Protein AF-0000000067427574 (afdb_homodimer)

pLDDT: mean 77.71, std 23.2, range [22.33, 98.56]

Secondary structure (DSSP, 8-state):
-----------------------------------SSHHHHHHB-TTSPBP-HHHHHHHHHHHHHHHHHHHHHHHHHHHHHHHHHHHHHHHHHHHHHTTGGG--TTSHHHHHHHHHHHTTT--SS-HHHHHHHHHHHHHHHHS-SHHHHHHHHHHHHHHHHHHHHHHHTTTS-HHHHHHHHHHHHHHHHHHHHHHHHHHH-TT-HHHHHHHHHHHHHHHS-TTT---S-----/-----TT----------------------------SSHHHHHHB-TTSPBP-HHHHHHHHHHHHHHHHHHHHHHHHHHHHHHHHHHHHHHHHHHHHHTTGGG--TTSHHHHHHHHHHHTTT--SS-HHHHHHHHHHHHHHHHS-SHHHHHHHHHHHHHHHHHHHHHHHTTTS-HHHHHHHHHHHHHHHHHHHHHHHHHHH-TT-HHHHHHHHHHHHHHHS-TTT---S-----

Organism: Laccaria bicolor (strain S238N-H82 / ATCC MYA-4686) (NCBI:txid486041)

Radius of gyration: 37.26 Å; Cα contacts (8 Å, |Δi|>4): 374; chains: 2; bounding box: 83×107×97 Å

Solvent-accessible surface area (backbone atoms only — not comparable to full-atom values): 26690 Å² total; per-residue (Å²): 129,91,70,81,81,77,69,80,76,81,81,76,83,76,78,72,77,80,67,78,80,70,80,71,73,74,65,76,70,69,54,60,71,56,64,94,50,79,63,40,63,70,42,27,36,84,74,39,49,66,43,60,63,63,57,52,48,51,52,48,48,50,51,49,50,49,51,51,50,49,48,50,49,51,52,49,43,52,52,41,51,43,48,44,52,40,49,50,34,39,46,47,29,55,57,46,52,68,46,52,87,77,54,53,53,89,40,56,69,52,18,48,54,52,54,49,51,48,52,62,64,63,63,54,50,56,67,69,59,56,49,51,49,51,51,48,48,49,52,42,54,69,40,84,59,68,64,17,53,51,48,40,49,49,40,35,51,48,53,52,48,44,52,50,50,57,65,69,41,66,90,51,59,62,67,61,48,24,38,52,48,50,46,52,52,29,51,47,50,41,54,46,47,52,50,45,50,64,70,68,42,85,80,47,59,70,58,51,53,51,47,50,48,52,37,57,61,43,68,42,55,66,86,72,43,74,57,65,53,70,76,74,120,132,93,72,78,81,83,69,82,72,82,81,77,83,77,80,73,77,79,70,78,80,70,81,71,73,76,66,75,70,68,57,60,73,60,64,92,48,78,64,40,62,69,42,27,37,88,79,42,49,67,43,59,63,63,58,50,50,52,51,48,49,50,50,50,50,49,52,51,50,48,49,52,49,52,52,50,44,51,51,40,50,42,48,43,52,42,49,49,34,40,46,48,28,54,56,47,51,69,47,52,87,76,53,54,55,87,39,56,68,51,18,48,53,51,53,49,51,49,51,63,62,63,64,53,48,55,67,70,58,55,51,51,49,51,51,48,48,49,53,42,55,70,40,84,58,69,64,17,52,51,46,39,50,49,41,34,52,48,53,52,48,46,53,51,50,58,65,68,40,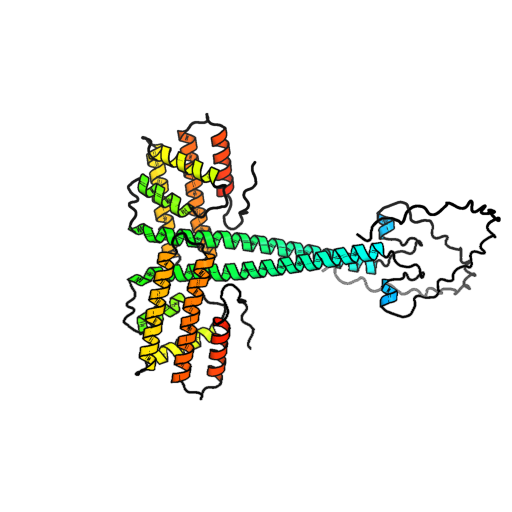66,88,52,59,61,67,61,50,24,38,52,47,50,45,52,51,30,51,48,51,41,53,46,46,52,48,46,50,64,69,69,43,86,79,48,60,70,57,50,53,51,48,50,49,51,36,58,60,44,68,41,54,66,86,73,42,74,57,66,53,70,74,75,120

Structure (mmCIF, N/CA/C/O backbone):
data_AF-0000000067427574-model_v1
#
loop_
_entity.id
_entity.type
_entity.pdbx_description
1 polymer 'Predicted protein'
#
loop_
_atom_site.group_PDB
_atom_site.id
_atom_site.type_symbol
_atom_site.label_atom_id
_atom_site.label_alt_id
_atom_site.label_comp_id
_atom_site.label_asym_id
_atom_site.label_entity_id
_atom_site.label_seq_id
_atom_site.pdbx_PDB_ins_code
_atom_site.Cartn_x
_atom_site.Cartn_y
_atom_site.Cartn_z
_atom_site.occupancy
_atom_site.B_iso_or_equiv
_atom_site.auth_seq_id
_atom_site.auth_comp_id
_atom_site.auth_asym_id
_atom_site.auth_atom_id
_atom_site.pdbx_PDB_model_num
ATOM 1 N N . MET A 1 1 ? 2.516 55.062 -30.641 1 22.77 1 MET A N 1
ATOM 2 C CA . MET A 1 1 ? 3.475 56.125 -30.922 1 22.77 1 MET A CA 1
ATOM 3 C C . MET A 1 1 ? 3.441 57.188 -29.828 1 22.77 1 MET A C 1
ATOM 5 O O . MET A 1 1 ? 4.102 58.219 -29.938 1 22.77 1 MET A O 1
ATOM 9 N N . LEU A 1 2 ? 2.373 57.188 -28.969 1 26.3 2 LEU A N 1
ATOM 10 C CA . LEU A 1 2 ? 1.932 58.375 -28.25 1 26.3 2 LEU A CA 1
ATOM 11 C C . LEU A 1 2 ? 2.887 58.719 -27.109 1 26.3 2 LEU A C 1
ATOM 13 O O . LEU A 1 2 ? 2.73 58.219 -25.984 1 26.3 2 LEU A O 1
ATOM 17 N N . ALA A 1 3 ? 4.223 58.781 -27.438 1 22.67 3 ALA A N 1
ATOM 18 C CA . ALA A 1 3 ? 5.355 58.625 -26.531 1 22.67 3 ALA A CA 1
ATOM 19 C C . ALA A 1 3 ? 5.391 59.719 -25.484 1 22.67 3 ALA A C 1
ATOM 21 O O . ALA A 1 3 ? 4.652 60.688 -25.578 1 22.67 3 ALA A O 1
ATOM 22 N N . TRP A 1 4 ? 6.562 60.5 -25.344 1 23.91 4 TRP A N 1
ATOM 23 C CA . TRP A 1 4 ? 7.664 60.719 -24.406 1 23.91 4 TRP A CA 1
ATOM 24 C C . TRP A 1 4 ? 7.605 62.125 -23.828 1 23.91 4 TRP A C 1
ATOM 26 O O . TRP A 1 4 ? 8.523 62.562 -23.125 1 23.91 4 TRP A O 1
ATOM 36 N N . ARG A 1 5 ? 6.602 63.062 -24.203 1 28.94 5 ARG A N 1
ATOM 37 C CA . ARG A 1 5 ? 7.055 64.438 -24.219 1 28.94 5 ARG A CA 1
ATOM 38 C C . ARG A 1 5 ? 7.102 65 -22.812 1 28.94 5 ARG A C 1
ATOM 40 O O . ARG A 1 5 ? 6.48 66.062 -22.547 1 28.94 5 ARG A O 1
ATOM 47 N N . ALA A 1 6 ? 7.109 64.25 -21.734 1 26.94 6 ALA A N 1
ATOM 48 C CA . ALA A 1 6 ? 6.602 64.75 -20.453 1 26.94 6 ALA A CA 1
ATOM 49 C C . ALA A 1 6 ? 7.562 65.75 -19.859 1 26.94 6 ALA A C 1
ATOM 51 O O . ALA A 1 6 ? 7.422 66.188 -18.688 1 26.94 6 ALA A O 1
ATOM 52 N N . ALA A 1 7 ? 8.68 66.062 -20.641 1 25.66 7 ALA A N 1
ATOM 53 C CA . ALA A 1 7 ? 9.852 66.375 -19.812 1 25.66 7 ALA A CA 1
ATOM 54 C C . ALA A 1 7 ? 9.719 67.688 -19.094 1 25.66 7 ALA A C 1
ATOM 56 O O . ALA A 1 7 ? 10.055 67.812 -17.906 1 25.66 7 ALA A O 1
ATOM 57 N N . THR A 1 8 ? 9.57 68.812 -19.781 1 27.58 8 THR A N 1
ATOM 58 C CA . THR A 1 8 ? 10.531 69.875 -19.578 1 27.58 8 THR A CA 1
ATOM 59 C C . THR A 1 8 ? 10.023 70.875 -18.516 1 27.58 8 THR A C 1
ATOM 61 O O . THR A 1 8 ? 10.133 72.062 -18.688 1 27.58 8 THR A O 1
ATOM 64 N N . ARG A 1 9 ? 9.164 70.562 -17.562 1 31.28 9 ARG A N 1
ATOM 65 C CA . ARG A 1 9 ? 8.5 71.688 -16.969 1 31.28 9 ARG A CA 1
ATOM 66 C C . ARG A 1 9 ? 9.492 72.5 -16.156 1 31.28 9 ARG A C 1
ATOM 68 O O . ARG A 1 9 ? 10.344 72 -15.461 1 31.28 9 ARG A O 1
ATOM 75 N N . PRO A 1 10 ? 9.602 73.875 -16.391 1 31.7 10 PRO A N 1
ATOM 76 C CA . PRO A 1 10 ? 10.547 74.875 -15.859 1 31.7 10 PRO A CA 1
ATOM 77 C C . PRO A 1 10 ? 10.43 75.062 -14.352 1 31.7 10 PRO A C 1
ATOM 79 O O . PRO A 1 10 ? 9.344 74.875 -13.789 1 31.7 10 PRO A O 1
ATOM 82 N N . THR A 1 11 ? 11.422 74.75 -13.508 1 29.98 11 THR A N 1
ATOM 83 C CA . THR A 1 11 ? 11.641 74.75 -12.062 1 29.98 11 THR A CA 1
ATOM 84 C C . THR A 1 11 ? 11.5 76.125 -11.477 1 29.98 11 THR A C 1
ATOM 86 O O . THR A 1 11 ? 12.344 77 -11.719 1 29.98 11 THR A O 1
ATOM 89 N N . SER A 1 12 ? 10.289 76.812 -11.633 1 28.34 12 SER A N 1
ATOM 90 C CA . SER A 1 12 ? 10.148 78.188 -11.094 1 28.34 12 SER A CA 1
ATOM 91 C C . SER A 1 12 ? 10.57 78.188 -9.633 1 28.34 12 SER A C 1
ATOM 93 O O . SER A 1 12 ? 10.484 77.188 -8.914 1 28.34 12 SER A O 1
ATOM 95 N N . SER A 1 13 ? 11.383 79.188 -9.227 1 29.81 13 SER A N 1
ATOM 96 C CA . SER A 1 13 ? 12.164 79.625 -8.062 1 29.81 13 SER A CA 1
ATOM 97 C C . SER A 1 13 ? 11.258 79.938 -6.871 1 29.81 13 SER A C 1
ATOM 99 O O . SER A 1 13 ? 10.5 80.875 -6.883 1 29.81 13 SER A O 1
ATOM 101 N N . LEU A 1 14 ? 10.414 79 -6.387 1 28.97 14 LEU A N 1
ATOM 102 C CA . LEU A 1 14 ? 9.484 79.312 -5.301 1 28.97 14 LEU A CA 1
ATOM 103 C C . LEU A 1 14 ? 10.227 79.812 -4.086 1 28.97 14 LEU A C 1
ATOM 105 O O . LEU A 1 14 ? 11.078 79.125 -3.516 1 28.97 14 LEU A O 1
ATOM 109 N N . SER A 1 15 ? 10.516 81.125 -4.027 1 33.34 15 SER A N 1
ATOM 110 C CA . SER A 1 15 ? 11.07 81.875 -2.908 1 33.34 15 SER A CA 1
ATOM 111 C C . SER A 1 15 ? 10.289 81.625 -1.624 1 33.34 15 SER A C 1
ATOM 113 O O . SER A 1 15 ? 9.156 82.062 -1.472 1 33.34 15 SER A O 1
ATOM 115 N N . ARG A 1 16 ? 10.242 80.438 -1.128 1 34.12 16 ARG A N 1
ATOM 116 C CA . ARG A 1 16 ? 9.422 80.062 0.025 1 34.12 16 ARG A CA 1
ATOM 117 C C . ARG A 1 16 ? 9.875 80.812 1.273 1 34.12 16 ARG A C 1
ATOM 119 O O . ARG A 1 16 ? 11.023 80.688 1.701 1 34.12 16 ARG A O 1
ATOM 126 N N . ASN A 1 17 ? 9.422 82.062 1.383 1 33.78 17 ASN A N 1
ATOM 127 C CA . ASN A 1 17 ? 9.555 82.812 2.625 1 33.78 17 ASN A CA 1
ATOM 128 C C . ASN A 1 17 ? 9.25 81.938 3.842 1 33.78 17 ASN A C 1
ATOM 130 O O . ASN A 1 17 ? 8.18 81.312 3.922 1 33.78 17 ASN A O 1
ATOM 134 N N . PHE A 1 18 ? 10.25 81.312 4.465 1 32.62 18 PHE A N 1
ATOM 135 C CA . PHE A 1 18 ? 10.234 80.5 5.652 1 32.62 18 PHE A CA 1
ATOM 136 C C . PHE A 1 18 ? 9.586 81.188 6.824 1 32.62 18 PHE A C 1
ATOM 138 O O . PHE A 1 18 ? 10.172 82.125 7.402 1 32.62 18 PHE A O 1
ATOM 145 N N . GLN A 1 19 ? 8.312 81.688 6.652 1 36.12 19 GLN A N 1
ATOM 146 C CA . GLN A 1 19 ? 7.664 82.25 7.828 1 36.12 19 GLN A CA 1
ATOM 147 C C . GLN A 1 19 ? 7.754 81.312 9.023 1 36.12 19 GLN A C 1
ATOM 149 O O . GLN A 1 19 ? 7.75 80.125 8.852 1 36.12 19 GLN A O 1
ATOM 154 N N . ALA A 1 20 ? 8.141 81.875 10.219 1 37.72 20 ALA A N 1
ATOM 155 C CA . ALA A 1 20 ? 8.406 81.25 11.523 1 37.72 20 ALA A CA 1
ATOM 156 C C . ALA A 1 20 ? 7.246 80.375 11.977 1 37.72 20 ALA A C 1
ATOM 158 O O . ALA A 1 20 ? 6.082 80.75 11.844 1 37.72 20 ALA A O 1
ATOM 159 N N . PRO A 1 21 ? 7.418 79.062 11.969 1 36.47 21 PRO A N 1
ATOM 160 C CA . PRO A 1 21 ? 6.289 78.188 12.281 1 36.47 21 PRO A CA 1
ATOM 161 C C . PRO A 1 21 ? 5.609 78.562 13.602 1 36.47 21 PRO A C 1
ATOM 163 O O . PRO A 1 21 ? 6.285 78.875 14.586 1 36.47 21 PRO A O 1
ATOM 166 N N . ARG A 1 22 ? 4.488 79.25 13.539 1 40.12 22 ARG A N 1
ATOM 167 C CA . ARG A 1 22 ? 3.641 79.5 14.695 1 40.12 22 ARG A CA 1
ATOM 168 C C . ARG A 1 22 ? 3.582 78.312 15.617 1 40.12 22 ARG A C 1
ATOM 170 O O . ARG A 1 22 ? 3.664 77.125 15.156 1 40.12 22 ARG A O 1
ATOM 177 N N . ARG A 1 23 ? 3.795 78.562 16.906 1 38.94 23 ARG A N 1
ATOM 178 C CA . ARG A 1 23 ? 3.699 77.625 18.016 1 38.94 23 ARG A CA 1
ATOM 179 C C . ARG A 1 23 ? 2.434 76.812 17.891 1 38.94 23 ARG A C 1
ATOM 181 O O . ARG A 1 23 ? 1.323 77.312 17.875 1 38.94 23 ARG A O 1
ATOM 188 N N . ARG A 1 24 ? 2.506 75.75 17.172 1 35.75 24 ARG A N 1
ATOM 189 C CA . ARG A 1 24 ? 1.396 74.812 17.125 1 35.75 24 ARG A CA 1
ATOM 190 C C . ARG A 1 24 ? 0.876 74.5 18.531 1 35.75 24 ARG A C 1
ATOM 192 O O . ARG A 1 24 ? 1.634 74.062 19.406 1 35.75 24 ARG A O 1
ATOM 199 N N . ILE A 1 25 ? -0.018 75.375 19.031 1 34.22 25 ILE A N 1
ATOM 200 C CA . ILE A 1 25 ? -0.826 74.938 20.156 1 34.22 25 ILE A CA 1
ATOM 201 C C . ILE A 1 25 ? -1.143 73.438 20.016 1 34.22 25 ILE A C 1
ATOM 203 O O . ILE A 1 25 ? -1.758 73 19.047 1 34.22 25 ILE A O 1
ATOM 207 N N . ILE A 1 26 ? -0.258 72.625 20.484 1 33.94 26 ILE A N 1
ATOM 208 C CA . ILE A 1 26 ? -0.525 71.188 20.625 1 33.94 26 ILE A CA 1
ATOM 209 C C . ILE A 1 26 ? -1.938 71 21.156 1 33.94 26 ILE A C 1
ATOM 211 O O . ILE A 1 26 ? -2.232 71.375 22.297 1 33.94 26 ILE A O 1
ATOM 215 N N . HIS A 1 27 ? -3.025 71.438 20.375 1 32.56 27 HIS A N 1
ATOM 216 C CA . HIS A 1 27 ? -4.32 70.875 20.766 1 32.56 27 HIS A CA 1
ATOM 217 C C . HIS A 1 27 ? -4.188 69.438 21.266 1 32.56 27 HIS A C 1
ATOM 219 O O . HIS A 1 27 ? -3.547 68.625 20.625 1 32.56 27 HIS A O 1
ATOM 225 N N . ASN A 1 28 ? -4.094 69.25 22.547 1 34.88 28 ASN A N 1
ATOM 226 C CA . ASN A 1 28 ? -4.379 67.938 23.109 1 34.88 28 ASN A CA 1
ATOM 227 C C . ASN A 1 28 ? -5.406 67.188 22.281 1 34.88 28 ASN A C 1
ATOM 229 O O . ASN A 1 28 ? -6.574 67.562 22.219 1 34.88 28 ASN A O 1
ATOM 233 N N . ALA A 1 29 ? -5.168 66.938 21.031 1 36.5 29 ALA A N 1
ATOM 234 C CA . ALA A 1 29 ? -6.031 66 20.297 1 36.5 29 ALA A CA 1
ATOM 235 C C . ALA A 1 29 ? -6.629 64.938 21.203 1 36.5 29 ALA A C 1
ATOM 237 O O . ALA A 1 29 ? -5.902 64.125 21.734 1 36.5 29 ALA A O 1
ATOM 238 N N . SER A 1 30 ? -7.461 65.438 22.125 1 37 30 SER A N 1
ATOM 239 C CA . SER A 1 30 ? -8.375 64.438 22.734 1 37 30 SER A CA 1
ATOM 240 C C . SER A 1 30 ? -8.766 63.375 21.734 1 37 30 SER A C 1
ATOM 242 O O . SER A 1 30 ? -9.43 63.625 20.734 1 37 30 SER A O 1
ATOM 244 N N . PHE A 1 31 ? -7.785 62.625 21.344 1 37.5 31 PHE A N 1
ATOM 245 C CA . PHE A 1 31 ? -8.172 61.469 20.578 1 37.5 31 PHE A CA 1
ATOM 246 C C . PHE A 1 31 ? -9.523 60.938 21.031 1 37.5 31 PHE A C 1
ATOM 248 O O . PHE A 1 31 ? -9.766 60.75 22.219 1 37.5 31 PHE A O 1
ATOM 255 N N . SER A 1 32 ? -10.578 61.5 20.406 1 41.12 32 SER A N 1
ATOM 256 C CA . SER A 1 32 ? -11.945 61.031 20.578 1 41.12 32 SER A CA 1
ATOM 257 C C . SER A 1 32 ? -11.961 59.531 20.891 1 41.12 32 SER A C 1
ATOM 259 O O . SER A 1 32 ? -11.055 58.781 20.5 1 41.12 32 SER A O 1
ATOM 261 N N . ALA A 1 33 ? -12.734 59.125 21.922 1 45.28 33 ALA A N 1
ATOM 262 C CA . ALA A 1 33 ? -13.094 57.781 22.359 1 45.28 33 ALA A CA 1
ATOM 263 C C . ALA A 1 33 ? -13.18 56.844 21.172 1 45.28 33 ALA A C 1
ATOM 265 O O . ALA A 1 33 ? -13.398 57.281 20.031 1 45.28 33 ALA A O 1
ATOM 266 N N . ARG A 1 34 ? -12.648 55.656 21.234 1 49.31 34 ARG A N 1
ATOM 267 C CA . ARG A 1 34 ? -12.766 54.531 20.297 1 49.31 34 ARG A CA 1
ATOM 268 C C . ARG A 1 34 ? -14.148 54.531 19.656 1 49.31 34 ARG A C 1
ATOM 270 O O . ARG A 1 34 ? -15.164 54.562 20.344 1 49.31 34 ARG A O 1
ATOM 277 N N . PRO A 1 35 ? -14.328 55 18.406 1 46.47 35 PRO A N 1
ATOM 278 C CA . PRO A 1 35 ? -15.695 54.812 17.906 1 46.47 35 PRO A CA 1
ATOM 279 C C . PRO A 1 35 ? -16.25 53.438 18.266 1 46.47 35 PRO A C 1
ATOM 281 O O . PRO A 1 35 ? -15.484 52.5 18.5 1 46.47 35 PRO A O 1
ATOM 284 N N . ALA A 1 36 ? -17.5 53.344 18.703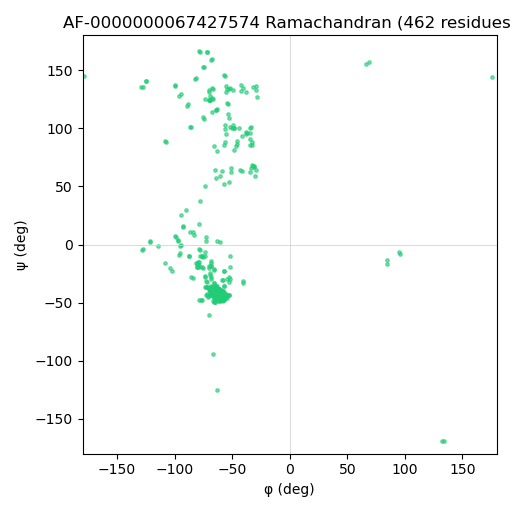 1 48.78 36 ALA A N 1
ATOM 285 C CA . ALA A 1 36 ? -18.312 52.156 18.953 1 48.78 36 ALA A CA 1
ATOM 286 C C . ALA A 1 36 ? -18.406 51.281 17.719 1 48.78 36 ALA A C 1
ATOM 288 O O . ALA A 1 36 ? -18.656 51.781 16.625 1 48.78 36 ALA A O 1
ATOM 289 N N . GLY A 1 37 ? -17.594 50.156 17.578 1 48.38 37 GLY A N 1
ATOM 290 C CA . GLY A 1 37 ? -17.656 49.094 16.578 1 48.38 37 GLY A CA 1
ATOM 291 C C . GLY A 1 37 ? -16.516 48.094 16.703 1 48.38 37 GLY A C 1
ATOM 292 O O . GLY A 1 37 ? -15.484 48.375 17.312 1 48.38 37 GLY A O 1
ATOM 293 N N . LEU A 1 38 ? -16.859 46.844 16.422 1 51.78 38 LEU A N 1
ATOM 294 C CA . LEU A 1 38 ? -15.914 45.75 16.484 1 51.78 38 LEU A CA 1
ATOM 295 C C . LEU A 1 38 ? -14.68 46.031 15.633 1 51.78 38 LEU A C 1
ATOM 297 O O . LEU A 1 38 ? -13.57 45.656 15.992 1 51.78 38 LEU A O 1
ATOM 301 N N . ALA A 1 39 ? -14.922 46.812 14.57 1 51.97 39 ALA A N 1
ATOM 302 C CA . ALA A 1 39 ? -13.812 47.125 13.68 1 51.97 39 ALA A CA 1
ATOM 303 C C . ALA A 1 39 ? -12.859 48.125 14.32 1 51.97 39 ALA A C 1
ATOM 305 O O . ALA A 1 39 ? -11.641 48.062 14.117 1 51.97 39 ALA A O 1
ATOM 306 N N . SER A 1 40 ? -13.273 49.031 15.031 1 52.06 40 SER A N 1
ATOM 307 C CA . SER A 1 40 ? -12.445 50.062 15.633 1 52.06 40 SER A CA 1
ATOM 308 C C . SER A 1 40 ? -11.531 49.5 16.719 1 52.06 40 SER A C 1
ATOM 310 O O . SER A 1 40 ? -10.43 50 16.938 1 52.06 40 SER A O 1
ATOM 312 N N . LYS A 1 41 ? -12.094 48.406 17.266 1 55.84 41 LYS A N 1
ATOM 313 C CA . LYS A 1 41 ? -11.266 47.719 18.266 1 55.84 41 LYS A CA 1
ATOM 314 C C . LYS A 1 41 ? -10.062 47.062 17.609 1 55.84 41 LYS A C 1
ATOM 316 O O . LYS A 1 41 ? -9.016 46.906 18.234 1 55.84 41 LYS A O 1
ATOM 321 N N . PHE A 1 42 ? -10.25 46.75 16.344 1 58.62 42 PHE A N 1
ATOM 322 C CA . PHE A 1 42 ? -9.172 46.125 15.594 1 58.62 42 PHE A CA 1
ATOM 323 C C . PHE A 1 42 ? -8.211 47.188 15.039 1 58.62 42 PHE A C 1
ATOM 325 O O . PHE A 1 42 ? -7.008 46.938 14.93 1 58.62 42 PHE A O 1
ATOM 332 N N . PHE A 1 43 ? -8.688 48.344 14.773 1 59.62 43 PHE A N 1
ATOM 333 C CA . PHE A 1 43 ? -7.863 49.312 14.078 1 59.62 43 PHE A CA 1
ATOM 334 C C . PHE A 1 43 ? -7.328 50.344 15.055 1 59.62 43 PHE A C 1
ATOM 336 O O . PHE A 1 43 ? -6.312 51 14.789 1 59.62 43 PHE A O 1
ATOM 343 N N . PHE A 1 44 ? -7.945 50.531 16.156 1 56.56 44 PHE A N 1
ATOM 344 C CA . PHE A 1 44 ? -7.531 51.625 17.016 1 56.56 44 PHE A CA 1
ATOM 345 C C . PHE A 1 44 ? -7.27 51.125 18.438 1 56.56 44 PHE A C 1
ATOM 347 O O . PHE A 1 44 ? -7.906 50.156 18.891 1 56.56 44 PHE A O 1
ATOM 354 N N . ARG A 1 45 ? -6.184 51.594 18.969 1 59.59 45 ARG A N 1
ATOM 355 C CA . ARG A 1 45 ? -5.934 51.375 20.391 1 59.59 45 ARG A CA 1
ATOM 356 C C . ARG A 1 45 ? -6.922 52.156 21.25 1 59.59 45 ARG A C 1
ATOM 358 O O . ARG A 1 45 ? -7.656 53 20.75 1 59.59 45 ARG A O 1
ATOM 365 N N . LYS A 1 46 ? -7.051 51.688 22.484 1 59.03 46 LYS A N 1
ATOM 366 C CA . LYS A 1 46 ? -7.938 52.406 23.391 1 59.03 46 LYS A CA 1
ATOM 367 C C . LYS A 1 46 ? -7.594 53.906 23.438 1 59.03 46 LYS A C 1
ATOM 369 O O . LYS A 1 46 ? -8.469 54.75 23.688 1 59.03 46 LYS A O 1
ATOM 374 N N . ASP A 1 47 ? -6.316 54.188 23.219 1 54.41 47 ASP A N 1
ATOM 375 C CA . ASP A 1 47 ? -5.922 55.594 23.297 1 54.41 47 ASP A CA 1
ATOM 376 C C . ASP A 1 47 ? -6.184 56.312 21.984 1 54.41 47 ASP A C 1
ATOM 378 O O . ASP A 1 47 ? -5.945 57.531 21.875 1 54.41 47 ASP A O 1
ATOM 382 N N . GLY A 1 48 ? -6.883 55.688 21.078 1 54.97 48 GLY A N 1
ATOM 383 C CA . GLY A 1 48 ? -7.238 56.344 19.828 1 54.97 48 GLY A CA 1
ATOM 384 C C . GLY A 1 48 ? -6.152 56.25 18.766 1 54.97 48 GLY A C 1
ATOM 385 O O . GLY A 1 48 ? -6.324 56.75 17.641 1 54.97 48 GLY A O 1
ATOM 386 N N . THR A 1 49 ? -4.93 55.906 19.203 1 58.69 49 THR A N 1
ATOM 387 C CA . THR A 1 49 ? -3.867 55.812 18.203 1 58.69 49 THR A CA 1
ATOM 388 C C . THR A 1 49 ? -4.062 54.625 17.281 1 58.69 49 THR A C 1
ATOM 390 O O . THR A 1 49 ? -4.465 53.531 17.734 1 58.69 49 THR A O 1
ATOM 393 N N . PRO A 1 50 ? -4.086 54.969 16.031 1 58.12 50 PRO A N 1
ATOM 394 C CA . PRO A 1 50 ? -4.285 53.906 15.07 1 58.12 50 PRO A CA 1
ATOM 395 C C . PRO A 1 50 ? -3.283 52.75 15.242 1 58.12 50 PRO A C 1
ATOM 397 O O . PRO A 1 50 ? -2.131 53 15.617 1 58.12 50 PRO A O 1
ATOM 400 N N . ARG A 1 51 ? -3.84 51.594 15.469 1 59.38 51 ARG A N 1
ATOM 401 C CA . ARG A 1 51 ? -2.936 50.438 15.531 1 59.38 51 ARG A CA 1
ATOM 402 C C . ARG A 1 51 ? -2.088 50.344 14.266 1 59.38 51 ARG A C 1
ATOM 404 O O . ARG A 1 51 ? -2.498 50.812 13.203 1 59.38 51 ARG A O 1
ATOM 411 N N . SER A 1 52 ? -0.781 50.125 14.5 1 62.25 52 SER A N 1
ATOM 412 C CA . SER A 1 52 ? 0.141 50.031 13.367 1 62.25 52 SER A CA 1
ATOM 413 C C . SER A 1 52 ? -0.396 49.094 12.297 1 62.25 52 SER A C 1
ATOM 415 O O . SER A 1 52 ? -0.745 47.938 12.586 1 62.25 52 SER A O 1
ATOM 417 N N . LYS A 1 53 ? -0.979 49.688 11.258 1 63.53 53 LYS A N 1
ATOM 418 C CA . LYS A 1 53 ? -1.441 48.969 10.086 1 63.53 53 LYS A CA 1
ATOM 419 C C . LYS A 1 53 ? -0.441 47.875 9.68 1 63.53 53 LYS A C 1
ATOM 421 O O . LYS A 1 53 ? -0.833 46.812 9.242 1 63.53 53 LYS A O 1
ATOM 426 N N . VAL A 1 54 ? 0.775 48.188 9.922 1 68.19 54 VAL A N 1
ATOM 427 C CA . VAL A 1 54 ? 1.823 47.25 9.531 1 68.19 54 VAL A CA 1
ATOM 428 C C . VAL A 1 54 ? 1.788 46.031 10.453 1 68.19 54 VAL A C 1
ATOM 430 O O . VAL A 1 54 ? 1.919 44.875 9.992 1 68.19 54 VAL A O 1
ATOM 433 N N . LYS A 1 55 ? 1.629 46.281 11.68 1 66.69 55 LYS A N 1
ATOM 434 C CA . LYS A 1 55 ? 1.557 45.156 12.602 1 66.69 55 LYS A CA 1
ATOM 435 C C . LYS A 1 55 ? 0.33 44.281 12.312 1 66.69 55 LYS A C 1
ATOM 437 O O . LYS A 1 55 ? 0.402 43.062 12.367 1 66.69 55 LYS A O 1
ATOM 442 N N . GLY A 1 56 ? -0.793 44.906 12.031 1 67.88 56 GLY A N 1
ATOM 443 C CA . GLY A 1 56 ? -1.979 44.156 11.648 1 67.88 56 GLY A CA 1
ATOM 444 C C . GLY A 1 56 ? -1.783 43.312 10.391 1 67.88 56 GLY A C 1
ATOM 445 O O . GLY A 1 56 ? -2.217 42.188 10.32 1 67.88 56 GLY A O 1
ATOM 446 N N . LEU A 1 57 ? -1.084 43.938 9.453 1 70.81 57 LEU A N 1
ATOM 447 C CA . LEU A 1 57 ? -0.802 43.219 8.203 1 70.81 57 LEU A CA 1
ATOM 448 C C . LEU A 1 57 ? 0.104 42.031 8.453 1 70.81 57 LEU A C 1
ATOM 450 O O . LEU A 1 57 ? -0.104 40.969 7.867 1 70.81 57 LEU A O 1
ATOM 454 N N . VAL A 1 58 ? 1.06 42.188 9.273 1 70.56 58 VAL A N 1
ATOM 455 C CA . VAL A 1 58 ? 1.993 41.094 9.57 1 70.56 58 VAL A CA 1
ATOM 456 C C . VAL A 1 58 ? 1.267 39.969 10.305 1 70.56 58 VAL A C 1
ATOM 458 O O . VAL A 1 58 ? 1.428 38.781 9.961 1 70.56 58 VAL A O 1
ATOM 461 N N . ILE A 1 59 ? 0.435 40.312 11.234 1 72 59 ILE A N 1
ATOM 462 C CA . ILE A 1 59 ? -0.307 39.312 11.992 1 72 59 ILE A CA 1
ATOM 463 C C . ILE A 1 59 ? -1.327 38.656 11.078 1 72 59 ILE A C 1
ATOM 465 O O . ILE A 1 59 ? -1.509 37.438 11.141 1 72 59 ILE A O 1
ATOM 469 N N . GLY A 1 60 ? -1.928 39.438 10.344 1 70.38 60 GLY A N 1
ATOM 470 C CA . GLY A 1 60 ? -2.881 38.875 9.398 1 70.38 60 GLY A CA 1
ATOM 471 C C . GLY A 1 60 ? -2.238 37.938 8.383 1 70.38 60 GLY A C 1
ATOM 472 O O . GLY A 1 60 ? -2.762 36.844 8.094 1 70.38 60 GLY A O 1
ATOM 473 N N . ALA A 1 61 ? -1.138 38.375 7.879 1 75.69 61 ALA A N 1
ATOM 474 C CA . ALA A 1 61 ? -0.408 37.531 6.914 1 75.69 61 ALA A CA 1
ATOM 475 C C . ALA A 1 61 ? 0.079 36.25 7.559 1 75.69 61 ALA A C 1
ATOM 477 O O . ALA A 1 61 ? 0.019 35.188 6.941 1 75.69 61 ALA A O 1
ATOM 478 N N . ALA A 1 62 ? 0.544 36.344 8.703 1 75 62 ALA A N 1
ATOM 479 C CA . ALA A 1 62 ? 1.008 35.156 9.414 1 75 62 ALA A CA 1
ATOM 480 C C . ALA A 1 62 ? -0.146 34.188 9.688 1 75 62 ALA A C 1
ATOM 482 O O . ALA A 1 62 ? -0.004 32.969 9.523 1 75 62 ALA A O 1
ATOM 483 N N . ALA A 1 63 ? -1.242 34.812 10.133 1 75 63 ALA A N 1
ATOM 484 C CA . ALA A 1 63 ? -2.424 33.969 10.375 1 75 63 ALA A CA 1
ATOM 485 C C . ALA A 1 63 ? -2.902 33.312 9.086 1 75 63 ALA A C 1
ATOM 487 O O . ALA A 1 63 ? -3.223 32.125 9.078 1 75 63 ALA A O 1
ATOM 488 N N . PHE A 1 64 ? -2.885 34.094 8.086 1 80.81 64 PHE A N 1
ATOM 489 C CA . PHE A 1 64 ? -3.312 33.562 6.797 1 80.81 64 PHE A CA 1
ATOM 490 C C . PHE A 1 64 ? -2.363 32.469 6.312 1 80.81 64 PHE A C 1
ATOM 492 O O . PHE A 1 64 ? -2.805 31.438 5.84 1 80.81 64 PHE A O 1
ATOM 499 N N . SER A 1 65 ? -1.148 32.656 6.406 1 81.88 65 SER A N 1
ATOM 500 C CA . SER A 1 65 ? -0.152 31.672 6.016 1 81.88 65 SER A CA 1
ATOM 501 C C . SER A 1 65 ? -0.291 30.391 6.836 1 81.88 65 SER A C 1
ATOM 503 O O . SER A 1 65 ? -0.207 29.281 6.297 1 81.88 65 SER A O 1
ATOM 505 N N . THR A 1 66 ? -0.51 30.562 8.078 1 82.25 66 THR A N 1
ATOM 506 C CA . THR A 1 66 ? -0.669 29.406 8.961 1 82.25 66 THR A CA 1
ATOM 507 C C . THR A 1 66 ? -1.904 28.609 8.57 1 82.25 66 THR A C 1
ATOM 509 O O . THR A 1 66 ? -1.851 27.375 8.5 1 82.25 66 THR A O 1
ATOM 512 N N . LEU A 1 67 ? -2.943 29.328 8.352 1 82.12 67 LEU A N 1
ATOM 513 C CA . LEU A 1 67 ? -4.184 28.656 7.98 1 82.12 67 LEU A CA 1
ATOM 514 C C . LEU A 1 67 ? -4.031 27.938 6.641 1 82.12 67 LEU A C 1
ATOM 516 O O . LEU A 1 67 ? -4.512 26.828 6.477 1 82.12 67 LEU A O 1
ATOM 520 N N . THR A 1 68 ? -3.4 28.594 5.754 1 86.31 68 THR A N 1
ATOM 521 C CA . THR A 1 68 ? -3.176 27.984 4.445 1 86.31 68 THR A CA 1
ATOM 522 C C . THR A 1 68 ? -2.293 26.75 4.562 1 86.31 68 THR A C 1
ATOM 524 O O . THR A 1 68 ? -2.549 25.734 3.916 1 86.31 68 THR A O 1
ATOM 527 N N . LEU A 1 69 ? -1.315 26.891 5.383 1 87 69 LEU A N 1
ATOM 528 C CA . LEU A 1 69 ? -0.426 25.75 5.602 1 87 69 LEU A CA 1
ATOM 529 C C . LEU A 1 69 ? -1.175 24.594 6.246 1 87 69 LEU A C 1
ATOM 531 O O . LEU A 1 69 ? -0.998 23.438 5.855 1 87 69 LEU A O 1
ATOM 535 N N . MET A 1 70 ? -1.973 24.875 7.148 1 86.94 70 MET A N 1
ATOM 536 C CA . MET A 1 70 ? -2.766 23.844 7.805 1 86.94 70 MET A CA 1
ATOM 537 C C . MET A 1 70 ? -3.717 23.172 6.82 1 86.94 70 MET A C 1
ATOM 539 O O . MET A 1 70 ? -3.885 21.953 6.84 1 86.94 70 MET A O 1
ATOM 543 N N . TYR A 1 71 ? -4.234 24.031 6.062 1 85.5 71 TYR A N 1
ATOM 544 C CA . TYR A 1 71 ? -5.133 23.484 5.051 1 85.5 71 TYR A CA 1
ATOM 545 C C . TYR A 1 71 ? -4.387 22.578 4.086 1 85.5 71 TYR A C 1
ATOM 547 O O . TYR A 1 71 ? -4.867 21.484 3.752 1 85.5 71 TYR A O 1
ATOM 555 N N . ALA A 1 72 ? -3.316 22.953 3.67 1 87.75 72 ALA A N 1
ATOM 556 C CA . ALA A 1 72 ? -2.486 22.141 2.779 1 87.75 72 ALA A CA 1
ATOM 557 C C . ALA A 1 72 ? -2.088 20.828 3.445 1 87.75 72 ALA A C 1
ATOM 559 O O . ALA A 1 72 ? -2.088 19.781 2.801 1 87.75 72 ALA A O 1
ATOM 560 N N . MET A 1 73 ? -1.814 20.922 4.66 1 89.06 73 MET A N 1
ATOM 561 C CA . MET A 1 73 ? -1.434 19.719 5.395 1 89.06 73 MET A CA 1
ATOM 562 C C . MET A 1 73 ? -2.617 18.766 5.531 1 89.06 73 MET A C 1
ATOM 564 O O . MET A 1 73 ? -2.459 17.547 5.414 1 89.06 73 MET A O 1
ATOM 568 N N . LEU A 1 74 ? -3.705 19.312 5.762 1 86.69 74 LEU A N 1
ATOM 569 C CA . LEU A 1 74 ? -4.902 18.484 5.852 1 86.69 74 LEU A CA 1
ATOM 570 C C . LEU A 1 74 ? -5.191 17.797 4.523 1 86.69 74 LEU A C 1
ATOM 572 O O . LEU A 1 74 ? -5.547 16.609 4.496 1 86.69 74 LEU A O 1
ATOM 576 N N . ASP A 1 75 ? -5.047 18.547 3.533 1 87.38 75 ASP A N 1
ATOM 577 C CA . ASP A 1 75 ? -5.25 18 2.199 1 87.38 75 ASP A CA 1
ATOM 578 C C . ASP A 1 75 ? -4.262 16.859 1.917 1 87.38 75 ASP A C 1
ATOM 580 O O . ASP A 1 75 ? -4.641 15.82 1.379 1 87.38 75 ASP A O 1
ATOM 584 N N . LEU A 1 76 ? -3.088 17.078 2.291 1 89 76 LEU A N 1
ATOM 585 C CA . LEU A 1 76 ? -2.055 16.078 2.111 1 89 76 LEU A CA 1
ATOM 586 C C . LEU A 1 76 ? -2.363 14.828 2.939 1 89 76 LEU A C 1
ATOM 588 O O . LEU A 1 76 ? -2.193 13.703 2.465 1 89 76 LEU A O 1
ATOM 592 N N . ILE A 1 77 ? -2.801 15.016 4.074 1 88.75 77 ILE A N 1
ATOM 593 C CA . ILE A 1 77 ? -3.164 13.906 4.945 1 88.75 77 ILE A CA 1
ATOM 594 C C . ILE A 1 77 ? -4.293 13.094 4.312 1 88.75 77 ILE A C 1
ATOM 596 O O . ILE A 1 77 ? -4.254 11.859 4.301 1 88.75 77 ILE A O 1
ATOM 600 N N . HIS A 1 78 ? -5.23 13.75 3.783 1 86.5 78 HIS A N 1
ATOM 601 C CA . HIS A 1 78 ? -6.336 13.07 3.121 1 86.5 78 HIS A CA 1
ATOM 602 C C . HIS A 1 78 ? -5.855 12.281 1.909 1 86.5 78 HIS A C 1
ATOM 604 O O . HIS A 1 78 ? -6.277 11.141 1.698 1 86.5 78 HIS A O 1
ATOM 610 N N . GLU A 1 79 ? -5.012 12.852 1.175 1 88.5 79 GLU A N 1
ATOM 611 C CA . GLU A 1 79 ? -4.449 12.164 0.013 1 88.5 79 GLU A CA 1
ATOM 612 C C . GLU A 1 79 ? -3.693 10.906 0.425 1 88.5 79 GLU A C 1
ATOM 614 O O . GLU A 1 79 ? -3.838 9.859 -0.202 1 88.5 79 GLU A O 1
ATOM 619 N N . TYR A 1 80 ? -2.977 11.07 1.469 1 89.88 80 TYR A N 1
ATOM 620 C CA . TYR A 1 80 ? -2.213 9.922 1.947 1 89.88 80 TYR A CA 1
ATOM 621 C C . TYR A 1 80 ? -3.139 8.836 2.473 1 89.88 80 TYR A C 1
ATOM 623 O O . TYR A 1 80 ? -2.885 7.645 2.271 1 89.88 80 TYR A O 1
ATOM 631 N N . ASP A 1 81 ? -4.133 9.227 3.102 1 89.38 81 ASP A N 1
ATOM 632 C CA . ASP A 1 81 ? -5.113 8.273 3.615 1 89.38 81 ASP A CA 1
ATOM 633 C C . ASP A 1 81 ? -5.785 7.508 2.477 1 89.38 81 ASP A C 1
ATOM 635 O O . ASP A 1 81 ? -5.902 6.281 2.533 1 89.38 81 ASP A O 1
ATOM 639 N N . GLN A 1 82 ? -6.109 8.203 1.508 1 90.06 82 GLN A N 1
ATOM 640 C CA . GLN A 1 82 ? -6.719 7.578 0.338 1 90.06 82 GLN A CA 1
ATOM 641 C C . GLN A 1 82 ? -5.746 6.625 -0.348 1 90.06 82 GLN A C 1
ATOM 643 O O . GLN A 1 82 ? -6.121 5.516 -0.729 1 90.06 82 GLN A O 1
ATOM 648 N N . THR A 1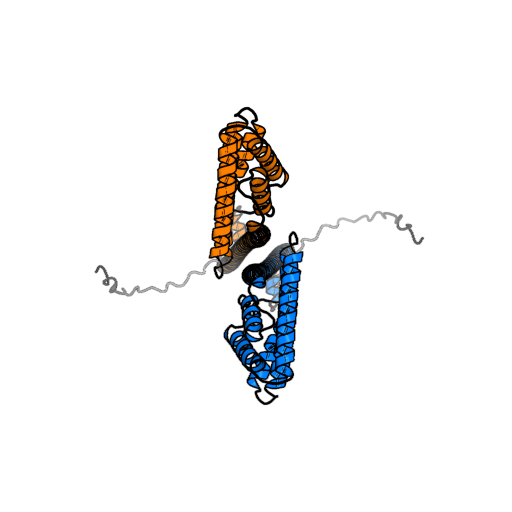 83 ? -4.602 7.086 -0.472 1 93.25 83 THR A N 1
ATOM 649 C CA . THR A 1 83 ? -3.582 6.242 -1.087 1 93.25 83 THR A CA 1
ATOM 650 C C . THR A 1 83 ? -3.369 4.969 -0.273 1 93.25 83 THR A C 1
ATOM 652 O O . THR A 1 83 ? -3.305 3.873 -0.832 1 93.25 83 THR A O 1
ATOM 655 N N . ASN A 1 84 ? -3.311 5.137 0.982 1 92.25 84 ASN A N 1
ATOM 656 C CA . ASN A 1 84 ? -3.152 3.99 1.869 1 92.25 84 ASN A CA 1
ATOM 657 C C . ASN A 1 84 ? -4.309 3.004 1.72 1 92.25 84 ASN A C 1
ATOM 659 O O . ASN A 1 84 ? -4.094 1.79 1.699 1 92.25 84 ASN A O 1
ATOM 663 N N . TYR A 1 85 ? -5.469 3.533 1.684 1 92.12 85 TYR A N 1
ATOM 664 C CA . TYR A 1 85 ? -6.645 2.695 1.484 1 92.12 85 TYR A CA 1
ATOM 665 C C . TYR A 1 85 ? -6.535 1.9 0.189 1 92.12 85 TYR A C 1
ATOM 667 O O . TYR A 1 85 ? -6.707 0.679 0.185 1 92.12 85 TYR A O 1
ATOM 675 N N . LEU A 1 86 ? -6.156 2.57 -0.881 1 96 86 LEU A N 1
ATOM 676 C CA . LEU A 1 86 ? -6.078 1.941 -2.195 1 96 86 LEU A CA 1
ATOM 677 C C . LEU A 1 86 ? -4.988 0.877 -2.225 1 96 86 LEU A C 1
ATOM 679 O O . LEU A 1 86 ? -5.203 -0.225 -2.736 1 96 86 LEU A O 1
ATOM 683 N N . LEU A 1 87 ? -3.869 1.202 -1.711 1 96.62 87 LEU A N 1
ATOM 684 C CA . LEU A 1 87 ? -2.756 0.26 -1.721 1 96.62 87 LEU A CA 1
ATOM 685 C C . LEU A 1 87 ? -3.066 -0.96 -0.861 1 96.62 87 LEU A C 1
ATOM 687 O O . LEU A 1 87 ? -2.744 -2.09 -1.238 1 96.62 87 LEU A O 1
ATOM 691 N N . THR A 1 88 ? -3.713 -0.768 0.263 1 95.75 88 THR A N 1
ATOM 692 C CA . THR A 1 88 ? -4.113 -1.873 1.126 1 95.75 88 THR A CA 1
ATOM 693 C C . THR A 1 88 ? -5.098 -2.793 0.407 1 95.75 88 THR A C 1
ATOM 695 O O . THR A 1 88 ? -4.965 -4.016 0.463 1 95.75 88 THR A O 1
ATOM 698 N N . CYS A 1 89 ? -6 -2.201 -0.204 1 96 89 CYS A N 1
ATOM 699 C CA . CYS A 1 89 ? -6.957 -2.99 -0.972 1 96 89 CYS A CA 1
ATOM 700 C C . CYS A 1 89 ? -6.25 -3.809 -2.047 1 96 89 CYS A C 1
ATOM 702 O O . CYS A 1 89 ? -6.535 -4.996 -2.215 1 96 89 CYS A O 1
ATOM 704 N N . LEU A 1 90 ? -5.328 -3.133 -2.781 1 97.69 90 LEU A N 1
ATOM 705 C CA . LEU A 1 90 ? -4.617 -3.822 -3.852 1 97.69 90 LEU A CA 1
ATOM 706 C C . LEU A 1 90 ? -3.846 -5.02 -3.309 1 97.69 90 LEU A C 1
ATOM 708 O O . LEU A 1 90 ? -3.814 -6.082 -3.936 1 97.69 90 LEU A O 1
ATOM 712 N N . ILE A 1 91 ? -3.23 -4.863 -2.188 1 97.75 91 ILE A N 1
ATOM 713 C CA . ILE A 1 91 ? -2.488 -5.953 -1.562 1 97.75 91 ILE A CA 1
ATOM 714 C C . ILE A 1 91 ? -3.418 -7.141 -1.317 1 97.75 91 ILE A C 1
ATOM 716 O O . ILE A 1 91 ? -3.096 -8.273 -1.675 1 97.75 91 ILE A O 1
ATOM 720 N N . HIS A 1 92 ? -4.555 -6.914 -0.786 1 96.81 92 HIS A N 1
ATOM 721 C CA . HIS A 1 92 ? -5.508 -7.98 -0.5 1 96.81 92 HIS A CA 1
ATOM 722 C C . HIS A 1 92 ? -6.035 -8.609 -1.787 1 96.81 92 HIS A C 1
ATOM 724 O O . HIS A 1 92 ? -6.211 -9.828 -1.864 1 96.81 92 HIS A O 1
ATOM 730 N N . ILE A 1 93 ? -6.277 -7.801 -2.713 1 97.62 93 ILE A N 1
ATOM 731 C CA . ILE A 1 93 ? -6.777 -8.289 -3.994 1 97.62 93 ILE A CA 1
ATOM 732 C C . ILE A 1 93 ? -5.723 -9.18 -4.648 1 97.62 93 ILE A C 1
ATOM 734 O O . ILE A 1 93 ? -6.047 -10.25 -5.176 1 97.62 93 ILE A O 1
ATOM 738 N N . GLN A 1 94 ? -4.461 -8.75 -4.629 1 96.69 94 GLN A N 1
ATOM 739 C CA . GLN A 1 94 ? -3.377 -9.555 -5.176 1 96.69 94 GLN A CA 1
ATOM 740 C C . GLN A 1 94 ? -3.26 -10.891 -4.441 1 96.69 94 GLN A C 1
ATOM 742 O O . GLN A 1 94 ? -3.012 -11.93 -5.062 1 96.69 94 GLN A O 1
ATOM 747 N N . ARG A 1 95 ? -3.445 -10.852 -3.145 1 96.38 95 ARG A N 1
ATOM 748 C CA . ARG A 1 95 ? -3.408 -12.078 -2.359 1 96.38 95 ARG A CA 1
ATOM 749 C C . ARG A 1 95 ? -4.535 -13.023 -2.766 1 96.38 95 ARG A C 1
ATOM 751 O O . ARG A 1 95 ? -4.312 -14.219 -2.949 1 96.38 95 ARG A O 1
ATOM 758 N N . ALA A 1 96 ? -5.699 -12.477 -2.873 1 95.62 96 ALA A N 1
ATOM 759 C CA . ALA A 1 96 ? -6.852 -13.266 -3.301 1 95.62 96 ALA A CA 1
ATOM 760 C C . ALA A 1 96 ? -6.641 -13.828 -4.703 1 95.62 96 ALA A C 1
ATOM 762 O O . ALA A 1 96 ? -7 -14.977 -4.98 1 95.62 96 ALA A O 1
ATOM 763 N N . ASP A 1 97 ? -6.031 -13.047 -5.586 1 95.88 97 ASP A N 1
ATOM 764 C CA . ASP A 1 97 ? -5.832 -13.445 -6.98 1 95.88 97 ASP A CA 1
ATOM 765 C C . ASP A 1 97 ? -4.84 -14.602 -7.086 1 95.88 97 ASP A C 1
ATOM 767 O O . ASP A 1 97 ? -4.801 -15.305 -8.094 1 95.88 97 ASP A O 1
ATOM 771 N N . GLY A 1 98 ? -4.102 -14.781 -6.07 1 91.69 98 GLY A N 1
ATOM 772 C CA . GLY A 1 98 ? -3.217 -15.938 -6.035 1 91.69 98 GLY A CA 1
ATOM 773 C C . GLY A 1 98 ? -3.945 -17.25 -6.203 1 91.69 98 GLY A C 1
ATOM 774 O O . GLY A 1 98 ? -3.363 -18.234 -6.672 1 91.69 98 GLY A O 1
ATOM 775 N N . ASP A 1 99 ? -5.203 -17.266 -5.898 1 91.75 99 ASP A N 1
ATOM 776 C CA . ASP A 1 99 ? -6.008 -18.484 -5.977 1 91.75 99 ASP A CA 1
ATOM 777 C C . ASP A 1 99 ? -6.777 -18.547 -7.293 1 91.75 99 ASP A C 1
ATOM 779 O O . ASP A 1 99 ? -7.562 -19.469 -7.512 1 91.75 99 ASP A O 1
ATOM 783 N N . PHE A 1 100 ? -6.609 -17.641 -8.164 1 95.19 100 PHE A N 1
ATOM 784 C CA . PHE A 1 100 ? -7.379 -17.562 -9.398 1 95.19 100 PHE A CA 1
ATOM 785 C C . PHE A 1 100 ? -7.348 -18.875 -10.156 1 95.19 100 PHE A C 1
ATOM 787 O O . PHE A 1 100 ? -8.383 -19.344 -10.648 1 95.19 100 PHE A O 1
ATOM 794 N N . GLY A 1 101 ? -6.176 -19.516 -10.258 1 93.31 101 GLY A N 1
ATOM 795 C CA . GLY A 1 101 ? -6.023 -20.75 -11 1 93.31 101 GLY A CA 1
ATOM 796 C C . GLY A 1 101 ? -6.793 -21.922 -10.398 1 93.31 101 GLY A C 1
ATOM 797 O O . GLY A 1 101 ? -7.129 -22.875 -11.102 1 93.31 101 GLY A O 1
ATOM 798 N N . ALA A 1 102 ? -7.117 -21.844 -9.172 1 94.12 102 ALA A N 1
ATOM 799 C CA . ALA A 1 102 ? -7.773 -22.938 -8.461 1 94.12 102 ALA A CA 1
ATOM 800 C C . ALA A 1 102 ? -9.289 -22.75 -8.438 1 94.12 102 ALA A C 1
ATOM 802 O O . ALA A 1 102 ? -10.023 -23.656 -8.055 1 94.12 102 ALA A O 1
ATOM 803 N N . VAL A 1 103 ? -9.75 -21.625 -8.852 1 96.44 103 VAL A N 1
ATOM 804 C CA . VAL A 1 103 ? -11.18 -21.328 -8.766 1 96.44 103 VAL A CA 1
ATOM 805 C C . VAL A 1 103 ? -11.859 -21.688 -10.086 1 96.44 103 VAL A C 1
ATOM 807 O O . VAL A 1 103 ? -11.383 -21.328 -11.164 1 96.44 103 VAL A O 1
ATOM 810 N N . ASP A 1 104 ? -12.953 -22.453 -10.016 1 97.56 104 ASP A N 1
ATOM 811 C CA . ASP A 1 104 ? -13.773 -22.734 -11.188 1 97.56 104 ASP A CA 1
ATOM 812 C C . ASP A 1 104 ? -14.812 -21.641 -11.398 1 97.56 104 ASP A C 1
ATOM 814 O O . ASP A 1 104 ? -15.898 -21.672 -10.812 1 97.56 104 ASP A O 1
ATOM 818 N N . LEU A 1 105 ? -14.531 -20.797 -12.289 1 96.94 105 LEU A N 1
ATOM 819 C CA . LEU A 1 105 ? -15.391 -19.641 -12.516 1 96.94 105 LEU A CA 1
ATOM 820 C C . LEU A 1 105 ? -16.656 -20.031 -13.266 1 96.94 105 LEU A C 1
ATOM 822 O O . LEU A 1 105 ? -17.609 -19.25 -13.344 1 96.94 105 LEU A O 1
ATOM 826 N N . LEU A 1 106 ? -16.797 -21.219 -13.789 1 96.69 106 LEU A N 1
ATOM 827 C CA . LEU A 1 106 ? -18 -21.672 -14.469 1 96.69 106 LEU A CA 1
ATOM 828 C C . LEU A 1 106 ? -19.078 -22.062 -13.461 1 96.69 106 LEU A C 1
ATOM 830 O O . LEU A 1 106 ? -20.25 -22.156 -13.82 1 96.69 106 LEU A O 1
ATOM 834 N N . GLU A 1 107 ? -18.656 -22.312 -12.234 1 96.5 107 GLU A N 1
ATOM 835 C CA . GLU A 1 107 ? -19.594 -22.562 -11.148 1 96.5 107 GLU A CA 1
ATOM 836 C C . GLU A 1 107 ? -20.016 -21.266 -10.461 1 96.5 107 GLU A C 1
ATOM 838 O O . GLU A 1 107 ? -19.172 -20.562 -9.883 1 96.5 107 GLU A O 1
ATOM 843 N N . PRO A 1 108 ? -21.266 -20.969 -10.453 1 95.75 108 PRO A N 1
ATOM 844 C CA . PRO A 1 108 ? -21.719 -19.672 -9.961 1 95.75 108 PRO A CA 1
ATOM 845 C C . PRO A 1 108 ? -21.344 -19.422 -8.5 1 95.75 108 PRO A C 1
ATOM 847 O O . PRO A 1 108 ? -20.938 -18.312 -8.141 1 95.75 108 PRO A O 1
ATOM 850 N N . SER A 1 109 ? -21.469 -20.406 -7.691 1 95.25 109 SER A N 1
ATOM 851 C CA . SER A 1 109 ? -21.156 -20.219 -6.277 1 95.25 109 SER A CA 1
ATOM 852 C C . SER A 1 109 ? -19.672 -19.953 -6.07 1 95.25 109 SER A C 1
ATOM 854 O O . SER A 1 109 ? -19.297 -19.141 -5.223 1 95.25 109 SER A O 1
ATOM 856 N N . ALA A 1 110 ? -18.859 -20.641 -6.832 1 96.94 110 ALA A N 1
ATOM 857 C CA . ALA A 1 110 ? -17.422 -20.453 -6.746 1 96.94 110 ALA A CA 1
ATOM 858 C C . ALA A 1 110 ? -17.031 -19.047 -7.23 1 96.94 110 ALA A C 1
ATOM 860 O O . ALA A 1 110 ? -16.203 -18.391 -6.609 1 96.94 110 ALA A O 1
ATOM 861 N N . ALA A 1 111 ? -17.656 -18.641 -8.289 1 97.69 111 ALA A N 1
ATOM 862 C CA . ALA A 1 111 ? -17.391 -17.312 -8.828 1 97.69 111 ALA A CA 1
ATOM 863 C C . ALA A 1 111 ? -17.766 -16.234 -7.824 1 97.69 111 ALA A C 1
ATOM 865 O O . ALA A 1 111 ? -17.047 -15.258 -7.641 1 97.69 111 ALA A O 1
ATOM 866 N N . LEU A 1 112 ? -18.875 -16.438 -7.215 1 97.75 112 LEU A N 1
ATOM 867 C CA . LEU A 1 112 ? -19.344 -15.477 -6.227 1 97.75 112 LEU A CA 1
ATOM 868 C C . LEU A 1 112 ? -18.406 -15.422 -5.027 1 97.75 112 LEU A C 1
ATOM 870 O O . LEU A 1 112 ? -18.062 -14.344 -4.543 1 97.75 112 LEU A O 1
ATOM 874 N N . SER A 1 113 ? -18 -16.547 -4.531 1 97.12 113 SER A N 1
ATOM 875 C CA . SER A 1 113 ? -17.094 -16.594 -3.396 1 97.12 113 SER A CA 1
ATOM 876 C C . SER A 1 113 ? -15.773 -15.906 -3.713 1 97.12 113 SER A C 1
ATOM 878 O O . SER A 1 113 ? -15.234 -15.172 -2.879 1 97.12 113 SER A O 1
ATOM 880 N N . TYR A 1 114 ? -15.297 -16.141 -4.91 1 97.88 114 TYR A N 1
ATOM 881 C CA . TYR A 1 114 ? -14.055 -15.516 -5.352 1 97.88 114 TYR A CA 1
ATOM 882 C C . TYR A 1 114 ? -14.203 -14 -5.418 1 97.88 114 TYR A C 1
ATOM 884 O O . TYR A 1 114 ? -13.344 -13.266 -4.941 1 97.88 114 TYR A O 1
ATOM 892 N N . PHE A 1 115 ? -15.328 -13.539 -5.992 1 98.25 115 PHE A N 1
ATOM 893 C CA . PHE A 1 115 ? -15.609 -12.117 -6.094 1 98.25 115 PHE A CA 1
ATOM 894 C C . PHE A 1 115 ? -15.703 -11.477 -4.711 1 98.25 115 PHE A C 1
ATOM 896 O O . PHE A 1 115 ? -15.18 -10.383 -4.488 1 98.25 115 PHE A O 1
ATOM 903 N N . ARG A 1 116 ? -16.328 -12.109 -3.836 1 96.62 116 ARG A N 1
ATOM 904 C CA . ARG A 1 116 ? -16.438 -11.625 -2.465 1 96.62 116 ARG A CA 1
ATOM 905 C C . ARG A 1 116 ? -15.062 -11.492 -1.819 1 96.62 116 ARG A C 1
ATOM 907 O O . ARG A 1 116 ? -14.797 -10.531 -1.091 1 96.62 116 ARG A O 1
ATOM 914 N N . GLU A 1 117 ? -14.242 -12.438 -2.037 1 96 117 GLU A N 1
ATOM 915 C CA . GLU A 1 117 ? -12.883 -12.391 -1.505 1 96 117 GLU A CA 1
ATOM 916 C C . GLU A 1 117 ? -12.109 -11.203 -2.07 1 96 117 GLU A C 1
ATOM 918 O O . GLU A 1 117 ? -11.391 -10.523 -1.339 1 96 117 GLU A O 1
ATOM 923 N N . LEU A 1 118 ? -12.25 -10.961 -3.336 1 97 118 LEU A N 1
ATOM 924 C CA . LEU A 1 118 ? -11.602 -9.812 -3.965 1 97 118 LEU A CA 1
ATOM 925 C C . LEU A 1 118 ? -12.039 -8.508 -3.303 1 97 118 LEU A C 1
ATOM 927 O O . LEU A 1 118 ? -11.25 -7.57 -3.189 1 97 118 LEU A O 1
ATOM 931 N N . CYS A 1 119 ? -13.266 -8.469 -2.791 1 95.88 119 CYS A N 1
ATOM 932 C CA . CYS A 1 119 ? -13.844 -7.238 -2.258 1 95.88 119 CYS A CA 1
ATOM 933 C C . CYS A 1 119 ? -13.734 -7.199 -0.738 1 95.88 119 CYS A C 1
ATOM 935 O O . CYS A 1 119 ? -14.242 -6.281 -0.098 1 95.88 119 CYS A O 1
ATOM 937 N N . SER A 1 120 ? -13.07 -8.102 -0.156 1 92.31 120 SER A N 1
ATOM 938 C CA . SER A 1 120 ? -13.117 -8.305 1.288 1 92.31 120 SER A CA 1
ATOM 939 C C . SER A 1 120 ? -12.43 -7.16 2.025 1 92.31 120 SER A C 1
ATOM 941 O O . SER A 1 120 ? -12.703 -6.918 3.203 1 92.31 120 SER A O 1
ATOM 943 N N . SER A 1 121 ? -11.602 -6.434 1.365 1 89.38 121 SER A N 1
ATOM 944 C CA . SER A 1 121 ? -10.836 -5.391 2.033 1 89.38 121 SER A CA 1
ATOM 945 C C . SER A 1 121 ? -11.523 -4.035 1.914 1 89.38 121 SER A C 1
ATOM 947 O O . SER A 1 121 ? -11.031 -3.037 2.445 1 89.38 121 SER A O 1
ATOM 949 N N . PHE A 1 122 ? -12.617 -3.998 1.264 1 89.69 122 PHE A N 1
ATOM 950 C CA . PHE A 1 122 ? -13.297 -2.719 1.094 1 89.69 122 PHE A CA 1
ATOM 951 C C . PHE A 1 122 ? -13.867 -2.227 2.42 1 89.69 122 PHE A C 1
ATOM 953 O O . PHE A 1 122 ? -14.633 -2.938 3.074 1 89.69 122 PHE A O 1
ATOM 960 N N . THR A 1 123 ? -13.484 -1.076 2.775 1 85.19 123 THR A N 1
ATOM 961 C CA . THR A 1 123 ? -13.969 -0.516 4.035 1 85.19 123 THR A CA 1
ATOM 962 C C . THR A 1 123 ? -14.703 0.799 3.793 1 85.19 123 THR A C 1
ATOM 964 O O . THR A 1 123 ? -15.133 1.46 4.742 1 85.19 123 THR A O 1
ATOM 967 N N . ASP A 1 124 ? -14.812 1.171 2.613 1 83.19 124 ASP A N 1
ATOM 968 C CA . ASP A 1 124 ? -15.453 2.445 2.289 1 83.19 124 ASP A CA 1
ATOM 969 C C . ASP A 1 124 ? -16.969 2.338 2.375 1 83.19 124 ASP A C 1
ATOM 971 O O . ASP A 1 124 ? -17.688 3.316 2.137 1 83.19 124 ASP A O 1
ATOM 975 N N . VAL A 1 125 ? -17.438 1.102 2.625 1 82.75 125 VAL A N 1
ATOM 976 C CA . VAL A 1 125 ? -18.844 0.829 2.902 1 82.75 125 VAL A CA 1
ATOM 977 C C . VAL A 1 125 ? -18.969 0.09 4.23 1 82.75 125 VAL A C 1
ATOM 979 O O . VAL A 1 125 ? -18.156 -0.78 4.551 1 82.75 125 VAL A O 1
ATOM 982 N N . PRO A 1 126 ? -19.984 0.477 4.938 1 83.88 126 PRO A N 1
ATOM 983 C CA . PRO A 1 126 ? -20.156 -0.231 6.211 1 83.88 126 PRO A CA 1
ATOM 984 C C . PRO A 1 126 ? -20.266 -1.743 6.031 1 83.88 126 PRO A C 1
ATOM 986 O O . PRO A 1 126 ? -20.891 -2.211 5.07 1 83.88 126 PRO A O 1
ATOM 989 N N . PRO A 1 127 ? -19.734 -2.424 6.977 1 85.06 127 PRO A N 1
ATOM 990 C CA . PRO A 1 127 ? -19.703 -3.883 6.852 1 85.06 127 PRO A CA 1
ATOM 991 C C . PRO A 1 127 ? -21.094 -4.508 6.77 1 85.06 127 PRO A C 1
ATOM 993 O O . PRO A 1 127 ? -21.297 -5.477 6.035 1 85.06 127 PRO A O 1
ATOM 996 N N . ASP A 1 128 ? -22.016 -3.982 7.516 1 85.25 128 ASP A N 1
ATOM 997 C CA . ASP A 1 128 ? -23.359 -4.527 7.496 1 85.25 128 ASP A CA 1
ATOM 998 C C . ASP A 1 128 ? -24 -4.363 6.121 1 85.25 128 ASP A C 1
ATOM 1000 O O . ASP A 1 128 ? -24.719 -5.254 5.652 1 85.25 128 ASP A O 1
ATOM 1004 N N . VAL A 1 129 ? -23.703 -3.289 5.488 1 85.19 129 VAL A N 1
ATOM 1005 C CA . VAL A 1 129 ? -24.281 -2.988 4.184 1 85.19 129 VAL A CA 1
ATOM 1006 C C . VAL A 1 129 ? -23.688 -3.922 3.129 1 85.19 129 VAL A C 1
ATOM 1008 O O . VAL A 1 129 ? -24.422 -4.504 2.324 1 85.19 129 VAL A O 1
ATOM 1011 N N . ILE A 1 130 ? -22.422 -4.105 3.166 1 87.12 130 ILE A N 1
ATOM 1012 C CA . ILE A 1 130 ? -21.75 -4.945 2.18 1 87.12 130 ILE A CA 1
ATOM 1013 C C . ILE A 1 130 ? -22.141 -6.406 2.393 1 87.12 130 ILE A C 1
ATOM 1015 O O . ILE A 1 130 ? -22.328 -7.152 1.428 1 87.12 130 ILE A O 1
ATOM 1019 N N . ASP A 1 131 ? -22.312 -6.82 3.604 1 89.75 131 ASP A N 1
ATOM 1020 C CA . ASP A 1 131 ? -22.75 -8.188 3.895 1 89.75 131 ASP A CA 1
ATOM 1021 C C . ASP A 1 131 ? -24.156 -8.438 3.365 1 89.75 131 ASP A C 1
ATOM 1023 O O . ASP A 1 131 ? -24.422 -9.477 2.756 1 89.75 131 ASP A O 1
ATOM 1027 N N . ASN A 1 132 ? -25 -7.5 3.652 1 89.62 132 ASN A N 1
ATOM 1028 C CA . ASN A 1 132 ? -26.359 -7.617 3.148 1 89.62 132 ASN A CA 1
ATOM 1029 C C . ASN A 1 132 ? -26.391 -7.672 1.623 1 89.62 132 ASN A C 1
ATOM 1031 O O . ASN A 1 132 ? -27.172 -8.438 1.039 1 89.62 132 ASN A O 1
ATOM 1035 N N . PHE A 1 133 ? -25.609 -6.891 1.047 1 92.62 133 PHE A N 1
ATOM 1036 C CA . PHE A 1 133 ? -25.5 -6.875 -0.407 1 92.62 133 PHE A CA 1
ATOM 1037 C C . PHE A 1 133 ? -25.125 -8.25 -0.938 1 92.62 133 PHE A C 1
ATOM 1039 O O . PHE A 1 133 ? -25.781 -8.789 -1.825 1 92.62 133 PHE A O 1
ATOM 1046 N N . PHE A 1 134 ? -24.109 -8.875 -0.34 1 94.38 134 PHE A N 1
ATOM 1047 C CA . PHE A 1 134 ? -23.641 -10.156 -0.845 1 94.38 134 PHE A CA 1
ATOM 1048 C C . PHE A 1 134 ? -24.625 -11.273 -0.513 1 94.38 134 PHE A C 1
ATOM 1050 O O . PHE A 1 134 ? -24.703 -12.273 -1.229 1 94.38 134 PHE A O 1
ATOM 1057 N N . GLN A 1 135 ? -25.344 -11.086 0.526 1 93.38 135 GLN A N 1
ATOM 1058 C CA . GLN A 1 135 ? -26.406 -12.039 0.798 1 93.38 135 GLN A CA 1
ATOM 1059 C C . GLN A 1 135 ? -27.469 -11.992 -0.3 1 93.38 135 GLN A C 1
ATOM 1061 O O . GLN A 1 135 ? -27.953 -13.039 -0.752 1 93.38 135 GLN A O 1
ATOM 1066 N N . ASP A 1 136 ? -27.781 -10.852 -0.683 1 92.94 136 ASP A N 1
ATOM 1067 C CA . ASP A 1 136 ? -28.781 -10.703 -1.742 1 92.94 136 ASP A CA 1
ATOM 1068 C C . ASP A 1 136 ? -28.234 -11.203 -3.078 1 92.94 136 ASP A C 1
ATOM 1070 O O . ASP A 1 136 ? -28.969 -11.82 -3.857 1 92.94 136 ASP A O 1
ATOM 1074 N N . VAL A 1 137 ? -27.062 -10.945 -3.33 1 94.81 137 VAL A N 1
ATOM 1075 C CA . VAL A 1 137 ? -26.438 -11.461 -4.543 1 94.81 137 VAL A CA 1
ATOM 1076 C C . VAL A 1 137 ? -26.438 -12.992 -4.516 1 94.81 137 VAL A C 1
ATOM 1078 O O . VAL A 1 137 ? -26.672 -13.641 -5.535 1 94.81 137 VAL A O 1
ATOM 1081 N N . THR A 1 138 ? -26.156 -13.508 -3.357 1 95.75 138 THR A N 1
ATOM 1082 C CA . THR A 1 138 ? -26.172 -14.953 -3.191 1 95.75 138 THR A CA 1
ATOM 1083 C C . THR A 1 138 ? -27.562 -15.516 -3.52 1 95.75 138 THR A C 1
ATOM 1085 O O . THR A 1 138 ? -27.672 -16.516 -4.219 1 95.75 138 THR A O 1
ATOM 1088 N N . ARG A 1 139 ? -28.547 -14.859 -3.004 1 93.38 139 ARG A N 1
ATOM 1089 C CA . ARG A 1 139 ? -29.922 -15.273 -3.291 1 93.38 139 ARG A CA 1
ATOM 1090 C C . ARG A 1 139 ? -30.203 -15.203 -4.785 1 93.38 139 ARG A C 1
ATOM 1092 O O . ARG A 1 139 ? -30.844 -16.094 -5.344 1 93.38 139 ARG A O 1
ATOM 1099 N N . LEU A 1 140 ? -29.734 -14.141 -5.367 1 94.06 140 LEU A N 1
ATOM 1100 C CA . LEU A 1 140 ? -29.922 -13.953 -6.797 1 94.06 140 LEU A CA 1
ATOM 1101 C C . LEU A 1 140 ? -29.266 -15.07 -7.594 1 94.06 140 LEU A C 1
ATOM 1103 O O . LEU A 1 140 ? -29.875 -15.664 -8.477 1 94.06 140 LEU A O 1
ATOM 1107 N N . VAL A 1 141 ? -28.031 -15.398 -7.293 1 94.5 141 VAL A N 1
ATOM 1108 C CA . VAL A 1 141 ? -27.25 -16.391 -8.008 1 94.5 141 VAL A CA 1
ATOM 1109 C C . VAL A 1 141 ? -27.875 -17.781 -7.824 1 94.5 141 VAL A C 1
ATOM 1111 O O . VAL A 1 141 ? -27.828 -18.609 -8.734 1 94.5 141 VAL A O 1
ATOM 1114 N N . ARG A 1 142 ? -28.438 -17.984 -6.707 1 91.56 142 ARG A N 1
ATOM 1115 C CA . ARG A 1 142 ? -29.031 -19.266 -6.402 1 91.56 142 ARG A CA 1
ATOM 1116 C C . ARG A 1 142 ? -30.422 -19.391 -7.031 1 91.56 142 ARG A C 1
ATOM 1118 O O . ARG A 1 142 ? -30.969 -20.484 -7.137 1 91.56 142 ARG A O 1
ATOM 1125 N N . SER A 1 143 ? -30.891 -18.266 -7.324 1 87.31 143 SER A N 1
ATOM 1126 C CA . SER A 1 143 ? -32.219 -18.297 -7.934 1 87.31 143 SER A CA 1
ATOM 1127 C C . SER A 1 143 ? -32.156 -18.828 -9.359 1 87.31 143 SER A C 1
ATOM 1129 O O . SER A 1 143 ? -31.078 -19.203 -9.844 1 87.31 143 SER A O 1
ATOM 1131 N N . GLN A 1 144 ? -33.25 -19.156 -9.875 1 80.62 144 GLN A N 1
ATOM 1132 C CA . GLN A 1 144 ? -33.375 -19.625 -11.25 1 80.62 144 GLN A CA 1
ATOM 1133 C C . GLN A 1 144 ? -33.844 -18.5 -12.172 1 80.62 144 GLN A C 1
ATOM 1135 O O . GLN A 1 144 ? -34.438 -17.516 -11.711 1 80.62 144 GLN A O 1
ATOM 1140 N N . GLY A 1 145 ? -33.188 -18.391 -13.438 1 86.25 145 GLY A N 1
ATOM 1141 C CA . GLY A 1 145 ? -33.688 -17.453 -14.414 1 86.25 145 GLY A CA 1
ATOM 1142 C C . GLY A 1 145 ? -32.625 -16.594 -15.039 1 86.25 145 GLY A C 1
ATOM 1143 O O . GLY A 1 145 ? -31.422 -16.828 -14.828 1 86.25 145 GLY A O 1
ATOM 1144 N N . GLU A 1 146 ? -33.062 -15.617 -15.727 1 90.69 146 GLU A N 1
ATOM 1145 C CA . GLU A 1 146 ? -32.219 -14.766 -16.547 1 90.69 146 GLU A CA 1
ATOM 1146 C C . GLU A 1 146 ? -31.328 -13.875 -15.68 1 90.69 146 GLU A C 1
ATOM 1148 O O . GLU A 1 146 ? -30.125 -13.742 -15.938 1 90.69 146 GLU A O 1
ATOM 1153 N N . PRO A 1 147 ? -31.859 -13.352 -14.57 1 91.44 147 PRO A N 1
ATOM 1154 C CA . PRO A 1 147 ? -31 -12.508 -13.734 1 91.44 147 PRO A CA 1
ATOM 1155 C C . PRO A 1 147 ? -29.844 -13.289 -13.102 1 91.44 147 PRO A C 1
ATOM 1157 O O . PRO A 1 147 ? -28.766 -12.742 -12.906 1 91.44 147 PRO A O 1
ATOM 1160 N N . ALA A 1 148 ? -30.109 -14.484 -12.758 1 94.31 148 ALA A N 1
ATOM 1161 C CA . ALA A 1 148 ? -29.078 -15.328 -12.172 1 94.31 148 ALA A CA 1
ATOM 1162 C C . ALA A 1 148 ? -27.938 -15.57 -13.172 1 94.31 148 ALA A C 1
ATOM 1164 O O . ALA A 1 148 ? -26.766 -15.516 -12.812 1 94.31 148 ALA A O 1
ATOM 1165 N N . VAL A 1 149 ? -28.344 -15.82 -14.414 1 95.69 149 VAL A N 1
ATOM 1166 C CA . VAL A 1 149 ? -27.359 -16.062 -15.469 1 95.69 149 VAL A CA 1
ATOM 1167 C C . VAL A 1 149 ? -26.547 -14.789 -15.711 1 95.69 149 VAL A C 1
ATOM 1169 O O . VAL A 1 149 ? -25.328 -14.844 -15.859 1 95.69 149 VAL A O 1
ATOM 1172 N N . LYS A 1 150 ? -27.234 -13.703 -15.742 1 96.62 150 LYS A N 1
ATOM 1173 C CA . LYS A 1 150 ? -26.547 -12.422 -15.945 1 96.62 150 LYS A CA 1
ATOM 1174 C C . LYS A 1 150 ? -25.578 -12.125 -14.797 1 96.62 150 LYS A C 1
ATOM 1176 O O . LYS A 1 150 ? -24.469 -11.656 -15.031 1 96.62 150 LYS A O 1
ATOM 1181 N N . ALA A 1 151 ? -26.031 -12.359 -13.594 1 97.38 151 ALA A N 1
ATOM 1182 C CA . ALA A 1 151 ? -25.172 -12.141 -12.43 1 97.38 151 ALA A CA 1
ATOM 1183 C C . ALA A 1 151 ? -23.922 -13 -12.508 1 97.38 151 ALA A C 1
ATOM 1185 O O . ALA A 1 151 ? -22.812 -12.516 -12.242 1 97.38 151 ALA A O 1
ATOM 1186 N N . HIS A 1 152 ? -24.125 -14.227 -12.859 1 97.56 152 HIS A N 1
ATOM 1187 C CA . HIS A 1 152 ? -22.984 -15.125 -13 1 97.56 152 HIS A CA 1
ATOM 1188 C C . HIS A 1 152 ? -22.016 -14.617 -14.07 1 97.56 152 HIS A C 1
ATOM 1190 O O . HIS A 1 152 ? -20.797 -14.672 -13.891 1 97.56 152 HIS A O 1
ATOM 1196 N N . THR A 1 153 ? -22.531 -14.164 -15.164 1 97.88 153 THR A N 1
ATOM 1197 C CA . THR A 1 153 ? -21.703 -13.625 -16.234 1 97.88 153 THR A CA 1
ATOM 1198 C C . THR A 1 153 ? -20.875 -12.445 -15.75 1 97.88 153 THR A C 1
ATOM 1200 O O . THR A 1 153 ? -19.672 -12.359 -16.031 1 97.88 153 THR A O 1
ATOM 1203 N N . VAL A 1 154 ? -21.469 -11.57 -14.992 1 98.12 154 VAL A N 1
ATOM 1204 C CA . VAL A 1 154 ? -20.766 -10.414 -14.438 1 98.12 154 VAL A CA 1
ATOM 1205 C C . VAL A 1 154 ? -19.625 -10.883 -13.531 1 98.12 154 VAL A C 1
ATOM 1207 O O . VAL A 1 154 ? -18.5 -10.391 -13.633 1 98.12 154 VAL A O 1
ATOM 1210 N N . LEU A 1 155 ? -19.938 -11.812 -12.688 1 98.31 155 LEU A N 1
ATOM 1211 C CA . LEU A 1 155 ? -18.953 -12.328 -11.742 1 98.31 155 LEU A CA 1
ATOM 1212 C C . LEU A 1 155 ? -17.766 -12.961 -12.469 1 98.31 155 LEU A C 1
ATOM 1214 O O . LEU A 1 155 ? -16.609 -12.727 -12.109 1 98.31 155 LEU A O 1
ATOM 1218 N N . ARG A 1 156 ? -18.078 -13.703 -13.453 1 98.06 156 ARG A N 1
ATOM 1219 C CA . ARG A 1 156 ? -17.047 -14.367 -14.227 1 98.06 156 ARG A CA 1
ATOM 1220 C C . ARG A 1 156 ? -16.188 -13.359 -14.969 1 98.06 156 ARG A C 1
ATOM 1222 O O . ARG A 1 156 ? -14.953 -13.391 -14.883 1 98.06 156 ARG A O 1
ATOM 1229 N N . GLU A 1 157 ? -16.781 -12.461 -15.648 1 98.06 157 GLU A N 1
ATOM 1230 C CA . GLU A 1 157 ? -16.078 -11.492 -16.484 1 98.06 157 GLU A CA 1
ATOM 1231 C C . GLU A 1 157 ? -15.203 -10.57 -15.641 1 98.06 157 GLU A C 1
ATOM 1233 O O . GLU A 1 157 ? -14.062 -10.289 -16.016 1 98.06 157 GLU A O 1
ATOM 1238 N N . VAL A 1 158 ? -15.75 -10.125 -14.555 1 98.5 158 VAL A N 1
ATOM 1239 C CA . VAL A 1 158 ? -14.977 -9.203 -13.727 1 98.5 158 VAL A CA 1
ATOM 1240 C C . VAL A 1 158 ? -13.781 -9.938 -13.109 1 98.5 158 VAL A C 1
ATOM 1242 O O . VAL A 1 158 ? -12.695 -9.359 -12.977 1 98.5 158 VAL A O 1
ATOM 1245 N N . SER A 1 159 ? -13.984 -11.148 -12.664 1 98.25 159 SER A N 1
ATOM 1246 C CA . SER A 1 159 ? -12.891 -11.938 -12.102 1 98.25 159 SER A CA 1
ATOM 1247 C C . SER A 1 159 ? -11.766 -12.125 -13.109 1 98.25 159 SER A C 1
ATOM 1249 O O . SER A 1 159 ? -10.594 -11.961 -12.773 1 98.25 159 SER A O 1
ATOM 1251 N N . GLU A 1 160 ? -12.125 -12.422 -14.312 1 98.19 160 GLU A N 1
ATOM 1252 C CA . GLU A 1 160 ? -11.133 -12.586 -15.375 1 98.19 160 GLU A CA 1
ATOM 1253 C C . GLU A 1 160 ? -10.43 -11.266 -15.672 1 98.19 160 GLU A C 1
ATOM 1255 O O . GLU A 1 160 ? -9.203 -11.242 -15.844 1 98.19 160 GLU A O 1
ATOM 1260 N N . LYS A 1 161 ? -11.164 -10.266 -15.703 1 98.44 161 LYS A N 1
ATOM 1261 C CA . LYS A 1 161 ? -10.609 -8.945 -16.016 1 98.44 161 LYS A CA 1
ATOM 1262 C C . LYS A 1 161 ? -9.625 -8.5 -14.945 1 98.44 161 LYS A C 1
ATOM 1264 O O . LYS A 1 161 ? -8.562 -7.961 -15.25 1 98.44 161 LYS A O 1
ATOM 1269 N N . VAL A 1 162 ? -10.023 -8.633 -13.719 1 98.5 162 VAL A N 1
ATOM 1270 C CA . VAL A 1 162 ? -9.148 -8.258 -12.617 1 98.5 162 VAL A CA 1
ATOM 1271 C C . VAL A 1 162 ? -7.848 -9.062 -12.695 1 98.5 162 VAL A C 1
ATOM 1273 O O . VAL A 1 162 ? -6.758 -8.5 -12.555 1 98.5 162 VAL A O 1
ATOM 1276 N N . HIS A 1 163 ? -7.945 -10.336 -12.891 1 97.94 163 HIS A N 1
ATOM 1277 C CA . HIS A 1 163 ? -6.766 -11.18 -13.055 1 97.94 163 HIS A CA 1
ATOM 1278 C C . HIS A 1 163 ? -5.875 -10.664 -14.18 1 97.94 163 HIS A C 1
ATOM 1280 O O . HIS A 1 163 ? -4.656 -10.57 -14.023 1 97.94 163 HIS A O 1
ATOM 1286 N N . GLU A 1 164 ? -6.488 -10.336 -15.266 1 97.62 164 GLU A N 1
ATOM 1287 C CA . GLU A 1 164 ? -5.75 -9.828 -16.422 1 97.62 164 GLU A CA 1
ATOM 1288 C C . GLU A 1 164 ? -5.008 -8.547 -16.078 1 97.62 164 GLU A C 1
ATOM 1290 O O . GLU A 1 164 ? -3.836 -8.383 -16.438 1 97.62 164 GLU A O 1
ATOM 1295 N N . ILE A 1 165 ? -5.633 -7.664 -15.43 1 97.75 165 ILE A N 1
ATOM 1296 C CA . ILE A 1 165 ? -5.008 -6.406 -15.039 1 97.75 165 ILE A CA 1
ATOM 1297 C C . ILE A 1 165 ? -3.795 -6.684 -14.156 1 97.75 165 ILE A C 1
ATOM 1299 O O . ILE A 1 165 ? -2.729 -6.094 -14.344 1 97.75 165 ILE A O 1
ATOM 1303 N N . LEU A 1 166 ? -3.98 -7.539 -13.188 1 97.12 166 LEU A N 1
ATOM 1304 C CA . LEU A 1 166 ? -2.916 -7.828 -12.234 1 97.12 166 LEU A CA 1
ATOM 1305 C C . LEU A 1 166 ? -1.726 -8.477 -12.93 1 97.12 166 LEU A C 1
ATOM 1307 O O . LEU A 1 166 ? -0.574 -8.164 -12.625 1 97.12 166 LEU A O 1
ATOM 1311 N N . VAL A 1 167 ? -1.997 -9.328 -13.836 1 94.44 167 VAL A N 1
ATOM 1312 C CA . VAL A 1 167 ? -0.933 -9.992 -14.578 1 94.44 167 VAL A CA 1
ATOM 1313 C C . VAL A 1 167 ? -0.177 -8.977 -15.43 1 94.44 167 VAL A C 1
ATOM 1315 O O . VAL A 1 167 ? 1.055 -8.992 -15.484 1 94.44 167 VAL A O 1
ATOM 1318 N N . LYS A 1 168 ? -0.852 -8.055 -16 1 94.44 168 LYS A N 1
ATOM 1319 C CA . LYS A 1 168 ? -0.263 -7.066 -16.906 1 94.44 168 LYS A CA 1
ATOM 1320 C C . LYS A 1 168 ? 0.437 -5.957 -16.125 1 94.44 168 LYS A C 1
ATOM 1322 O O . LYS A 1 168 ? 1.242 -5.211 -16.672 1 94.44 168 LYS A O 1
ATOM 1327 N N . SER A 1 169 ? 0.128 -5.93 -14.883 1 92.19 169 SER A N 1
ATOM 1328 C CA . SER A 1 169 ? 0.601 -4.789 -14.109 1 92.19 169 SER A CA 1
ATOM 1329 C C . SER A 1 169 ? 1.942 -5.086 -13.445 1 92.19 169 SER A C 1
ATOM 1331 O O . SER A 1 169 ? 2.385 -4.344 -12.57 1 92.19 169 SER A O 1
ATOM 1333 N N . LYS A 1 170 ? 2.508 -6.09 -13.914 1 86.31 170 LYS A N 1
ATOM 1334 C CA . LYS A 1 170 ? 3.832 -6.359 -13.367 1 86.31 170 LYS A CA 1
ATOM 1335 C C . LYS A 1 170 ? 4.805 -5.23 -13.688 1 86.31 170 LYS A C 1
ATOM 1337 O O . LYS A 1 170 ? 4.969 -4.859 -14.852 1 86.31 170 LYS A O 1
ATOM 1342 N N . GLY A 1 171 ? 5.367 -4.484 -12.852 1 84.62 171 GLY A N 1
ATOM 1343 C CA . GLY A 1 171 ? 6.301 -3.387 -13.039 1 84.62 171 GLY A CA 1
ATOM 1344 C C . GLY A 1 171 ? 5.629 -2.029 -13.078 1 84.62 171 GLY A C 1
ATOM 1345 O O . GLY A 1 171 ? 6.301 -0.998 -13.148 1 84.62 171 GLY A O 1
ATOM 1346 N N . ALA A 1 172 ? 4.297 -2.066 -13.078 1 90.56 172 ALA A N 1
ATOM 1347 C CA . ALA A 1 172 ? 3.545 -0.814 -13.125 1 90.56 172 ALA A CA 1
ATOM 1348 C C . ALA A 1 172 ? 3.494 -0.149 -11.758 1 90.56 172 ALA A C 1
ATOM 1350 O O . ALA A 1 172 ? 3.822 -0.773 -10.742 1 90.56 172 ALA A O 1
ATOM 1351 N N . GLU A 1 173 ? 3.094 1.067 -11.828 1 94.12 173 GLU A N 1
ATOM 1352 C CA . GLU A 1 173 ? 2.92 1.803 -10.578 1 94.12 173 GLU A CA 1
ATOM 1353 C C . GLU A 1 173 ? 1.761 1.238 -9.766 1 94.12 173 GLU A C 1
ATOM 1355 O O . GLU A 1 173 ? 0.682 0.983 -10.305 1 94.12 173 GLU A O 1
ATOM 1360 N N . ALA A 1 174 ? 2.039 1.101 -8.555 1 95.31 174 ALA A N 1
ATOM 1361 C CA . ALA A 1 174 ? 1.083 0.449 -7.664 1 95.31 174 ALA A CA 1
ATOM 1362 C C . ALA A 1 174 ? -0.226 1.23 -7.598 1 95.31 174 ALA A C 1
ATOM 1364 O O . ALA A 1 174 ? -1.31 0.643 -7.629 1 95.31 174 ALA A O 1
ATOM 1365 N N . TRP A 1 175 ? -0.125 2.533 -7.477 1 94 175 TRP A N 1
ATOM 1366 C CA . TRP A 1 175 ? -1.319 3.359 -7.332 1 94 175 TRP A CA 1
ATOM 1367 C C . TRP A 1 175 ? -2.225 3.229 -8.555 1 94 175 TRP A C 1
ATOM 1369 O O . TRP A 1 175 ? -3.438 3.055 -8.414 1 94 175 TRP A O 1
ATOM 1379 N N . ASP A 1 176 ? -1.681 3.307 -9.703 1 95.44 176 ASP A N 1
ATOM 1380 C CA . ASP A 1 176 ? -2.455 3.193 -10.938 1 95.44 176 ASP A CA 1
ATOM 1381 C C . ASP A 1 176 ? -3.15 1.837 -11.023 1 95.44 176 ASP A C 1
ATOM 1383 O O . ASP A 1 176 ? -4.32 1.757 -11.406 1 95.44 176 ASP A O 1
ATOM 1387 N N . THR A 1 177 ? -2.416 0.862 -10.711 1 97.75 177 THR A N 1
ATOM 1388 C CA . THR A 1 177 ? -2.984 -0.481 -10.711 1 97.75 177 THR A CA 1
ATOM 1389 C C . THR A 1 177 ? -4.156 -0.573 -9.742 1 97.75 177 THR A C 1
ATOM 1391 O O . THR A 1 177 ? -5.203 -1.131 -10.07 1 97.75 177 THR A O 1
ATOM 1394 N N . ALA A 1 178 ? -3.947 -0.028 -8.57 1 97.38 178 ALA A N 1
ATOM 1395 C CA . ALA A 1 178 ? -4.996 -0.055 -7.555 1 97.38 178 ALA A CA 1
ATOM 1396 C C . ALA A 1 178 ? -6.27 0.61 -8.062 1 97.38 178 ALA A C 1
ATOM 1398 O O . ALA A 1 178 ? -7.363 0.057 -7.926 1 97.38 178 ALA A O 1
ATOM 1399 N N . VAL A 1 179 ? -6.109 1.734 -8.609 1 96.56 179 VAL A N 1
ATOM 1400 C CA . VAL A 1 179 ? -7.254 2.494 -9.094 1 96.56 179 VAL A CA 1
ATOM 1401 C C . VAL A 1 179 ? -7.984 1.691 -10.172 1 96.56 179 VAL A C 1
ATOM 1403 O O . VAL A 1 179 ? -9.211 1.577 -10.141 1 96.56 179 VAL A O 1
ATOM 1406 N N . ASP A 1 180 ? -7.27 1.113 -11.047 1 97.44 180 ASP A N 1
ATOM 1407 C CA . ASP A 1 180 ? -7.859 0.37 -12.156 1 97.44 180 ASP A CA 1
ATOM 1408 C C . ASP A 1 180 ? -8.617 -0.857 -11.648 1 97.44 180 ASP A C 1
ATOM 1410 O O . ASP A 1 180 ? -9.75 -1.111 -12.07 1 97.44 180 ASP A O 1
ATOM 1414 N N . VAL A 1 181 ? -7.988 -1.6 -10.828 1 98.31 181 VAL A N 1
ATOM 1415 C CA . VAL A 1 181 ? -8.586 -2.834 -10.328 1 98.31 181 VAL A CA 1
ATOM 1416 C C . VAL A 1 181 ? -9.836 -2.51 -9.508 1 98.31 181 VAL A C 1
ATOM 1418 O O . VAL A 1 181 ? -10.875 -3.145 -9.672 1 98.31 181 VAL A O 1
ATOM 1421 N N . ILE A 1 182 ? -9.766 -1.535 -8.641 1 97.62 182 ILE A N 1
ATOM 1422 C CA . ILE A 1 182 ? -10.883 -1.188 -7.773 1 97.62 182 ILE A CA 1
ATOM 1423 C C . ILE A 1 182 ? -12.023 -0.604 -8.602 1 97.62 182 ILE A C 1
ATOM 1425 O O . ILE A 1 182 ? -13.195 -0.903 -8.359 1 97.62 182 ILE A O 1
ATOM 1429 N N . ARG A 1 183 ? -11.695 0.203 -9.547 1 97.38 183 ARG A N 1
ATOM 1430 C CA . ARG A 1 183 ? -12.703 0.721 -10.461 1 97.38 183 ARG A CA 1
ATOM 1431 C C . ARG A 1 183 ? -13.453 -0.416 -11.148 1 97.38 183 ARG A C 1
ATOM 1433 O O . ARG A 1 183 ? -14.672 -0.359 -11.305 1 97.38 183 ARG A O 1
ATOM 1440 N N . THR A 1 184 ? -12.727 -1.37 -11.609 1 98.44 184 THR A N 1
ATOM 1441 C CA . THR A 1 184 ? -13.305 -2.539 -12.258 1 98.44 184 THR A CA 1
ATOM 1442 C C . THR A 1 184 ? -14.258 -3.271 -11.312 1 98.44 184 THR A C 1
ATOM 1444 O O . THR A 1 184 ? -15.367 -3.631 -11.695 1 98.44 184 THR A O 1
ATOM 1447 N N . LEU A 1 185 ? -13.836 -3.496 -10.109 1 98.25 185 LEU A N 1
ATOM 1448 C CA . LEU A 1 185 ? -14.656 -4.168 -9.102 1 98.25 185 LEU A CA 1
ATOM 1449 C C . LEU A 1 185 ? -15.891 -3.332 -8.766 1 98.25 185 LEU A C 1
ATOM 1451 O O . LEU A 1 185 ? -16.984 -3.869 -8.609 1 98.25 185 LEU A O 1
ATOM 1455 N N . ASP A 1 186 ? -15.656 -2.047 -8.617 1 97.12 186 ASP A N 1
ATOM 1456 C CA . ASP A 1 186 ? -16.766 -1.135 -8.352 1 97.12 186 ASP A CA 1
ATOM 1457 C C . ASP A 1 186 ? -17.828 -1.238 -9.445 1 97.12 186 ASP A C 1
ATOM 1459 O O . ASP A 1 186 ? -19.031 -1.258 -9.156 1 97.12 186 ASP A O 1
ATOM 1463 N N . GLY A 1 187 ? -17.375 -1.25 -10.648 1 97.62 187 GLY A N 1
ATOM 1464 C CA . GLY A 1 187 ? -18.297 -1.413 -11.75 1 97.62 187 GLY A CA 1
ATOM 1465 C C . GLY A 1 187 ? -19.141 -2.674 -11.641 1 97.62 187 GLY A C 1
ATOM 1466 O O . GLY A 1 187 ? -20.344 -2.646 -11.891 1 97.62 187 GLY A O 1
ATOM 1467 N N . ALA A 1 188 ? -18.531 -3.748 -11.305 1 98.25 188 ALA A N 1
ATOM 1468 C CA . ALA A 1 188 ? -19.25 -5.012 -11.141 1 98.25 188 ALA A CA 1
ATOM 1469 C C . ALA A 1 188 ? -20.266 -4.926 -10 1 98.25 188 ALA A C 1
ATOM 1471 O O . ALA A 1 188 ? -21.359 -5.473 -10.102 1 98.25 188 ALA A O 1
ATOM 1472 N N . ILE A 1 189 ? -19.875 -4.285 -8.914 1 97.19 189 ILE A N 1
ATOM 1473 C CA . ILE A 1 189 ? -20.781 -4.113 -7.773 1 97.19 189 ILE A CA 1
ATOM 1474 C C . ILE A 1 189 ? -22.016 -3.336 -8.203 1 97.19 189 ILE A C 1
ATOM 1476 O O . ILE A 1 189 ? -23.141 -3.689 -7.832 1 97.19 189 ILE A O 1
ATOM 1480 N N . ILE A 1 190 ? -21.797 -2.332 -8.93 1 96.62 190 ILE A N 1
ATOM 1481 C CA . ILE A 1 190 ? -22.906 -1.527 -9.422 1 96.62 190 ILE A CA 1
ATOM 1482 C C . ILE A 1 190 ? -23.828 -2.383 -10.297 1 96.62 190 ILE A C 1
ATOM 1484 O O . ILE A 1 190 ? -25.047 -2.361 -10.141 1 96.62 190 ILE A O 1
ATOM 1488 N N . ASP A 1 191 ? -23.25 -3.119 -11.242 1 97 191 ASP A N 1
ATOM 1489 C CA . ASP A 1 191 ? -24.016 -3.99 -12.117 1 97 191 ASP A CA 1
ATOM 1490 C C . ASP A 1 191 ? -24.828 -5.004 -11.312 1 97 191 ASP A C 1
ATOM 1492 O O . ASP A 1 191 ? -26 -5.223 -11.594 1 97 191 ASP A O 1
ATOM 1496 N N . LEU A 1 192 ? -24.203 -5.582 -10.359 1 96.62 192 LEU A N 1
ATOM 1497 C CA . LEU A 1 192 ? -24.875 -6.578 -9.531 1 96.62 192 LEU A CA 1
ATOM 1498 C C . LEU A 1 192 ? -26 -5.945 -8.711 1 96.62 192 LEU A C 1
ATOM 1500 O O . LEU A 1 192 ? -27.047 -6.555 -8.516 1 96.62 192 LEU A O 1
ATOM 1504 N N . ALA A 1 193 ? -25.719 -4.793 -8.172 1 94.12 193 ALA A N 1
ATOM 1505 C CA . ALA A 1 193 ? -26.75 -4.078 -7.43 1 94.12 193 ALA A CA 1
ATOM 1506 C C . ALA A 1 193 ? -27.984 -3.834 -8.297 1 94.12 193 ALA A C 1
ATOM 1508 O O . ALA A 1 193 ? -29.109 -3.996 -7.84 1 94.12 193 ALA A O 1
ATOM 1509 N N . ASP A 1 194 ? -27.75 -3.477 -9.531 1 93.5 194 ASP A N 1
ATOM 1510 C CA . ASP A 1 194 ? -28.844 -3.26 -10.469 1 93.5 194 ASP A CA 1
ATOM 1511 C C . ASP A 1 194 ? -29.641 -4.543 -10.695 1 93.5 194 ASP A C 1
ATOM 1513 O O . ASP A 1 194 ? -30.875 -4.52 -10.734 1 93.5 194 ASP A O 1
ATOM 1517 N N . LEU A 1 195 ? -28.953 -5.59 -10.828 1 93.25 195 LEU A N 1
ATOM 1518 C CA . LEU A 1 195 ? -29.594 -6.871 -11.062 1 93.25 195 LEU A CA 1
ATOM 1519 C C . LEU A 1 195 ? -30.422 -7.293 -9.852 1 93.25 195 LEU A C 1
ATOM 1521 O O . LEU A 1 195 ? -31.516 -7.836 -10.008 1 93.25 195 LEU A O 1
ATOM 1525 N N . VAL A 1 196 ? -29.875 -7.062 -8.672 1 91.44 196 VAL A N 1
ATOM 1526 C CA . VAL A 1 196 ? -30.594 -7.398 -7.445 1 91.44 196 VAL A CA 1
ATOM 1527 C C . VAL A 1 196 ? -31.859 -6.543 -7.34 1 91.44 196 VAL A C 1
ATOM 1529 O O . VAL A 1 196 ? -32.938 -7.039 -6.969 1 91.44 196 VAL A O 1
ATOM 1532 N N . GLU A 1 197 ? -31.719 -5.32 -7.613 1 87.62 197 GLU A N 1
ATOM 1533 C CA . GLU A 1 197 ? -32.875 -4.418 -7.59 1 87.62 197 GLU A CA 1
ATOM 1534 C C . GLU A 1 197 ? -33.969 -4.879 -8.555 1 87.62 197 GLU A C 1
ATOM 1536 O O . GLU A 1 197 ? -35.156 -4.809 -8.234 1 87.62 197 GLU A O 1
ATOM 1541 N N . GLU A 1 198 ? -33.531 -5.316 -9.648 1 84.44 198 GLU A N 1
ATOM 1542 C CA . GLU A 1 198 ? -34.469 -5.809 -10.648 1 84.44 198 GLU A CA 1
ATOM 1543 C C . GLU A 1 198 ? -35.188 -7.078 -10.172 1 84.44 198 GLU A C 1
ATOM 1545 O O . GLU A 1 198 ? -36.375 -7.277 -10.445 1 84.44 198 GLU A O 1
ATOM 1550 N N . ALA A 1 199 ? -34.469 -7.895 -9.469 1 83.31 199 ALA A N 1
ATOM 1551 C CA . ALA A 1 199 ? -35 -9.188 -9.031 1 83.31 199 ALA A CA 1
ATOM 1552 C C . ALA A 1 199 ? -35.906 -9.016 -7.828 1 83.31 199 ALA A C 1
ATOM 1554 O O . ALA A 1 199 ? -36.875 -9.766 -7.676 1 83.31 199 ALA A O 1
ATOM 1555 N N . VAL A 1 200 ? -35.5 -8.258 -6.758 1 75.88 200 VAL A N 1
ATOM 1556 C CA . VAL A 1 200 ? -36.25 -8.125 -5.512 1 75.88 200 VAL A CA 1
ATOM 1557 C C . VAL A 1 200 ? -37.469 -7.234 -5.738 1 75.88 200 VAL A C 1
ATOM 1559 O O . VAL A 1 200 ? -38.5 -7.375 -5.047 1 75.88 200 VAL A O 1
ATOM 1562 N N . GLY A 1 201 ? -37.625 -6.691 -6.75 1 66.56 201 GLY A N 1
ATOM 1563 C CA . GLY A 1 201 ? -38.781 -5.812 -6.984 1 66.56 201 GLY A CA 1
ATOM 1564 C C . GLY A 1 201 ? -38.75 -4.562 -6.121 1 66.56 201 GLY A C 1
ATOM 1565 O O . GLY A 1 201 ? -37.906 -4.445 -5.219 1 66.56 201 GLY A O 1
ATOM 1566 N N . GLU A 1 202 ? -39.375 -3.467 -6.48 1 61.25 202 GLU A N 1
ATOM 1567 C CA . GLU A 1 202 ? -39.438 -2.133 -5.891 1 61.25 202 GLU A CA 1
ATOM 1568 C C . GLU A 1 202 ? -40.031 -2.178 -4.477 1 61.25 202 GLU A C 1
ATOM 1570 O O . GLU A 1 202 ? -40 -1.177 -3.758 1 61.25 202 GLU A O 1
ATOM 1575 N N . ASP A 1 203 ? -40.344 -3.326 -3.971 1 62.56 203 ASP A N 1
ATOM 1576 C CA . ASP A 1 203 ? -41.219 -3.305 -2.795 1 62.56 203 ASP A CA 1
ATOM 1577 C C . ASP A 1 203 ? -40.406 -3.178 -1.513 1 62.56 203 ASP A C 1
ATOM 1579 O O . ASP A 1 203 ? -40.938 -2.977 -0.431 1 62.56 203 ASP A O 1
ATOM 1583 N N . ASP A 1 204 ? -39.094 -3.305 -1.608 1 69.38 204 ASP A N 1
ATOM 1584 C CA . ASP A 1 204 ? -38.375 -3.146 -0.364 1 69.38 204 ASP A CA 1
ATOM 1585 C C . ASP A 1 204 ? -37.594 -1.827 -0.347 1 69.38 204 ASP A C 1
ATOM 1587 O O . ASP A 1 204 ? -36.438 -1.771 -0.776 1 69.38 204 ASP A O 1
ATOM 1591 N N . ASP A 1 205 ? -38.25 -0.789 0.109 1 71.75 205 ASP A N 1
ATOM 1592 C CA . ASP A 1 205 ? -37.75 0.579 0.119 1 71.75 205 ASP A CA 1
ATOM 1593 C C . ASP A 1 205 ? -36.406 0.658 0.824 1 71.75 205 ASP A C 1
ATOM 1595 O O . ASP A 1 205 ? -35.5 1.37 0.374 1 71.75 205 ASP A O 1
ATOM 1599 N N . GLY A 1 206 ? -36.312 -0.02 1.922 1 76.75 206 GLY A N 1
ATOM 1600 C CA . GLY A 1 206 ? -35.062 0.019 2.672 1 76.75 206 GLY A CA 1
ATOM 1601 C C . GLY A 1 206 ? -33.875 -0.507 1.887 1 76.75 206 GLY A C 1
ATOM 1602 O O . GLY A 1 206 ? -32.781 0.088 1.91 1 76.75 206 GLY A O 1
ATOM 1603 N N . LYS A 1 207 ? -34.094 -1.507 1.202 1 80.94 207 LYS A N 1
ATOM 1604 C CA . LYS A 1 207 ? -33.031 -2.098 0.402 1 80.94 207 LYS A CA 1
ATOM 1605 C C . LYS A 1 207 ? -32.688 -1.215 -0.795 1 80.94 207 LYS A C 1
ATOM 1607 O O . LYS A 1 207 ? -31.531 -1.08 -1.159 1 80.94 207 LYS A O 1
ATOM 1612 N N . PHE A 1 208 ? -33.719 -0.652 -1.282 1 82.81 208 PHE A N 1
ATOM 1613 C CA . PHE A 1 208 ? -33.5 0.224 -2.428 1 82.81 208 PHE A CA 1
ATOM 1614 C C . PHE A 1 208 ? -32.562 1.369 -2.062 1 82.81 208 PHE A C 1
ATOM 1616 O O . PHE A 1 208 ? -31.609 1.659 -2.795 1 82.81 208 PHE A O 1
ATOM 1623 N N . VAL A 1 209 ? -32.781 1.936 -0.943 1 82.81 209 VAL A N 1
ATOM 1624 C CA . VAL A 1 209 ? -31.984 3.057 -0.49 1 82.81 209 VAL A CA 1
ATOM 1625 C C . VAL A 1 209 ? -30.547 2.586 -0.235 1 82.81 209 VAL A C 1
ATOM 1627 O O . VAL A 1 209 ? -29.594 3.285 -0.569 1 82.81 209 VAL A O 1
ATOM 1630 N N . MET A 1 210 ? -30.469 1.479 0.3 1 84 210 MET A N 1
ATOM 1631 C CA . MET A 1 210 ? -29.156 0.918 0.601 1 84 210 MET A CA 1
ATOM 1632 C C . MET A 1 210 ? -28.344 0.709 -0.676 1 84 210 MET A C 1
ATOM 1634 O O . MET A 1 210 ? -27.188 1.103 -0.75 1 84 210 MET A O 1
ATOM 1638 N N . TYR A 1 211 ? -28.953 0.179 -1.665 1 86.75 211 TYR A N 1
ATOM 1639 C CA . TYR A 1 211 ? -28.25 -0.116 -2.908 1 86.75 211 TYR A CA 1
ATOM 1640 C C . TYR A 1 211 ? -27.922 1.164 -3.674 1 86.75 211 TYR A C 1
ATOM 1642 O O . TYR A 1 211 ? -26.891 1.265 -4.324 1 86.75 211 TYR A O 1
ATOM 1650 N N . GLN A 1 212 ? -28.812 2.086 -3.502 1 87.31 212 GLN A N 1
ATOM 1651 C CA . GLN A 1 212 ? -28.531 3.383 -4.109 1 87.31 212 GLN A CA 1
ATOM 1652 C C . GLN A 1 212 ? -27.297 4.023 -3.49 1 87.31 212 GLN A C 1
ATOM 1654 O O . GLN A 1 212 ? -26.469 4.613 -4.199 1 87.31 212 GLN A O 1
ATOM 1659 N N . ARG A 1 213 ? -27.172 3.816 -2.273 1 83.81 213 ARG A N 1
ATOM 1660 C CA . ARG A 1 213 ? -26.016 4.355 -1.572 1 83.81 213 ARG A CA 1
ATOM 1661 C C . ARG A 1 213 ? -24.734 3.658 -2.014 1 83.81 213 ARG A C 1
ATOM 1663 O O . ARG A 1 213 ? -23.703 4.305 -2.217 1 83.81 213 ARG A O 1
ATOM 1670 N N . ILE A 1 214 ? -24.812 2.395 -2.127 1 88.19 214 ILE A N 1
ATOM 1671 C CA . ILE A 1 214 ? -23.656 1.629 -2.592 1 88.19 214 ILE A CA 1
ATOM 1672 C C . ILE A 1 214 ? -23.25 2.088 -3.992 1 88.19 214 ILE A C 1
ATOM 1674 O O . ILE A 1 214 ? -22.078 2.32 -4.266 1 88.19 214 ILE A O 1
ATOM 1678 N N . LYS A 1 215 ? -24.266 2.301 -4.816 1 92.88 215 LYS A N 1
ATOM 1679 C CA . LYS A 1 215 ? -24 2.688 -6.199 1 92.88 215 LYS A CA 1
ATOM 1680 C C . LYS A 1 215 ? -23.406 4.094 -6.273 1 92.88 215 LYS A C 1
ATOM 1682 O O . LYS A 1 215 ? -22.484 4.344 -7.051 1 92.88 215 LYS A O 1
ATOM 1687 N N . GLU A 1 216 ? -23.859 4.922 -5.449 1 87.69 216 GLU A N 1
ATOM 1688 C CA . GLU A 1 216 ? -23.344 6.285 -5.414 1 87.69 216 GLU A CA 1
ATOM 1689 C C . GLU A 1 216 ? -21.891 6.316 -4.953 1 87.69 216 GLU A C 1
ATOM 1691 O O . GLU A 1 216 ? -21.078 7.035 -5.523 1 87.69 216 GLU A O 1
ATOM 1696 N N . GLN A 1 217 ? -21.656 5.57 -3.967 1 87.62 217 GLN A N 1
ATOM 1697 C CA . GLN A 1 217 ? -20.297 5.512 -3.436 1 87.62 217 GLN A CA 1
ATOM 1698 C C . GLN A 1 217 ? -19.344 4.891 -4.449 1 87.62 217 GLN A C 1
ATOM 1700 O O . GLN A 1 217 ? -18.234 5.402 -4.668 1 87.62 217 GLN A O 1
ATOM 1705 N N . LYS A 1 218 ? -19.781 3.857 -5.09 1 92.94 218 LYS A N 1
ATOM 1706 C CA . LYS A 1 218 ? -18.922 3.088 -5.984 1 92.94 218 LYS A CA 1
ATOM 1707 C C . LYS A 1 218 ? -18.812 3.764 -7.344 1 92.94 218 LYS A C 1
ATOM 1709 O O . LYS A 1 218 ? -17.906 3.447 -8.125 1 92.94 218 LYS A O 1
ATOM 1714 N N . ALA A 1 219 ? -19.656 4.664 -7.652 1 92.44 219 ALA A N 1
ATOM 1715 C CA . ALA A 1 219 ? -19.609 5.395 -8.914 1 92.44 219 ALA A CA 1
ATOM 1716 C C . ALA A 1 219 ? -18.5 6.445 -8.898 1 92.44 219 ALA A C 1
ATOM 1718 O O . ALA A 1 219 ? -18.031 6.887 -9.953 1 92.44 219 ALA A O 1
ATOM 1719 N N . LYS A 1 220 ? -18.125 6.773 -7.73 1 89.88 220 LYS A N 1
ATOM 1720 C CA . LYS A 1 220 ? -17.047 7.762 -7.602 1 89.88 220 LYS A CA 1
ATOM 1721 C C . LYS A 1 220 ? -15.695 7.156 -7.945 1 89.88 220 LYS A C 1
ATOM 1723 O O . LYS A 1 220 ? -15.461 5.969 -7.703 1 89.88 220 LYS A O 1
ATOM 1728 N N . ASP A 1 221 ? -14.867 8.062 -8.391 1 91.94 221 ASP A N 1
ATOM 1729 C CA . ASP A 1 221 ? -13.523 7.617 -8.742 1 91.94 221 ASP A CA 1
ATOM 1730 C C . ASP A 1 221 ? -12.75 7.168 -7.5 1 91.94 221 ASP A C 1
ATOM 1732 O O . ASP A 1 221 ? -12.633 7.926 -6.531 1 91.94 221 ASP A O 1
ATOM 1736 N N . PRO A 1 222 ? -12.266 5.965 -7.586 1 91.44 222 PRO A N 1
ATOM 1737 C CA . PRO A 1 222 ? -11.555 5.457 -6.41 1 91.44 222 PRO A CA 1
ATOM 1738 C C . PRO A 1 222 ? -10.383 6.352 -5.996 1 91.44 222 PRO A C 1
ATOM 1740 O O . PRO A 1 222 ? -10.07 6.457 -4.809 1 91.44 222 PRO A O 1
ATOM 1743 N N . GLY A 1 223 ? -9.672 6.953 -6.898 1 88.19 223 GLY A N 1
ATOM 1744 C CA . GLY A 1 223 ? -8.508 7.766 -6.59 1 88.19 223 GLY A CA 1
ATOM 1745 C C . GLY A 1 223 ? -8.852 9.055 -5.863 1 88.19 223 GLY A C 1
ATOM 1746 O O . GLY A 1 223 ? -7.984 9.688 -5.266 1 88.19 223 GLY A O 1
ATOM 1747 N N . SER A 1 224 ? -10.117 9.375 -5.887 1 83.12 224 SER A N 1
ATOM 1748 C CA . SER A 1 224 ? -10.453 10.688 -5.34 1 83.12 224 SER A CA 1
ATOM 1749 C C . SER A 1 224 ? -11.562 10.586 -4.305 1 83.12 224 SER A C 1
ATOM 1751 O O . SER A 1 224 ? -11.875 11.555 -3.617 1 83.12 224 SER A O 1
ATOM 1753 N N . ARG A 1 225 ? -12.086 9.383 -4.145 1 81.75 225 ARG A N 1
ATOM 1754 C CA . ARG A 1 225 ? -13.227 9.273 -3.248 1 81.75 225 ARG A CA 1
ATOM 1755 C C . ARG A 1 225 ? -12.781 9.195 -1.792 1 81.75 225 ARG A C 1
ATOM 1757 O O . ARG A 1 225 ? -11.688 8.719 -1.501 1 81.75 225 ARG A O 1
ATOM 1764 N N . SER A 1 226 ? -13.594 9.844 -0.938 1 71 226 SER A N 1
ATOM 1765 C CA . SER A 1 226 ? -13.328 9.742 0.493 1 71 226 SER A CA 1
ATOM 1766 C C . SER A 1 226 ? -13.633 8.344 1.015 1 71 226 SER A C 1
ATOM 1768 O O . SER A 1 226 ? -14.594 7.707 0.58 1 71 226 SER A O 1
ATOM 1770 N N . ASN A 1 227 ? -12.672 7.852 1.733 1 64.62 227 ASN A N 1
ATOM 1771 C CA . ASN A 1 227 ? -12.875 6.531 2.318 1 64.62 227 ASN A CA 1
ATOM 1772 C C . ASN A 1 227 ? -13.797 6.594 3.535 1 64.62 227 ASN A C 1
ATOM 1774 O O . ASN A 1 227 ? -14.102 5.562 4.137 1 64.62 227 ASN A O 1
ATOM 1778 N N . ASP A 1 228 ? -14.141 7.773 4.062 1 58.25 228 ASP A N 1
ATOM 1779 C CA . ASP A 1 228 ? -14.992 7.914 5.242 1 58.25 228 ASP A CA 1
ATOM 1780 C C . ASP A 1 228 ? -16.453 7.621 4.906 1 58.25 228 ASP A C 1
ATOM 1782 O O . ASP A 1 228 ? -16.938 8.008 3.842 1 58.25 228 ASP A O 1
ATOM 1786 N N . TYR A 1 229 ? -16.953 6.414 5.418 1 48.53 229 TYR A N 1
ATOM 1787 C CA . TYR A 1 229 ? -18.391 6.199 5.254 1 48.53 229 TYR A CA 1
ATOM 1788 C C . TYR A 1 229 ? -19.172 7.414 5.723 1 48.53 229 TYR A C 1
ATOM 1790 O O . TYR A 1 229 ? -18.828 8.039 6.727 1 48.53 229 TYR A O 1
ATOM 1798 N N . ASP A 1 230 ? -19.656 8.227 4.859 1 44.56 230 ASP A N 1
ATOM 1799 C CA . ASP A 1 230 ? -20.703 9.148 5.312 1 44.56 230 ASP A CA 1
ATOM 1800 C C . ASP A 1 230 ? -21.641 8.469 6.309 1 44.56 230 ASP A C 1
ATOM 1802 O O . ASP A 1 230 ? -22.031 7.316 6.113 1 44.56 230 ASP A O 1
ATOM 1806 N N . ILE A 1 231 ? -21.406 8.656 7.602 1 36.78 231 ILE A N 1
ATOM 1807 C CA . ILE A 1 231 ? -22.469 8.219 8.508 1 36.78 231 ILE A CA 1
ATOM 1808 C C . ILE A 1 231 ? -23.828 8.375 7.816 1 36.78 231 ILE A C 1
ATOM 1810 O O . ILE A 1 231 ? -24.266 9.492 7.551 1 36.78 231 ILE A O 1
ATOM 1814 N N . ILE A 1 232 ? -24.094 7.691 6.898 1 33.47 232 ILE A N 1
ATOM 1815 C CA . ILE A 1 232 ? -25.484 7.684 6.426 1 33.47 232 ILE A CA 1
ATOM 1816 C C . ILE A 1 232 ? -26.422 7.414 7.594 1 33.47 232 ILE A C 1
ATOM 1818 O O . ILE A 1 232 ? -27.641 7.559 7.461 1 33.47 232 ILE A O 1
ATOM 1822 N N . GLY A 1 233 ? -26.047 6.816 8.883 1 28.36 233 GLY A N 1
ATOM 1823 C CA . GLY A 1 233 ? -27.25 6.816 9.688 1 28.36 233 GLY A CA 1
ATOM 1824 C C . GLY A 1 233 ? -27.734 8.211 10.039 1 28.36 233 GLY A C 1
ATOM 1825 O O . GLY A 1 233 ? -26.938 9.156 10.07 1 28.36 233 GLY A O 1
ATOM 1826 N N . MET B 1 1 ? -3.273 9.992 57.438 1 22.33 1 MET B N 1
ATOM 1827 C CA . MET B 1 1 ? -4.137 10.383 58.531 1 22.33 1 MET B CA 1
ATOM 1828 C C . MET B 1 1 ? -4.129 11.898 58.719 1 22.33 1 MET B C 1
ATOM 1830 O O . MET B 1 1 ? -4.754 12.422 59.656 1 22.33 1 MET B O 1
ATOM 1834 N N . LEU B 1 2 ? -3.129 12.625 58.125 1 24.98 2 LEU B N 1
ATOM 1835 C CA . LEU B 1 2 ? -2.637 13.891 58.656 1 24.98 2 LEU B CA 1
ATOM 1836 C C . LEU B 1 2 ? -3.602 15.023 58.312 1 24.98 2 LEU B C 1
ATOM 1838 O O . LEU B 1 2 ? -3.363 15.789 57.375 1 24.98 2 LEU B O 1
ATOM 1842 N N . ALA B 1 3 ? -4.949 14.75 58.344 1 24.02 3 ALA B N 1
ATOM 1843 C CA . ALA B 1 3 ? -5.965 15.492 57.594 1 24.02 3 ALA B CA 1
ATOM 1844 C C . ALA B 1 3 ? -6.082 16.922 58.125 1 24.02 3 ALA B C 1
ATOM 1846 O O . ALA B 1 3 ? -5.984 17.891 57.344 1 24.02 3 ALA B O 1
ATOM 1847 N N . TRP B 1 4 ? -7.039 17.266 59.094 1 23.78 4 TRP B N 1
ATOM 1848 C CA . TRP B 1 4 ? -8.258 18.062 59.031 1 23.78 4 TRP B CA 1
ATOM 1849 C C . TRP B 1 4 ? -8.086 19.391 59.75 1 23.78 4 TRP B C 1
ATOM 1851 O O . TRP B 1 4 ? -9 20.219 59.781 1 23.78 4 TRP B O 1
ATOM 1861 N N . ARG B 1 5 ? -7.055 19.703 60.656 1 27.89 5 ARG B N 1
ATOM 1862 C CA . ARG B 1 5 ? -7.438 20.469 61.812 1 27.89 5 ARG B CA 1
ATOM 1863 C C . ARG B 1 5 ? -7.484 21.969 61.5 1 27.89 5 ARG B C 1
ATOM 1865 O O . ARG B 1 5 ? -7.344 22.797 62.406 1 27.89 5 ARG B O 1
ATOM 1872 N N . ALA B 1 6 ? -7.355 22.406 60.219 1 26.28 6 ALA B N 1
ATOM 1873 C CA . ALA B 1 6 ? -6.773 23.734 60.031 1 26.28 6 ALA B CA 1
ATOM 1874 C C . ALA B 1 6 ? -7.762 24.828 60.438 1 26.28 6 ALA B C 1
ATOM 1876 O O . ALA B 1 6 ? -7.582 25.984 60.062 1 26.28 6 ALA B O 1
ATOM 1877 N N . ALA B 1 7 ? -8.961 24.406 61.031 1 25.75 7 ALA B N 1
ATOM 1878 C CA . ALA B 1 7 ? -10.102 25.281 60.719 1 25.75 7 ALA B CA 1
ATOM 1879 C C . ALA B 1 7 ? -10.031 26.578 61.531 1 25.75 7 ALA B C 1
ATOM 1881 O O . ALA B 1 7 ? -10.391 27.641 61.031 1 25.75 7 ALA B O 1
ATOM 1882 N N . THR B 1 8 ? -9.805 26.547 62.812 1 27.58 8 THR B N 1
ATOM 1883 C CA . THR B 1 8 ? -10.727 27.328 63.656 1 27.58 8 THR B CA 1
ATOM 1884 C C . THR B 1 8 ? -10.219 28.75 63.844 1 27.58 8 THR B C 1
ATOM 1886 O O . THR B 1 8 ? -9.648 29.078 64.875 1 27.58 8 THR B O 1
ATOM 1889 N N . ARG B 1 9 ? -9.477 29.406 62.938 1 31.88 9 ARG B N 1
ATOM 1890 C CA . ARG B 1 9 ? -8.797 30.578 63.469 1 31.88 9 ARG B CA 1
ATOM 1891 C C . ARG B 1 9 ? -9.797 31.688 63.812 1 31.88 9 ARG B C 1
ATOM 1893 O O . ARG B 1 9 ? -10.711 31.953 63.031 1 31.88 9 ARG B O 1
ATOM 1900 N N . PRO B 1 10 ? -9.875 32.25 65.062 1 31.73 10 PRO B N 1
ATOM 1901 C CA . PRO B 1 10 ? -10.82 33.188 65.625 1 31.73 10 PRO B CA 1
ATOM 1902 C C . PRO B 1 10 ? -10.734 34.562 65 1 31.73 10 PRO B C 1
ATOM 1904 O O . PRO B 1 10 ? -9.672 34.969 64.5 1 31.73 10 PRO B O 1
ATOM 1907 N N . THR B 1 11 ? -11.734 35.125 64.25 1 28.86 11 THR B N 1
ATOM 1908 C CA . THR B 1 11 ? -12.008 36.312 63.5 1 28.86 11 THR B CA 1
ATOM 1909 C C . THR B 1 11 ? -11.898 37.562 64.375 1 28.86 11 THR B C 1
ATOM 1911 O O . THR B 1 11 ? -12.734 37.781 65.25 1 28.86 11 THR B O 1
ATOM 1914 N N . SER B 1 12 ? -10.672 37.875 64.938 1 28.56 12 SER B N 1
ATOM 1915 C CA . SER B 1 12 ? -10.562 39.062 65.812 1 28.56 12 SER B CA 1
ATOM 1916 C C . SER B 1 12 ? -11.07 40.312 65.062 1 28.56 12 SER B C 1
ATOM 1918 O O . SER B 1 12 ? -11.008 40.375 63.844 1 28.56 12 SER B O 1
ATOM 1920 N N . SER B 1 13 ? -11.961 41.125 65.688 1 29.58 13 SER B N 1
ATOM 1921 C CA . SER B 1 13 ? -12.805 42.312 65.375 1 29.58 13 SER B CA 1
ATOM 1922 C C . SER B 1 13 ? -11.969 43.531 65.062 1 29.58 13 SER B C 1
ATOM 1924 O O . SER B 1 13 ? -11.242 44.062 65.875 1 29.58 13 SER B O 1
ATOM 1926 N N . LEU B 1 14 ? -11.156 43.531 63.969 1 28.64 14 LEU B N 1
ATOM 1927 C CA . LEU B 1 14 ? -10.305 44.656 63.625 1 28.64 14 LEU B CA 1
ATOM 1928 C C . LEU B 1 14 ? -11.133 45.938 63.469 1 28.64 14 LEU B C 1
ATOM 1930 O O . LEU B 1 14 ? -12.023 46 62.594 1 28.64 14 LEU B O 1
ATOM 1934 N N . SER B 1 15 ? -11.391 46.719 64.5 1 32.28 15 SER B N 1
ATOM 1935 C CA . SER B 1 15 ? -12.008 48.031 64.562 1 32.28 15 SER B CA 1
ATOM 1936 C C . SER B 1 15 ? -11.352 49 63.594 1 32.28 15 SER B C 1
ATOM 1938 O O . SER B 1 15 ? -10.219 49.438 63.781 1 32.28 15 SER B O 1
ATOM 1940 N N . ARG B 1 16 ? -11.445 48.812 62.312 1 34.53 16 ARG B N 1
ATOM 1941 C CA . ARG B 1 16 ? -10.766 49.625 61.344 1 34.53 16 ARG B CA 1
ATOM 1942 C C . ARG B 1 16 ? -11.297 51.062 61.344 1 34.53 16 ARG B C 1
ATOM 1944 O O . ARG B 1 16 ? -12.492 51.281 61.125 1 34.53 16 ARG B O 1
ATOM 1951 N N . ASN B 1 17 ? -10.766 51.844 62.219 1 34.22 17 ASN B N 1
ATOM 1952 C CA . ASN B 1 17 ? -10.977 53.312 62.219 1 34.22 17 ASN B CA 1
ATOM 1953 C C . ASN B 1 17 ? -10.859 53.875 60.812 1 34.22 17 ASN B C 1
ATOM 1955 O O . ASN B 1 17 ? -9.883 53.625 60.094 1 34.22 17 ASN B O 1
ATOM 1959 N N . PHE B 1 18 ? -11.961 54.156 60.094 1 33.09 18 PHE B N 1
ATOM 1960 C CA . PHE B 1 18 ? -12.18 54.719 58.781 1 33.09 18 PHE B CA 1
ATOM 1961 C C . PHE B 1 18 ? -11.531 56.094 58.656 1 33.09 18 PHE B C 1
ATOM 1963 O O . PHE B 1 18 ? -12.039 57.062 59.188 1 33.09 18 PHE B O 1
ATOM 1970 N N . GLN B 1 19 ? -10.211 56.219 59 1 36.28 19 GLN B N 1
ATOM 1971 C CA . GLN B 1 19 ? -9.625 57.531 58.781 1 36.28 19 GLN B CA 1
ATOM 1972 C C . GLN B 1 19 ? -9.867 58 57.344 1 36.28 19 GLN B C 1
ATOM 1974 O O . GLN B 1 19 ? -9.914 57.188 56.406 1 36.28 19 GLN B O 1
ATOM 1979 N N . ALA B 1 20 ? -10.312 59.281 57.156 1 37.59 20 ALA B N 1
ATOM 1980 C CA . ALA B 1 20 ? -10.727 60.031 55.969 1 37.59 20 ALA B CA 1
ATOM 1981 C C . ALA B 1 20 ? -9.641 60 54.875 1 37.59 20 ALA B C 1
ATOM 1983 O O . ALA B 1 20 ? -8.453 60.125 55.188 1 37.59 20 ALA B O 1
ATOM 1984 N N . PRO B 1 21 ? -9.914 59.344 53.781 1 36.59 21 PRO B N 1
ATOM 1985 C CA . PRO B 1 21 ? -8.867 59.156 52.781 1 36.59 21 PRO B CA 1
ATOM 1986 C C . PRO B 1 21 ? -8.25 60.469 52.312 1 36.59 21 PRO B C 1
ATOM 1988 O O . PRO B 1 21 ? -8.977 61.438 52.062 1 36.59 21 PRO B O 1
ATOM 1991 N N . ARG B 1 22 ? -7.098 60.781 52.781 1 40.94 22 ARG B N 1
ATOM 1992 C CA . ARG B 1 22 ? -6.297 61.906 52.281 1 40.94 22 ARG B CA 1
ATOM 1993 C C . ARG B 1 22 ? -6.348 61.969 50.75 1 40.94 22 ARG B C 1
ATOM 1995 O O . ARG B 1 22 ? -6.453 60.938 50.062 1 40.94 22 ARG B O 1
ATOM 2002 N N . ARG B 1 23 ? -6.613 63.188 50.25 1 40.09 23 ARG B N 1
ATOM 2003 C CA . ARG B 1 23 ? -6.633 63.562 48.844 1 40.09 23 ARG B CA 1
ATOM 2004 C C . ARG B 1 23 ? -5.41 63 48.125 1 40.09 23 ARG B C 1
ATOM 2006 O O . ARG B 1 23 ? -4.273 63.312 48.5 1 40.09 23 ARG B O 1
ATOM 2013 N N . ARG B 1 24 ? -5.523 61.844 47.625 1 35.97 24 ARG B N 1
ATOM 2014 C CA . ARG B 1 24 ? -4.477 61.25 46.781 1 35.97 24 ARG B CA 1
ATOM 2015 C C . ARG B 1 24 ? -4.023 62.219 45.719 1 35.97 24 ARG B C 1
ATOM 2017 O O . ARG B 1 24 ? -4.828 62.656 44.875 1 35.97 24 ARG B O 1
ATOM 2024 N N . ILE B 1 25 ? -3.119 63.156 46.062 1 34.47 25 ILE B N 1
ATOM 2025 C CA . ILE B 1 25 ? -2.385 63.812 45 1 34.47 25 ILE B CA 1
ATOM 2026 C C . ILE B 1 25 ? -2.115 62.844 43.875 1 34.47 25 ILE B C 1
ATOM 2028 O O . ILE B 1 25 ? -1.495 61.781 44.062 1 34.47 25 ILE B O 1
ATOM 2032 N N . ILE B 1 26 ? -3.002 62.781 42.938 1 33.84 26 ILE B N 1
ATOM 2033 C CA . ILE B 1 26 ? -2.789 62.062 41.688 1 33.84 26 ILE B CA 1
ATOM 2034 C C . ILE B 1 26 ? -1.386 62.344 41.156 1 33.84 26 ILE B C 1
ATOM 2036 O O . ILE B 1 26 ? -1.08 63.469 40.75 1 33.84 26 ILE B O 1
ATOM 2040 N N . HIS B 1 27 ? -0.279 61.938 41.875 1 32.5 27 HIS B N 1
ATOM 2041 C CA . HIS B 1 27 ? 1 61.906 41.188 1 32.5 27 HIS B CA 1
ATOM 2042 C C . HIS B 1 27 ? 0.828 61.438 39.75 1 32.5 27 HIS B C 1
ATOM 2044 O O . HIS B 1 27 ? 0.184 60.406 39.5 1 32.5 27 HIS B O 1
ATOM 2050 N N . ASN B 1 28 ? 0.717 62.375 38.812 1 34.78 28 ASN B N 1
ATOM 2051 C CA . ASN B 1 28 ? 0.952 62 37.438 1 34.78 28 ASN B CA 1
ATOM 2052 C C . ASN B 1 28 ? 1.958 60.875 37.312 1 34.78 28 ASN B C 1
ATOM 2054 O O . ASN B 1 28 ? 3.131 61.031 37.656 1 34.78 28 ASN B O 1
ATOM 2058 N N . ALA B 1 29 ? 1.68 59.719 37.75 1 36.09 29 ALA B N 1
ATOM 2059 C CA . ALA B 1 29 ? 2.502 58.531 37.469 1 36.09 29 ALA B CA 1
ATOM 2060 C C . ALA B 1 29 ? 3.105 58.625 36.062 1 36.09 29 ALA B C 1
ATOM 2062 O O . ALA B 1 29 ? 2.385 58.594 35.062 1 36.09 29 ALA B O 1
ATOM 2063 N N . SER B 1 30 ? 3.934 59.688 35.906 1 37.25 30 SER B N 1
ATOM 2064 C CA . SER B 1 30 ? 4.844 59.562 34.75 1 37.25 30 SER B CA 1
ATOM 2065 C C . SER B 1 30 ? 5.203 58.125 34.5 1 37.25 30 SER B C 1
ATOM 2067 O O . SER B 1 30 ? 5.848 57.469 35.312 1 37.25 30 SER B O 1
ATOM 2069 N N . PHE B 1 31 ? 4.207 57.406 34.094 1 37.19 31 PHE B N 1
ATOM 2070 C CA . PHE B 1 31 ? 4.547 56.062 33.625 1 37.19 31 PHE B CA 1
ATOM 2071 C C . PHE B 1 31 ? 5.926 56.062 32.969 1 37.19 31 PHE B C 1
ATOM 2073 O O . PHE B 1 31 ? 6.199 56.875 32.062 1 37.19 31 PHE B O 1
ATOM 2080 N N . SER B 1 32 ? 6.953 55.906 33.812 1 40.66 32 SER B N 1
ATOM 2081 C CA . SER B 1 32 ? 8.32 55.688 33.344 1 40.66 32 SER B CA 1
ATOM 2082 C C . SER B 1 32 ? 8.359 55 32 1 40.66 32 SER B C 1
ATOM 2084 O O . SER B 1 32 ? 7.441 54.25 31.656 1 40.66 32 SER B O 1
ATOM 2086 N N . ALA B 1 33 ? 9.094 55.625 31.031 1 44.88 33 ALA B N 1
ATOM 2087 C CA . ALA B 1 33 ? 9.461 55.094 29.719 1 44.88 33 ALA B CA 1
ATOM 2088 C C . ALA B 1 33 ? 9.586 53.594 29.734 1 44.88 33 ALA B C 1
ATOM 2090 O O . ALA B 1 33 ? 9.828 53 30.797 1 44.88 33 ALA B O 1
ATOM 2091 N N . ARG B 1 34 ? 9.078 52.844 28.75 1 50.19 34 ARG B N 1
ATOM 2092 C CA . ARG B 1 34 ? 9.227 51.406 28.5 1 50.19 34 ARG B CA 1
ATOM 2093 C C . ARG B 1 34 ? 10.609 50.938 28.906 1 50.19 34 ARG B C 1
ATOM 2095 O O . ARG B 1 34 ? 11.625 51.531 28.516 1 50.19 34 ARG B O 1
ATOM 2102 N N . PRO B 1 35 ? 10.797 50.312 30.094 1 46.66 35 PRO B N 1
ATOM 2103 C CA . PRO B 1 35 ? 12.164 49.812 30.25 1 46.66 35 PRO B CA 1
ATOM 2104 C C . PRO B 1 35 ? 12.727 49.188 28.953 1 46.66 35 PRO B C 1
ATOM 2106 O O . PRO B 1 35 ? 11.961 48.75 28.094 1 46.66 35 PRO B O 1
ATOM 2109 N N . ALA B 1 36 ? 13.961 49.531 28.609 1 48.84 36 ALA B N 1
ATOM 2110 C CA . ALA B 1 36 ? 14.781 49 27.531 1 48.84 36 ALA B CA 1
ATOM 2111 C C . ALA B 1 36 ? 14.922 47.469 27.641 1 48.84 36 ALA B C 1
ATOM 2113 O O . ALA B 1 36 ? 15.227 46.938 28.719 1 48.84 36 ALA B O 1
ATOM 2114 N N . GLY B 1 37 ? 14.07 46.594 26.938 1 48.84 37 GLY B N 1
ATOM 2115 C CA . GLY B 1 37 ? 14.188 45.156 26.766 1 48.84 37 GLY B CA 1
ATOM 2116 C C . GLY B 1 37 ? 13.086 44.594 25.906 1 48.84 37 GLY B C 1
ATOM 2117 O O . GLY B 1 37 ? 12.031 45.188 25.734 1 48.84 37 GLY B O 1
ATOM 2118 N N . LEU B 1 38 ? 13.445 43.594 25.141 1 52.56 38 LEU B N 1
ATOM 2119 C CA . LEU B 1 38 ? 12.531 42.875 24.25 1 52.56 38 LEU B CA 1
ATOM 2120 C C . LEU B 1 38 ? 11.305 42.406 25.016 1 52.56 38 LEU B C 1
ATOM 2122 O O . LEU B 1 38 ? 10.195 42.375 24.469 1 52.56 38 LEU B O 1
ATOM 2126 N N . ALA B 1 39 ? 11.539 42.094 26.312 1 53.41 39 ALA B N 1
ATOM 2127 C CA . ALA B 1 39 ? 10.43 41.594 27.125 1 53.41 39 ALA B CA 1
ATOM 2128 C C . ALA B 1 39 ? 9.438 42.719 27.453 1 53.41 39 ALA B C 1
ATOM 2130 O O . ALA B 1 39 ? 8.234 42.469 27.516 1 53.41 39 ALA B O 1
ATOM 2131 N N . SER B 1 40 ? 9.812 43.844 27.672 1 52.88 40 SER B N 1
ATOM 2132 C CA . SER B 1 40 ? 8.938 44.969 28.047 1 52.88 40 SER B CA 1
ATOM 2133 C C . SER B 1 40 ? 8.039 45.375 26.891 1 52.88 40 SER B C 1
ATOM 2135 O O . SER B 1 40 ? 6.91 45.812 27.109 1 52.88 40 SER B O 1
ATOM 2137 N N . LYS B 1 41 ? 8.625 45.125 25.719 1 56.5 41 LYS B N 1
ATOM 2138 C CA . LYS B 1 41 ? 7.82 45.406 24.547 1 56.5 41 LYS B CA 1
ATOM 2139 C C . LYS B 1 41 ? 6.656 44.438 24.406 1 56.5 41 LYS B C 1
ATOM 2141 O O . LYS B 1 41 ? 5.605 44.781 23.875 1 56.5 41 LYS B O 1
ATOM 2146 N N . PHE B 1 42 ? 6.891 43.281 25.016 1 59.03 42 PHE B N 1
ATOM 2147 C CA . PHE B 1 42 ? 5.844 42.281 24.969 1 59.03 42 PHE B CA 1
ATOM 2148 C C . PHE B 1 42 ? 4.836 42.469 26.094 1 59.03 42 PHE B C 1
ATOM 2150 O O . PHE B 1 42 ? 3.646 42.188 25.938 1 59.03 42 PHE B O 1
ATOM 2157 N N . PHE B 1 43 ? 5.266 43.031 27.172 1 60.5 43 PHE B N 1
ATOM 2158 C CA . PHE B 1 43 ? 4.398 43.094 28.328 1 60.5 43 PHE B CA 1
ATOM 2159 C C . PHE B 1 43 ? 3.814 44.5 28.5 1 60.5 43 PHE B C 1
ATOM 2161 O O . PHE B 1 43 ? 2.779 44.688 29.141 1 60.5 43 PHE B O 1
ATOM 2168 N N . PHE B 1 44 ? 4.41 45.469 27.938 1 57.94 44 PHE B N 1
ATOM 2169 C CA . PHE B 1 44 ? 3.941 46.812 28.219 1 57.94 44 PHE B CA 1
ATOM 2170 C C . PHE B 1 44 ? 3.691 47.594 26.922 1 57.94 44 PHE B C 1
ATOM 2172 O O . PHE B 1 44 ? 4.363 47.344 25.922 1 57.94 44 PHE B O 1
ATOM 2179 N N . ARG B 1 45 ? 2.572 48.25 26.938 1 59.78 45 ARG B N 1
ATOM 2180 C CA . ARG B 1 45 ? 2.309 49.188 25.844 1 59.78 45 ARG B CA 1
ATOM 2181 C C . ARG B 1 45 ? 3.256 50.375 25.906 1 59.78 45 ARG B C 1
ATOM 2183 O O . ARG B 1 45 ? 3.973 50.562 26.891 1 59.78 45 ARG B O 1
ATOM 2190 N N . LYS B 1 46 ? 3.383 51.031 24.766 1 60 46 LYS B N 1
ATOM 2191 C CA . LYS B 1 46 ? 4.234 52.219 24.75 1 60 46 LYS B CA 1
ATOM 2192 C C . LYS B 1 46 ? 3.846 53.219 25.859 1 60 46 LYS B C 1
ATOM 2194 O O . LYS B 1 46 ? 4.688 53.969 26.359 1 60 46 LYS B O 1
ATOM 2199 N N . ASP B 1 47 ? 2.561 53.156 26.219 1 55.22 47 ASP B N 1
ATOM 2200 C CA . ASP B 1 47 ? 2.111 54.125 27.234 1 55.22 47 ASP B CA 1
ATOM 2201 C C . ASP B 1 47 ? 2.367 53.562 28.641 1 55.22 47 ASP B C 1
ATOM 2203 O O . ASP B 1 47 ? 2.088 54.25 29.625 1 55.22 47 ASP B O 1
ATOM 2207 N N . GLY B 1 48 ? 3.1 52.5 28.75 1 55.72 48 GLY B N 1
ATOM 2208 C CA . GLY B 1 48 ? 3.447 51.969 30.062 1 55.72 48 GLY B CA 1
ATOM 2209 C C . GLY B 1 48 ? 2.381 51.062 30.641 1 55.72 48 GLY B C 1
ATOM 2210 O O . GLY B 1 48 ? 2.555 50.5 31.719 1 55.72 48 GLY B O 1
ATOM 2211 N N . THR B 1 49 ? 1.181 51.094 30.016 1 58.97 49 THR B N 1
ATOM 2212 C CA . THR B 1 49 ? 0.13 50.25 30.562 1 58.97 49 THR B CA 1
ATOM 2213 C C . THR B 1 49 ? 0.387 48.781 30.234 1 58.97 49 THR B C 1
ATOM 2215 O O . THR B 1 49 ? 0.821 48.438 29.125 1 58.97 49 THR B O 1
ATOM 2218 N N . PRO B 1 50 ? 0.403 48.031 31.312 1 59.03 50 PRO B N 1
ATOM 2219 C CA . PRO B 1 50 ? 0.657 46.625 31.109 1 59.03 50 PRO B CA 1
ATOM 2220 C C . PRO B 1 50 ? -0.31 45.969 30.109 1 59.03 50 PRO B C 1
ATOM 2222 O O . PRO B 1 50 ? -1.479 46.375 30.047 1 59.03 50 PRO B O 1
ATOM 2225 N N . ARG B 1 51 ? 0.299 45.406 29.078 1 60.03 51 ARG B N 1
ATOM 2226 C CA . ARG B 1 51 ? -0.573 44.688 28.156 1 60.03 51 ARG B CA 1
ATOM 2227 C C . ARG B 1 51 ? -1.388 43.625 28.906 1 60.03 51 ARG B C 1
ATOM 2229 O O . ARG B 1 51 ? -0.974 43.125 29.953 1 60.03 51 ARG B O 1
ATOM 2236 N N . SER B 1 52 ? -2.688 43.594 28.531 1 62.72 52 SER B N 1
ATOM 2237 C CA . SER B 1 52 ? -3.574 42.625 29.172 1 62.72 52 SER B CA 1
ATOM 2238 C C . SER B 1 52 ? -2.965 41.25 29.172 1 62.72 52 SER B C 1
ATOM 2240 O O . SER B 1 52 ? -2.572 40.719 28.125 1 62.72 52 SER B O 1
ATOM 2242 N N . LYS B 1 53 ? -2.393 40.875 30.328 1 64.56 53 LYS B N 1
ATOM 2243 C CA . LYS B 1 53 ? -1.869 39.531 30.562 1 64.56 53 LYS B CA 1
ATOM 2244 C C . LYS B 1 53 ? -2.799 38.469 29.969 1 64.56 53 LYS B C 1
ATOM 2246 O O . LYS B 1 53 ? -2.336 37.438 29.438 1 64.56 53 LYS B O 1
ATOM 2251 N N . VAL B 1 54 ? -4.039 38.812 29.984 1 68.75 54 VAL B N 1
ATOM 2252 C CA . VAL B 1 54 ? -5.02 37.844 29.484 1 68.75 54 VAL B CA 1
ATOM 2253 C C . VAL B 1 54 ? -4.926 37.75 27.969 1 68.75 54 VAL B C 1
ATOM 2255 O O . VAL B 1 54 ? -4.973 36.656 27.406 1 68.75 54 VAL B O 1
ATOM 2258 N N . LYS B 1 55 ? -4.816 38.875 27.375 1 67.31 55 LYS B N 1
ATOM 2259 C CA . LYS B 1 55 ? -4.703 38.844 25.922 1 67.31 55 LYS B CA 1
ATOM 2260 C C . LYS B 1 55 ? -3.418 38.125 25.484 1 67.31 55 LYS B C 1
ATOM 2262 O O . LYS B 1 55 ? -3.42 37.375 24.516 1 67.31 55 LYS B O 1
ATOM 2267 N N . GLY B 1 56 ? -2.336 38.375 26.172 1 68.56 56 GLY B N 1
ATOM 2268 C CA . GLY B 1 56 ? -1.099 37.656 25.891 1 68.56 56 GLY B CA 1
ATOM 2269 C C . GLY B 1 56 ? -1.212 36.156 26.078 1 68.56 56 GLY B C 1
ATOM 2270 O O . GLY B 1 56 ? -0.711 35.406 25.266 1 68.56 56 GLY B O 1
ATOM 2271 N N . LEU B 1 57 ? -1.922 35.781 27.109 1 71.38 57 LEU B N 1
ATOM 2272 C CA . LEU B 1 57 ? -2.129 34.375 27.391 1 71.38 57 LEU B CA 1
ATOM 2273 C C . LEU B 1 57 ? -2.967 33.719 26.281 1 71.38 57 LEU B C 1
ATOM 2275 O O . LEU B 1 57 ? -2.68 32.594 25.859 1 71.38 57 LEU B O 1
ATOM 2279 N N . VAL B 1 58 ? -3.951 34.375 25.828 1 70.94 58 VAL B N 1
ATOM 2280 C CA . VAL B 1 58 ? -4.824 33.844 24.781 1 70.94 58 VAL B CA 1
ATOM 2281 C C . VAL B 1 58 ? -4.055 33.719 23.469 1 70.94 58 VAL B C 1
ATOM 2283 O O . VAL B 1 58 ? -4.133 32.688 22.797 1 70.94 58 VAL B O 1
ATOM 2286 N N . ILE B 1 59 ? -3.27 34.719 23.156 1 72.12 59 ILE B N 1
ATOM 2287 C CA . ILE B 1 59 ? -2.492 34.688 21.922 1 72.12 59 ILE B CA 1
ATOM 2288 C C . ILE B 1 59 ? -1.404 33.625 22.031 1 72.12 59 ILE B C 1
ATOM 2290 O O . ILE B 1 59 ? -1.146 32.906 21.062 1 72.12 59 ILE B O 1
ATOM 2294 N N . GLY B 1 60 ? -0.829 33.625 23.125 1 71.31 60 GLY B N 1
ATOM 2295 C CA . GLY B 1 60 ? 0.188 32.594 23.328 1 71.31 60 GLY B CA 1
ATOM 2296 C C . GLY B 1 60 ? -0.363 31.188 23.266 1 71.31 60 GLY B C 1
ATOM 2297 O O . GLY B 1 60 ? 0.235 30.312 22.641 1 71.31 60 GLY B O 1
ATOM 2298 N N . ALA B 1 61 ? -1.459 31 23.875 1 77.06 61 ALA B N 1
ATOM 2299 C CA . ALA B 1 61 ? -2.104 29.688 23.859 1 77.06 61 ALA B CA 1
ATOM 2300 C C . ALA B 1 61 ? -2.529 29.312 22.453 1 77.06 61 ALA B C 1
ATOM 2302 O O . ALA B 1 61 ? -2.383 28.156 22.047 1 77.06 61 ALA B O 1
ATOM 2303 N N . ALA B 1 62 ? -3.045 30.203 21.75 1 75.69 62 ALA B N 1
ATOM 2304 C CA . ALA B 1 62 ? -3.459 29.938 20.375 1 75.69 62 ALA B CA 1
ATOM 2305 C C . ALA B 1 62 ? -2.262 29.594 19.5 1 75.69 62 ALA B C 1
ATOM 2307 O O . ALA B 1 62 ? -2.326 28.672 18.688 1 75.69 62 ALA B O 1
ATOM 2308 N N . ALA B 1 63 ? -1.229 30.406 19.719 1 75.62 63 ALA B N 1
ATOM 2309 C CA . ALA B 1 63 ? -0.01 30.125 18.953 1 75.62 63 ALA B CA 1
ATOM 2310 C C . ALA B 1 63 ? 0.547 28.75 19.312 1 75.62 63 ALA B C 1
ATOM 2312 O O . ALA B 1 63 ? 0.936 27.984 18.422 1 75.62 63 ALA B O 1
ATOM 2313 N N . PHE B 1 64 ? 0.521 28.5 20.562 1 81.5 64 PHE B N 1
ATOM 2314 C CA . PHE B 1 64 ? 1.025 27.219 21.016 1 81.5 64 PHE B CA 1
ATOM 2315 C C . PHE B 1 64 ? 0.161 26.078 20.484 1 81.5 64 PHE B C 1
ATOM 2317 O O . PHE B 1 64 ? 0.681 25.062 20 1 81.5 64 PHE B O 1
ATOM 2324 N N . SER B 1 65 ? -1.056 26.203 20.531 1 82.12 65 SER B N 1
ATOM 2325 C CA . SER B 1 65 ? -1.977 25.188 20.016 1 82.12 65 SER B CA 1
ATOM 2326 C C . SER B 1 65 ? -1.791 25 18.516 1 82.12 65 SER B C 1
ATOM 2328 O O . SER B 1 65 ? -1.792 23.859 18.016 1 82.12 65 SER B O 1
ATOM 2330 N N . THR B 1 66 ? -1.616 26.062 17.828 1 82.69 66 THR B N 1
ATOM 2331 C CA . THR B 1 66 ? -1.417 25.984 16.391 1 82.69 66 THR B CA 1
ATOM 2332 C C . THR B 1 66 ? -0.123 25.25 16.062 1 82.69 66 THR B C 1
ATOM 2334 O O . THR B 1 66 ? -0.1 24.391 15.172 1 82.69 66 THR B O 1
ATOM 2337 N N . LEU B 1 67 ? 0.872 25.625 16.781 1 82.25 67 LEU B N 1
ATOM 2338 C CA . LEU B 1 67 ? 2.162 24.984 16.531 1 82.25 67 LEU B CA 1
ATOM 2339 C C . LEU B 1 67 ? 2.096 23.5 16.859 1 82.25 67 LEU B C 1
ATOM 2341 O O . LEU B 1 67 ? 2.648 22.672 16.125 1 82.25 67 LEU B O 1
ATOM 2345 N N . THR B 1 68 ? 1.454 23.188 17.906 1 86.5 68 THR B N 1
ATOM 2346 C CA . THR B 1 68 ? 1.309 21.781 18.297 1 86.5 68 THR B CA 1
ATOM 2347 C C . THR B 1 68 ? 0.496 21.016 17.25 1 86.5 68 THR B C 1
ATOM 2349 O O . THR B 1 68 ? 0.836 19.891 16.906 1 86.5 68 THR B O 1
ATOM 2352 N N . LEU B 1 69 ? -0.504 21.688 16.797 1 87.12 69 LEU B N 1
ATOM 2353 C CA . LEU B 1 69 ? -1.331 21.062 15.773 1 87.12 69 LEU B CA 1
ATOM 2354 C C . LEU B 1 69 ? -0.537 20.844 14.484 1 87.12 69 LEU B C 1
ATOM 2356 O O . LEU B 1 69 ? -0.638 19.797 13.859 1 87.12 69 LEU B O 1
ATOM 2360 N N . MET B 1 70 ? 0.218 21.75 14.133 1 86.94 70 MET B N 1
ATOM 2361 C CA . MET B 1 70 ? 1.05 21.641 12.938 1 86.94 70 MET B CA 1
ATOM 2362 C C . MET B 1 70 ? 2.068 20.516 13.094 1 86.94 70 MET B C 1
ATOM 2364 O O . MET B 1 70 ? 2.303 19.75 12.156 1 86.94 70 MET B O 1
ATOM 2368 N N . TYR B 1 71 ? 2.555 20.531 14.227 1 85.62 71 TYR B N 1
ATOM 2369 C CA . TYR B 1 71 ? 3.518 19.469 14.5 1 85.62 71 TYR B CA 1
ATOM 2370 C C . TYR B 1 71 ? 2.855 18.094 14.414 1 85.62 71 TYR B C 1
ATOM 2372 O O . TYR B 1 71 ? 3.41 17.172 13.82 1 85.62 71 TYR B O 1
ATOM 2380 N N . ALA B 1 72 ? 1.777 17.953 14.961 1 87.69 72 ALA B N 1
ATOM 2381 C CA . ALA B 1 72 ? 1.028 16.703 14.906 1 87.69 72 ALA B CA 1
ATOM 2382 C C . ALA B 1 72 ? 0.688 16.328 13.461 1 87.69 72 ALA B C 1
ATOM 2384 O O . ALA B 1 72 ? 0.774 15.164 13.086 1 87.69 72 ALA B O 1
ATOM 2385 N N . MET B 1 73 ? 0.37 17.297 12.734 1 89.06 73 MET B N 1
ATOM 2386 C CA . MET B 1 73 ? 0.037 17.047 11.336 1 89.06 73 MET B CA 1
ATOM 2387 C C . MET B 1 73 ? 1.271 16.625 10.547 1 89.06 73 MET B C 1
ATOM 2389 O O . MET B 1 73 ? 1.191 15.734 9.695 1 89.06 73 MET B O 1
ATOM 2393 N N . LEU B 1 74 ? 2.33 17.219 10.82 1 87 74 LEU B N 1
ATOM 2394 C CA . LEU B 1 74 ? 3.572 16.828 10.164 1 87 74 LEU B CA 1
ATOM 2395 C C . LEU B 1 74 ? 3.949 15.391 10.516 1 87 74 LEU B C 1
ATOM 2397 O O . LEU B 1 74 ? 4.375 14.633 9.648 1 87 74 LEU B O 1
ATOM 2401 N N . ASP B 1 75 ? 3.783 15.117 11.734 1 87.75 75 ASP B N 1
ATOM 2402 C CA . ASP B 1 75 ? 4.062 13.758 12.188 1 87.75 75 ASP B CA 1
ATOM 2403 C C . ASP B 1 75 ? 3.154 12.75 11.484 1 87.75 75 ASP B C 1
ATOM 2405 O O . ASP B 1 75 ? 3.611 11.688 11.055 1 87.75 75 ASP B O 1
ATOM 2409 N N . LEU B 1 76 ? 1.954 13.102 11.383 1 89.19 76 LEU B N 1
ATOM 2410 C CA . LEU B 1 76 ? 0.987 12.242 10.703 1 89.19 76 LEU B CA 1
ATOM 2411 C C . LEU B 1 76 ? 1.345 12.078 9.234 1 89.19 76 LEU B C 1
ATOM 2413 O O . LEU B 1 76 ? 1.259 10.977 8.688 1 89.19 76 LEU B O 1
ATOM 2417 N N . ILE B 1 77 ? 1.729 13.086 8.648 1 88.88 77 ILE B N 1
ATOM 2418 C CA . ILE B 1 77 ? 2.129 13.055 7.246 1 88.88 77 ILE B CA 1
ATOM 2419 C C . ILE B 1 77 ? 3.328 12.125 7.074 1 88.88 77 ILE B C 1
ATOM 2421 O O . ILE B 1 77 ? 3.367 11.312 6.145 1 88.88 77 ILE B O 1
ATOM 2425 N N . HIS B 1 78 ? 4.25 12.203 7.934 1 86.81 78 HIS B N 1
ATOM 2426 C CA . HIS B 1 78 ? 5.418 11.336 7.879 1 86.81 78 HIS B CA 1
ATOM 2427 C C . HIS B 1 78 ? 5.027 9.875 8.062 1 86.81 78 HIS B C 1
ATOM 2429 O O . HIS B 1 78 ? 5.523 9 7.344 1 86.81 78 HIS B O 1
ATOM 2435 N N . GLU B 1 79 ? 4.168 9.633 8.945 1 88.5 79 GLU B N 1
ATOM 2436 C CA . GLU B 1 79 ? 3.688 8.273 9.172 1 88.5 79 GLU B CA 1
ATOM 2437 C C . GLU B 1 79 ? 2.994 7.715 7.938 1 88.5 79 GLU B C 1
ATOM 2439 O O . GLU B 1 79 ? 3.223 6.566 7.555 1 88.5 79 GLU B O 1
ATOM 2444 N N . TYR B 1 80 ? 2.24 8.57 7.352 1 89.88 80 TYR B N 1
ATOM 2445 C CA . TYR B 1 80 ? 1.534 8.141 6.152 1 89.88 80 TYR B CA 1
ATOM 2446 C C . TYR B 1 80 ? 2.508 7.887 5.004 1 89.88 80 TYR B C 1
ATOM 2448 O O . TYR B 1 80 ? 2.334 6.941 4.23 1 89.88 80 TYR B O 1
ATOM 2456 N N . ASP B 1 81 ? 3.451 8.688 4.922 1 89.44 81 ASP B N 1
ATOM 2457 C CA . ASP B 1 81 ? 4.473 8.516 3.891 1 89.44 81 ASP B CA 1
ATOM 2458 C C . ASP B 1 81 ? 5.219 7.199 4.07 1 89.44 81 ASP B C 1
ATOM 2460 O O . ASP B 1 81 ? 5.41 6.453 3.105 1 89.44 81 ASP B O 1
ATOM 2464 N N . GLN B 1 82 ? 5.527 6.926 5.23 1 90.12 82 GLN B N 1
ATOM 2465 C CA . GLN B 1 82 ? 6.211 5.676 5.539 1 90.12 82 GLN B CA 1
ATOM 2466 C C . GLN B 1 82 ? 5.316 4.473 5.246 1 90.12 82 GLN B C 1
ATOM 2468 O O . GLN B 1 82 ? 5.77 3.482 4.668 1 90.12 82 GLN B O 1
ATOM 2473 N N . THR B 1 83 ? 4.164 4.609 5.645 1 93.19 83 THR B N 1
ATOM 2474 C CA . THR B 1 83 ? 3.215 3.529 5.387 1 93.19 83 THR B CA 1
ATOM 2475 C C . THR B 1 83 ? 3.053 3.299 3.887 1 93.19 83 THR B C 1
ATOM 2477 O O . THR B 1 83 ? 3.08 2.156 3.424 1 93.19 83 THR B O 1
ATOM 2480 N N . ASN B 1 84 ? 2.941 4.352 3.186 1 92.38 84 ASN B N 1
ATOM 2481 C CA . ASN B 1 84 ? 2.814 4.254 1.735 1 92.38 84 ASN B CA 1
ATOM 2482 C C . ASN B 1 84 ? 4.035 3.59 1.108 1 92.38 84 ASN B C 1
ATOM 2484 O O . ASN B 1 84 ? 3.902 2.773 0.195 1 92.38 84 ASN B O 1
ATOM 2488 N N . TYR B 1 85 ? 5.168 3.982 1.556 1 92.38 85 TYR B N 1
ATOM 2489 C CA . TYR B 1 85 ? 6.398 3.367 1.077 1 92.38 85 TYR B CA 1
ATOM 2490 C C . TYR B 1 85 ? 6.383 1.861 1.317 1 92.38 85 TYR B C 1
ATOM 2492 O O . TYR B 1 85 ? 6.633 1.078 0.398 1 92.38 85 TYR B O 1
ATOM 2500 N N . LEU B 1 86 ? 6 1.469 2.523 1 96.06 86 LEU B N 1
ATOM 2501 C CA . LEU B 1 86 ? 6.008 0.059 2.9 1 96.06 86 LEU B CA 1
ATOM 2502 C C . LEU B 1 86 ? 4.984 -0.726 2.088 1 96.06 86 LEU B C 1
ATOM 2504 O O . LEU B 1 86 ? 5.277 -1.816 1.593 1 96.06 86 LEU B O 1
ATOM 2508 N N . LEU B 1 87 ? 3.842 -0.192 1.967 1 96.56 87 LEU B N 1
ATOM 2509 C CA . LEU B 1 87 ? 2.787 -0.883 1.233 1 96.56 87 LEU B CA 1
ATOM 2510 C C . LEU B 1 87 ? 3.141 -1.003 -0.245 1 96.56 87 LEU B C 1
ATOM 2512 O O . LEU B 1 87 ? 2.896 -2.041 -0.864 1 96.56 87 LEU B O 1
ATOM 2516 N N . THR B 1 88 ? 3.729 0.007 -0.823 1 95.88 88 THR B N 1
ATOM 2517 C CA . THR B 1 88 ? 4.168 -0.033 -2.213 1 95.88 88 THR B CA 1
ATOM 2518 C C . THR B 1 88 ? 5.227 -1.114 -2.414 1 95.88 88 THR B C 1
ATOM 2520 O O . THR B 1 88 ? 5.168 -1.875 -3.383 1 95.88 88 THR B O 1
ATOM 2523 N N . CYS B 1 89 ? 6.109 -1.135 -1.532 1 96.12 89 CYS B N 1
ATOM 2524 C CA . CYS B 1 89 ? 7.137 -2.17 -1.604 1 96.12 89 CYS B CA 1
ATOM 2525 C C . CYS B 1 89 ? 6.512 -3.561 -1.538 1 96.12 89 CYS B C 1
ATOM 2527 O O . CYS B 1 89 ? 6.875 -4.445 -2.316 1 96.12 89 CYS B O 1
ATOM 2529 N N . LEU B 1 90 ? 5.57 -3.723 -0.575 1 97.69 90 LEU B N 1
ATOM 2530 C CA . LEU B 1 90 ? 4.934 -5.027 -0.419 1 97.69 90 LEU B CA 1
ATOM 2531 C C . LEU B 1 90 ? 4.223 -5.441 -1.704 1 97.69 90 LEU B C 1
ATOM 2533 O O . LEU B 1 90 ? 4.273 -6.605 -2.098 1 97.69 90 LEU B O 1
ATOM 2537 N N . ILE B 1 91 ? 3.561 -4.531 -2.338 1 97.75 91 ILE B N 1
ATOM 2538 C CA . ILE B 1 91 ? 2.873 -4.809 -3.594 1 97.75 91 ILE B CA 1
ATOM 2539 C C . ILE B 1 91 ? 3.869 -5.34 -4.621 1 97.75 91 ILE B C 1
ATOM 2541 O O . ILE B 1 91 ? 3.629 -6.367 -5.258 1 97.75 91 ILE B O 1
ATOM 2545 N N . HIS B 1 92 ? 4.984 -4.719 -4.762 1 96.94 92 HIS B N 1
ATOM 2546 C CA . HIS B 1 92 ? 5.996 -5.133 -5.727 1 96.94 92 HIS B CA 1
ATOM 2547 C C . HIS B 1 92 ? 6.598 -6.48 -5.352 1 96.94 92 HIS B C 1
ATOM 2549 O O . HIS B 1 92 ? 6.848 -7.32 -6.219 1 96.94 92 HIS B O 1
ATOM 2555 N N . ILE B 1 93 ? 6.809 -6.641 -4.129 1 97.69 93 ILE B N 1
ATOM 2556 C CA . ILE B 1 93 ? 7.379 -7.898 -3.654 1 97.69 93 ILE B CA 1
ATOM 2557 C C . ILE B 1 93 ? 6.406 -9.047 -3.936 1 97.69 93 ILE B C 1
ATOM 2559 O O . ILE B 1 93 ? 6.812 -10.117 -4.395 1 97.69 93 ILE B O 1
ATOM 2563 N N . GLN B 1 94 ? 5.121 -8.836 -3.66 1 96.69 94 GLN B N 1
ATOM 2564 C CA . GLN B 1 94 ? 4.109 -9.844 -3.949 1 96.69 94 GLN B CA 1
ATOM 2565 C C . GLN B 1 94 ? 4.059 -10.156 -5.441 1 96.69 94 GLN B C 1
ATOM 2567 O O . GLN B 1 94 ? 3.891 -11.312 -5.836 1 96.69 94 GLN B O 1
ATOM 2572 N N . ARG B 1 95 ? 4.203 -9.133 -6.25 1 96.44 95 ARG B N 1
ATOM 2573 C CA . ARG B 1 95 ? 4.223 -9.336 -7.695 1 96.44 95 ARG B CA 1
ATOM 2574 C C . ARG B 1 95 ? 5.418 -10.188 -8.117 1 96.44 95 ARG B C 1
ATOM 2576 O O . ARG B 1 95 ? 5.273 -11.117 -8.914 1 96.44 95 ARG B O 1
ATOM 2583 N N . ALA B 1 96 ? 6.551 -9.844 -7.59 1 95.81 96 ALA B N 1
ATOM 2584 C CA . ALA B 1 96 ? 7.762 -10.609 -7.883 1 95.81 96 ALA B CA 1
ATOM 2585 C C . ALA B 1 96 ? 7.625 -12.055 -7.402 1 95.81 96 ALA B C 1
ATOM 2587 O O . ALA B 1 96 ? 8.062 -12.984 -8.086 1 95.81 96 ALA B O 1
ATOM 2588 N N . ASP B 1 97 ? 6.988 -12.242 -6.254 1 95.94 97 ASP B N 1
ATOM 2589 C CA . ASP B 1 97 ? 6.852 -13.562 -5.652 1 95.94 97 ASP B CA 1
ATOM 2590 C C . ASP B 1 97 ? 5.938 -14.461 -6.492 1 95.94 97 ASP B C 1
ATOM 2592 O O . ASP B 1 97 ? 5.977 -15.688 -6.367 1 95.94 97 ASP B O 1
ATOM 2596 N N . GLY B 1 98 ? 5.188 -13.859 -7.305 1 91.69 98 GLY B N 1
ATOM 2597 C CA . GLY B 1 98 ? 4.371 -14.641 -8.227 1 91.69 98 GLY B CA 1
ATOM 2598 C C . GLY B 1 98 ? 5.188 -15.578 -9.102 1 91.69 98 GLY B C 1
ATOM 2599 O O . GLY B 1 98 ? 4.68 -16.594 -9.562 1 91.69 98 GLY B O 1
ATOM 2600 N N . A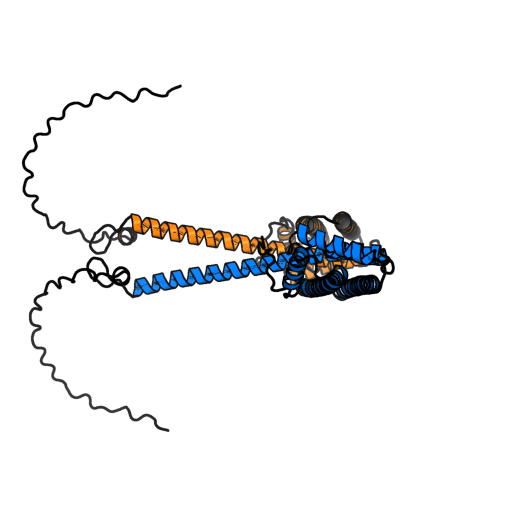SP B 1 99 ? 6.434 -15.266 -9.273 1 91.88 99 ASP B N 1
ATOM 2601 C CA . ASP B 1 99 ? 7.312 -16.062 -10.125 1 91.88 99 ASP B CA 1
ATOM 2602 C C . ASP B 1 99 ? 8.125 -17.062 -9.297 1 91.88 99 ASP B C 1
ATOM 2604 O O . ASP B 1 99 ? 8.977 -17.766 -9.828 1 91.88 99 ASP B O 1
ATOM 2608 N N . PHE B 1 100 ? 7.918 -17.156 -8.039 1 95.25 100 PHE B N 1
ATOM 2609 C CA . PHE B 1 100 ? 8.719 -17.984 -7.145 1 95.25 100 PHE B CA 1
ATOM 2610 C C . PHE B 1 100 ? 8.797 -19.422 -7.656 1 95.25 100 PHE B C 1
ATOM 2612 O O . PHE B 1 100 ? 9.875 -20.031 -7.66 1 95.25 100 PHE B O 1
ATOM 2619 N N . GLY B 1 101 ? 7.68 -20 -8.109 1 93.62 101 GLY B N 1
ATOM 2620 C CA . GLY B 1 101 ? 7.629 -21.375 -8.57 1 93.62 101 GLY B CA 1
ATOM 2621 C C . GLY B 1 101 ? 8.453 -21.609 -9.82 1 93.62 101 GLY B C 1
ATOM 2622 O O . GLY B 1 101 ? 8.867 -22.75 -10.086 1 93.62 101 GLY B O 1
ATOM 2623 N N . ALA B 1 102 ? 8.742 -20.609 -10.57 1 94.31 102 ALA B N 1
ATOM 2624 C CA . ALA B 1 102 ? 9.445 -20.734 -11.844 1 94.31 102 ALA B CA 1
ATOM 2625 C C . ALA B 1 102 ? 10.938 -20.5 -11.672 1 94.31 102 ALA B C 1
ATOM 2627 O O . ALA B 1 102 ? 11.727 -20.75 -12.586 1 94.31 102 ALA B O 1
ATOM 2628 N N . VAL B 1 103 ? 11.352 -20.094 -10.531 1 96.56 103 VAL B N 1
ATOM 2629 C CA . VAL B 1 103 ? 12.75 -19.734 -10.305 1 96.56 103 VAL B CA 1
ATOM 2630 C C . VAL B 1 103 ? 13.492 -20.922 -9.711 1 96.56 103 VAL B C 1
ATOM 2632 O O . VAL B 1 103 ? 13.023 -21.531 -8.75 1 96.56 103 VAL B O 1
ATOM 2635 N N . ASP B 1 104 ? 14.617 -21.297 -10.312 1 97.62 104 ASP B N 1
ATOM 2636 C CA . ASP B 1 104 ? 15.492 -22.312 -9.734 1 97.62 104 ASP B CA 1
ATOM 2637 C C . ASP B 1 104 ? 16.469 -21.688 -8.742 1 97.62 104 ASP B C 1
ATOM 2639 O O . ASP B 1 104 ? 17.531 -21.203 -9.133 1 97.62 104 ASP B O 1
ATOM 2643 N N . LEU B 1 105 ? 16.156 -21.828 -7.516 1 97 105 LEU B N 1
ATOM 2644 C CA . LEU B 1 105 ? 16.938 -21.188 -6.469 1 97 105 LEU B CA 1
ATOM 2645 C C . LEU B 1 105 ? 18.266 -21.922 -6.254 1 97 105 LEU B C 1
ATOM 2647 O O . LEU B 1 105 ? 19.156 -21.422 -5.59 1 97 105 LEU B O 1
ATOM 2651 N N . LEU B 1 106 ? 18.5 -23.078 -6.797 1 96.62 106 LEU B N 1
ATOM 2652 C CA . LEU B 1 106 ? 19.75 -23.812 -6.668 1 96.62 106 LEU B CA 1
ATOM 2653 C C . LEU B 1 106 ? 20.812 -23.25 -7.594 1 96.62 106 LEU B C 1
ATOM 2655 O O . LEU B 1 106 ? 22 -23.5 -7.406 1 96.62 106 LEU B O 1
ATOM 2659 N N . GLU B 1 107 ? 20.375 -22.5 -8.578 1 96.56 107 GLU B N 1
ATOM 2660 C CA . GLU B 1 107 ? 21.281 -21.797 -9.461 1 96.56 107 GLU B CA 1
ATOM 2661 C C . GLU B 1 107 ? 21.609 -20.406 -8.922 1 96.56 107 GLU B C 1
ATOM 2663 O O . GLU B 1 107 ? 20.719 -19.562 -8.797 1 96.56 107 GLU B O 1
ATOM 2668 N N . PRO B 1 108 ? 22.828 -20.125 -8.656 1 95.69 108 PRO B N 1
ATOM 2669 C CA . PRO B 1 108 ? 23.203 -18.875 -7.98 1 95.69 108 PRO B CA 1
ATOM 2670 C C . PRO B 1 108 ? 22.766 -17.625 -8.758 1 95.69 108 PRO B C 1
ATOM 2672 O O . PRO B 1 108 ? 22.281 -16.672 -8.164 1 95.69 108 PRO B O 1
ATOM 2675 N N . SER B 1 109 ? 22.906 -17.641 -10.023 1 95.19 109 SER B N 1
ATOM 2676 C CA . SER B 1 109 ? 22.547 -16.484 -10.82 1 95.19 109 SER B CA 1
ATOM 2677 C C . SER B 1 109 ? 21.031 -16.25 -10.797 1 95.19 109 SER B C 1
ATOM 2679 O O . SER B 1 109 ? 20.578 -15.094 -10.742 1 95.19 109 SER B O 1
ATOM 2681 N N . ALA B 1 110 ? 20.297 -17.328 -10.844 1 97 110 ALA B N 1
ATOM 2682 C CA . ALA B 1 110 ? 18.844 -17.234 -10.789 1 97 110 ALA B CA 1
ATOM 2683 C C . ALA B 1 110 ? 18.375 -16.719 -9.43 1 97 110 ALA B C 1
ATOM 2685 O O . ALA B 1 110 ? 17.484 -15.867 -9.344 1 97 110 ALA B O 1
ATOM 2686 N N . ALA B 1 111 ? 19.016 -17.219 -8.422 1 97.69 111 ALA B N 1
ATOM 2687 C CA . ALA B 1 111 ? 18.688 -16.781 -7.07 1 97.69 111 ALA B CA 1
ATOM 2688 C C . ALA B 1 111 ? 18.969 -15.289 -6.891 1 97.69 111 ALA B C 1
ATOM 2690 O O . ALA B 1 111 ? 18.172 -14.562 -6.293 1 97.69 111 ALA B O 1
ATOM 2691 N N . LEU B 1 112 ? 20.062 -14.883 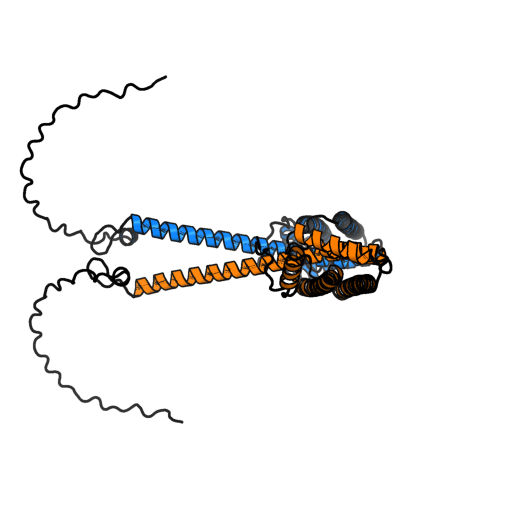-7.406 1 97.81 112 LEU B N 1
ATOM 2692 C CA . LEU B 1 112 ? 20.438 -13.477 -7.301 1 97.81 112 LEU B CA 1
ATOM 2693 C C . LEU B 1 112 ? 19.453 -12.594 -8.07 1 97.81 112 LEU B C 1
ATOM 2695 O O . LEU B 1 112 ? 19.031 -11.555 -7.57 1 97.81 112 LEU B O 1
ATOM 2699 N N . SER B 1 113 ? 19.125 -12.969 -9.242 1 97.19 113 SER B N 1
ATOM 2700 C CA . SER B 1 113 ? 18.172 -12.203 -10.055 1 97.19 113 SER B CA 1
ATOM 2701 C C . SER B 1 113 ? 16.828 -12.078 -9.359 1 97.19 113 SER B C 1
ATOM 2703 O O . SER B 1 113 ? 16.219 -11.008 -9.359 1 97.19 113 SER B O 1
ATOM 2705 N N . TYR B 1 114 ? 16.406 -13.18 -8.797 1 97.88 114 TYR B N 1
ATOM 2706 C CA . TYR B 1 114 ? 15.133 -13.188 -8.07 1 97.88 114 TYR B CA 1
ATOM 2707 C C . TYR B 1 114 ? 15.195 -12.242 -6.875 1 97.88 114 TYR B C 1
ATOM 2709 O O . TYR B 1 114 ? 14.273 -11.453 -6.656 1 97.88 114 TYR B O 1
ATOM 2717 N N . PHE B 1 115 ? 16.297 -12.297 -6.105 1 98.31 115 PHE B N 1
ATOM 2718 C CA . PHE B 1 115 ? 16.484 -11.438 -4.949 1 98.31 115 PHE B CA 1
ATOM 2719 C C . PHE B 1 115 ? 16.5 -9.969 -5.363 1 98.31 115 PHE B C 1
ATOM 2721 O O . PHE B 1 115 ? 15.914 -9.125 -4.691 1 98.31 115 PHE B O 1
ATOM 2728 N N . ARG B 1 116 ? 17.141 -9.672 -6.391 1 96.69 116 ARG B N 1
ATOM 2729 C CA . ARG B 1 116 ? 17.172 -8.312 -6.914 1 96.69 116 ARG B CA 1
ATOM 2730 C C . ARG B 1 116 ? 15.781 -7.82 -7.27 1 96.69 116 ARG B C 1
ATOM 2732 O O . ARG B 1 116 ? 15.438 -6.66 -7.02 1 96.69 116 ARG B O 1
ATOM 2739 N N . GLU B 1 117 ? 15.023 -8.656 -7.871 1 96.06 117 GLU B N 1
ATOM 2740 C CA . GLU B 1 117 ? 13.648 -8.305 -8.219 1 96.06 117 GLU B CA 1
ATOM 2741 C C . GLU B 1 117 ? 12.82 -8.016 -6.969 1 96.06 117 GLU B C 1
ATOM 2743 O O . GLU B 1 117 ? 12.031 -7.066 -6.945 1 96.06 117 GLU B O 1
ATOM 2748 N N . LEU B 1 118 ? 12.992 -8.805 -5.965 1 97 118 LEU B N 1
ATOM 2749 C CA . LEU B 1 118 ? 12.289 -8.578 -4.703 1 97 118 LEU B CA 1
ATOM 2750 C C . LEU B 1 118 ? 12.625 -7.203 -4.133 1 97 118 LEU B C 1
ATOM 2752 O O . LEU B 1 118 ? 11.781 -6.562 -3.512 1 97 118 LEU B O 1
ATOM 2756 N N . CYS B 1 119 ? 13.828 -6.715 -4.398 1 95.94 119 CYS B N 1
ATOM 2757 C CA . CYS B 1 119 ? 14.312 -5.473 -3.799 1 95.94 119 CYS B CA 1
ATOM 2758 C C . CYS B 1 119 ? 14.148 -4.305 -4.762 1 95.94 119 CYS B C 1
ATOM 2760 O O . CYS B 1 119 ? 14.586 -3.189 -4.469 1 95.94 119 CYS B O 1
ATOM 2762 N N . SER B 1 120 ? 13.531 -4.492 -5.855 1 92.62 120 SER B N 1
ATOM 2763 C CA . SER B 1 120 ? 13.547 -3.527 -6.949 1 92.62 120 SER B CA 1
ATOM 2764 C C . SER B 1 120 ? 12.758 -2.271 -6.586 1 92.62 120 SER B C 1
ATOM 2766 O O . SER B 1 120 ? 12.984 -1.205 -7.164 1 92.62 120 SER B O 1
ATOM 2768 N N . SER B 1 121 ? 11.922 -2.357 -5.613 1 89.56 121 SER B N 1
ATOM 2769 C CA . SER B 1 121 ? 11.07 -1.225 -5.277 1 89.56 121 SER B CA 1
ATOM 2770 C C . SER B 1 121 ? 11.672 -0.388 -4.156 1 89.56 121 SER B C 1
ATOM 2772 O O . SER B 1 121 ? 11.109 0.636 -3.764 1 89.56 121 SER B O 1
ATOM 2774 N N . PHE B 1 122 ? 12.781 -0.782 -3.666 1 90 122 PHE B N 1
ATOM 2775 C CA . PHE B 1 122 ? 13.383 -0.038 -2.566 1 90 122 PHE B CA 1
ATOM 2776 C C . PHE B 1 122 ? 13.891 1.317 -3.043 1 90 122 PHE B C 1
ATOM 2778 O O . PHE B 1 122 ? 14.68 1.395 -3.982 1 90 122 PHE B O 1
ATOM 2785 N N . THR B 1 123 ? 13.438 2.32 -2.42 1 85.5 123 THR B N 1
ATOM 2786 C CA . THR B 1 123 ? 13.852 3.664 -2.803 1 85.5 123 THR B CA 1
ATOM 2787 C C . THR B 1 123 ? 14.508 4.383 -1.627 1 85.5 123 THR B C 1
ATOM 2789 O O . THR B 1 123 ? 14.859 5.559 -1.729 1 85.5 123 THR B O 1
ATOM 2792 N N . ASP B 1 124 ? 14.648 3.732 -0.567 1 83.56 124 ASP B N 1
ATOM 2793 C CA . ASP B 1 124 ? 15.203 4.355 0.631 1 83.56 124 ASP B CA 1
ATOM 2794 C C . ASP B 1 124 ? 16.719 4.445 0.545 1 83.56 124 ASP B C 1
ATOM 2796 O O . ASP B 1 124 ? 17.375 4.945 1.467 1 83.56 124 ASP B O 1
ATOM 2800 N N . VAL B 1 125 ? 17.266 3.877 -0.543 1 82.94 125 VAL B N 1
ATOM 2801 C CA . VAL B 1 125 ? 18.672 4.008 -0.887 1 82.94 125 VAL B CA 1
ATOM 2802 C C . VAL B 1 125 ? 18.812 4.551 -2.309 1 82.94 125 VAL B C 1
ATOM 2804 O O . VAL B 1 125 ? 18.047 4.176 -3.199 1 82.94 125 VAL B O 1
ATOM 2807 N N . PRO B 1 126 ? 19.781 5.402 -2.445 1 84.12 126 PRO B N 1
ATOM 2808 C CA . PRO B 1 126 ? 19.953 5.918 -3.805 1 84.12 126 PRO B CA 1
ATOM 2809 C C . PRO B 1 126 ? 20.172 4.812 -4.836 1 84.12 126 PRO B C 1
ATOM 2811 O O . PRO B 1 126 ? 20.844 3.816 -4.547 1 84.12 126 PRO B O 1
ATOM 2814 N N . PRO B 1 127 ? 19.656 5.059 -5.988 1 85.44 127 PRO B N 1
ATOM 2815 C CA . PRO B 1 127 ? 19.703 4.016 -7.016 1 85.44 127 PRO B CA 1
ATOM 2816 C C . PRO B 1 127 ? 21.125 3.635 -7.395 1 85.44 127 PRO B C 1
ATOM 2818 O O . PRO B 1 127 ? 21.422 2.461 -7.652 1 85.44 127 PRO B O 1
ATOM 2821 N N . ASP B 1 128 ? 22 4.594 -7.461 1 85.69 128 ASP B N 1
ATOM 2822 C CA . ASP B 1 128 ? 23.391 4.309 -7.824 1 85.69 128 ASP B CA 1
ATOM 2823 C C . ASP B 1 128 ? 24.047 3.406 -6.785 1 85.69 128 ASP B C 1
ATOM 2825 O O . ASP B 1 128 ? 24.828 2.521 -7.137 1 85.69 128 ASP B O 1
ATOM 2829 N N . VAL B 1 129 ? 23.703 3.598 -5.559 1 85.75 129 VAL B N 1
ATOM 2830 C CA . VAL B 1 129 ? 24.297 2.836 -4.465 1 85.75 129 VAL B CA 1
ATOM 2831 C C . VAL B 1 129 ? 23.797 1.395 -4.508 1 85.75 129 VAL B C 1
ATOM 2833 O O . VAL B 1 129 ? 24.578 0.453 -4.406 1 85.75 129 VAL B O 1
ATOM 2836 N N . ILE B 1 130 ? 22.531 1.236 -4.699 1 87.38 130 ILE B N 1
ATOM 2837 C CA . ILE B 1 130 ? 21.953 -0.1 -4.715 1 87.38 130 ILE B CA 1
ATOM 2838 C C . ILE B 1 130 ? 22.422 -0.859 -5.953 1 87.38 130 ILE B C 1
ATOM 2840 O O . ILE B 1 130 ? 22.688 -2.062 -5.887 1 87.38 130 ILE B O 1
ATOM 2844 N N . ASP B 1 131 ? 22.578 -0.204 -7.043 1 89.94 131 ASP B N 1
ATOM 2845 C CA . ASP B 1 131 ? 23.078 -0.836 -8.258 1 89.94 131 ASP B CA 1
ATOM 2846 C C . ASP B 1 131 ? 24.516 -1.319 -8.078 1 89.94 131 ASP B C 1
ATOM 2848 O O . ASP B 1 131 ? 24.844 -2.439 -8.461 1 89.94 131 ASP B O 1
ATOM 2852 N N . ASN B 1 132 ? 25.297 -0.444 -7.535 1 89.94 132 ASN B N 1
ATOM 2853 C CA . ASN B 1 132 ? 26.688 -0.819 -7.258 1 89.94 132 ASN B CA 1
ATOM 2854 C C . ASN B 1 132 ? 26.766 -2.008 -6.305 1 89.94 132 ASN B C 1
ATOM 2856 O O . ASN B 1 132 ? 27.594 -2.9 -6.484 1 89.94 132 ASN B O 1
ATOM 2860 N N . PHE B 1 133 ? 25.953 -1.993 -5.363 1 92.81 133 PHE B N 1
ATOM 2861 C CA . PHE B 1 133 ? 25.891 -3.092 -4.406 1 92.81 133 PHE B CA 1
ATOM 2862 C C . PHE B 1 133 ? 25.609 -4.41 -5.113 1 92.81 133 PHE B C 1
ATOM 2864 O O . PHE B 1 133 ? 26.328 -5.391 -4.93 1 92.81 133 PHE B O 1
ATOM 2871 N N . PHE B 1 134 ? 24.625 -4.422 -6 1 94.56 134 PHE B N 1
ATOM 2872 C CA . PHE B 1 134 ? 24.234 -5.664 -6.656 1 94.56 134 PHE B CA 1
ATOM 2873 C C . PHE B 1 134 ? 25.281 -6.078 -7.691 1 94.56 134 PHE B C 1
ATOM 2875 O O . PHE B 1 134 ? 25.438 -7.266 -7.984 1 94.56 134 PHE B O 1
ATOM 2882 N N . GLN B 1 135 ? 25.938 -5.129 -8.211 1 93.56 135 GLN B N 1
ATOM 2883 C CA . GLN B 1 135 ? 27.062 -5.469 -9.078 1 93.56 135 GLN B CA 1
ATOM 2884 C C . GLN B 1 135 ? 28.156 -6.215 -8.305 1 93.56 135 GLN B C 1
ATOM 2886 O O . GLN B 1 135 ? 28.703 -7.207 -8.797 1 93.56 135 GLN B O 1
ATOM 2891 N N . ASP B 1 136 ? 28.406 -5.742 -7.18 1 93.06 136 ASP B N 1
ATOM 2892 C CA . ASP B 1 136 ? 29.422 -6.391 -6.352 1 93.06 136 ASP B CA 1
ATOM 2893 C C . ASP B 1 136 ? 28.953 -7.766 -5.879 1 93.06 136 ASP B C 1
ATOM 2895 O O . ASP B 1 136 ? 29.734 -8.711 -5.82 1 93.06 136 ASP B O 1
ATOM 2899 N N . VAL B 1 137 ? 27.766 -7.855 -5.543 1 94.94 137 VAL B N 1
ATOM 2900 C CA . VAL B 1 137 ? 27.219 -9.148 -5.16 1 94.94 137 VAL B CA 1
ATOM 2901 C C . VAL B 1 137 ? 27.297 -10.117 -6.34 1 94.94 137 VAL B C 1
ATOM 2903 O O . VAL B 1 137 ? 27.609 -11.297 -6.164 1 94.94 137 VAL B O 1
ATOM 2906 N N . THR B 1 138 ? 27.016 -9.594 -7.492 1 95.69 138 THR B N 1
ATOM 2907 C CA . THR B 1 138 ? 27.125 -10.406 -8.703 1 95.69 138 THR B CA 1
ATOM 2908 C C . THR B 1 138 ? 28.547 -10.93 -8.875 1 95.69 138 THR B C 1
ATOM 2910 O O . THR B 1 138 ? 28.734 -12.109 -9.18 1 95.69 138 THR B O 1
ATOM 2913 N N . ARG B 1 139 ? 29.469 -10.062 -8.695 1 93.31 139 ARG B N 1
ATOM 2914 C CA . ARG B 1 139 ? 30.859 -10.461 -8.789 1 93.31 139 ARG B CA 1
ATOM 2915 C C . ARG B 1 139 ? 31.203 -11.531 -7.75 1 93.31 139 ARG B C 1
ATOM 2917 O O . ARG B 1 139 ? 31.906 -12.492 -8.047 1 93.31 139 ARG B O 1
ATOM 2924 N N . LEU B 1 140 ? 30.688 -11.312 -6.574 1 94.06 140 LEU B N 1
ATOM 2925 C CA . LEU B 1 140 ? 30.906 -12.258 -5.488 1 94.06 140 LEU B CA 1
ATOM 2926 C C . LEU B 1 140 ? 30.328 -13.625 -5.832 1 94.06 140 LEU B C 1
ATOM 2928 O O . LEU B 1 140 ? 31.016 -14.648 -5.691 1 94.06 140 LEU B O 1
ATOM 2932 N N . VAL B 1 141 ? 29.125 -13.68 -6.309 1 94.31 141 VAL B N 1
ATOM 2933 C CA . VAL B 1 141 ? 28.422 -14.922 -6.621 1 94.31 141 VAL B CA 1
ATOM 2934 C C . VAL B 1 141 ? 29.125 -15.641 -7.766 1 94.31 141 VAL B C 1
ATOM 2936 O O . VAL B 1 141 ? 29.156 -16.875 -7.805 1 94.31 141 VAL B O 1
ATOM 2939 N N . ARG B 1 142 ? 29.672 -14.898 -8.633 1 91.31 142 ARG B N 1
ATOM 2940 C CA . ARG B 1 142 ? 30.344 -15.477 -9.797 1 91.31 142 ARG B CA 1
ATOM 2941 C C . ARG B 1 142 ? 31.75 -15.945 -9.438 1 91.31 142 ARG B C 1
ATOM 2943 O O . ARG B 1 142 ? 32.375 -16.703 -10.18 1 91.31 142 ARG B O 1
ATOM 2950 N N . SER B 1 143 ? 32.156 -15.406 -8.383 1 87 143 SER B N 1
ATOM 2951 C CA . SER B 1 143 ? 33.5 -15.805 -7.969 1 87 143 SER B CA 1
ATOM 2952 C C . SER B 1 143 ? 33.5 -17.234 -7.441 1 87 143 SER B C 1
ATOM 2954 O O . SER B 1 143 ? 32.469 -17.906 -7.445 1 87 143 SER B O 1
ATOM 2956 N N . GLN B 1 144 ? 34.625 -17.766 -7.324 1 79.62 144 GLN B N 1
ATOM 2957 C CA . GLN B 1 144 ? 34.812 -19.109 -6.77 1 79.62 144 GLN B CA 1
ATOM 2958 C C . GLN B 1 144 ? 35.25 -19.031 -5.309 1 79.62 144 GLN B C 1
ATOM 2960 O O . GLN B 1 144 ? 35.781 -18.016 -4.855 1 79.62 144 GLN B O 1
ATOM 2965 N N . GLY B 1 145 ? 34.594 -19.953 -4.41 1 85.94 145 GLY B N 1
ATOM 2966 C CA . GLY B 1 145 ? 35.094 -20.047 -3.045 1 85.94 145 GLY B CA 1
ATOM 2967 C C . GLY B 1 145 ? 34 -20.031 -2.012 1 85.94 145 GLY B C 1
ATOM 2968 O O . GLY B 1 145 ? 32.812 -20.094 -2.357 1 85.94 145 GLY B O 1
ATOM 2969 N N . GLU B 1 146 ? 34.406 -19.891 -0.824 1 90.62 146 GLU B N 1
ATOM 2970 C CA . GLU B 1 146 ? 33.531 -20 0.332 1 90.62 146 GLU B CA 1
ATOM 2971 C C . GLU B 1 146 ? 32.562 -18.828 0.409 1 90.62 146 GLU B C 1
ATOM 2973 O O . GLU B 1 146 ? 31.375 -19.016 0.646 1 90.62 146 GLU B O 1
ATOM 2978 N N . PRO B 1 147 ? 33.031 -17.609 0.107 1 91.44 147 PRO B N 1
ATOM 2979 C CA . PRO B 1 147 ? 32.094 -16.469 0.167 1 91.44 147 PRO B CA 1
ATOM 2980 C C . PRO B 1 147 ? 30.984 -16.578 -0.875 1 91.44 147 PRO B C 1
ATOM 2982 O O . PRO B 1 147 ? 29.859 -16.156 -0.62 1 91.44 147 PRO B O 1
ATOM 2985 N N . ALA B 1 148 ? 31.297 -17.078 -1.992 1 94.19 148 ALA B N 1
ATOM 2986 C CA . ALA B 1 148 ? 30.297 -17.25 -3.041 1 94.19 148 ALA B CA 1
ATOM 2987 C C . ALA B 1 148 ? 29.219 -18.234 -2.605 1 94.19 148 ALA B C 1
ATOM 2989 O O . ALA B 1 148 ? 28.031 -18.016 -2.834 1 94.19 148 ALA B O 1
ATOM 2990 N N . VAL B 1 149 ? 29.688 -19.312 -1.982 1 95.69 149 VAL B N 1
ATOM 2991 C CA . VAL B 1 149 ? 28.75 -20.328 -1.503 1 95.69 149 VAL B CA 1
ATOM 2992 C C . VAL B 1 149 ? 27.875 -19.75 -0.405 1 95.69 149 VAL B C 1
ATOM 2994 O O . VAL B 1 149 ? 26.656 -19.969 -0.394 1 95.69 149 VAL B O 1
ATOM 2997 N N . LYS B 1 150 ? 28.484 -19.016 0.454 1 96.69 150 LYS B N 1
ATOM 2998 C CA . LYS B 1 150 ? 27.734 -18.391 1.534 1 96.69 150 LYS B CA 1
ATOM 2999 C C . LYS B 1 150 ? 26.703 -17.391 0.985 1 96.69 150 LYS B C 1
ATOM 3001 O O . LYS B 1 150 ? 25.578 -17.328 1.463 1 96.69 150 LYS B O 1
ATOM 3006 N N . ALA B 1 151 ? 27.125 -16.594 0.049 1 97.38 151 ALA B N 1
ATOM 3007 C CA . ALA B 1 151 ? 26.234 -15.633 -0.575 1 97.38 151 ALA B CA 1
ATOM 3008 C C . ALA B 1 151 ? 25.031 -16.328 -1.206 1 97.38 151 ALA B C 1
ATOM 3010 O O . ALA B 1 151 ? 23.891 -15.891 -1.044 1 97.38 151 ALA B O 1
ATOM 3011 N N . HIS B 1 152 ? 25.312 -17.375 -1.907 1 97.56 152 HIS B N 1
ATOM 3012 C CA . HIS B 1 152 ? 24.234 -18.141 -2.525 1 97.56 152 HIS B CA 1
ATOM 3013 C C . HIS B 1 152 ? 23.281 -18.688 -1.474 1 97.56 152 HIS B C 1
ATOM 3015 O O . HIS B 1 152 ? 22.062 -18.672 -1.668 1 97.56 152 HIS B O 1
ATOM 3021 N N . THR B 1 153 ? 23.797 -19.188 -0.402 1 98 153 THR B N 1
ATOM 3022 C CA . THR B 1 153 ? 22.969 -19.703 0.679 1 98 153 THR B CA 1
ATOM 3023 C C . THR B 1 153 ? 22.047 -18.609 1.229 1 98 153 THR B C 1
ATOM 3025 O O . THR B 1 153 ? 20.859 -18.844 1.45 1 98 153 THR B O 1
ATOM 3028 N N . VAL B 1 154 ? 22.578 -17.453 1.428 1 98.12 154 VAL B N 1
ATOM 3029 C CA . VAL B 1 154 ? 21.797 -16.312 1.919 1 98.12 154 VAL B CA 1
ATOM 3030 C C . VAL B 1 154 ? 20.656 -16.016 0.943 1 98.12 154 VAL B C 1
ATOM 3032 O O . VAL B 1 154 ? 19.5 -15.844 1.353 1 98.12 154 VAL B O 1
ATOM 3035 N N . LEU B 1 155 ? 20.984 -15.945 -0.305 1 98.31 155 LEU B N 1
ATOM 3036 C CA . LEU B 1 155 ? 20.016 -15.625 -1.34 1 98.31 155 LEU B CA 1
ATOM 3037 C C . LEU B 1 155 ? 18.891 -16.656 -1.378 1 98.31 155 LEU B C 1
ATOM 3039 O O . LEU B 1 155 ? 17.719 -16.312 -1.465 1 98.31 155 LEU B O 1
ATOM 3043 N N . ARG B 1 156 ? 19.297 -17.859 -1.292 1 98.12 156 ARG B N 1
ATOM 3044 C CA . ARG B 1 156 ? 18.312 -18.938 -1.331 1 98.12 156 ARG B CA 1
ATOM 3045 C C . ARG B 1 156 ? 17.422 -18.922 -0.1 1 98.12 156 ARG B C 1
ATOM 3047 O O . ARG B 1 156 ? 16.188 -18.953 -0.219 1 98.12 156 ARG B O 1
ATOM 3054 N N . GLU B 1 157 ? 17.984 -18.828 1.042 1 98.12 157 GLU B N 1
ATOM 3055 C CA . GLU B 1 157 ? 17.25 -18.875 2.301 1 98.12 157 GLU B CA 1
ATOM 3056 C C . GLU B 1 157 ? 16.281 -17.703 2.436 1 98.12 157 GLU B C 1
ATOM 3058 O O . GLU B 1 157 ? 15.141 -17.875 2.855 1 98.12 157 GLU B O 1
ATOM 3063 N N . VAL B 1 158 ? 16.766 -16.562 2.076 1 98.56 158 VAL B N 1
ATOM 3064 C CA . VAL B 1 158 ? 15.922 -15.375 2.221 1 98.56 158 VAL B CA 1
ATOM 3065 C C . VAL B 1 158 ? 14.758 -15.453 1.235 1 98.56 158 VAL B C 1
ATOM 3067 O O . VAL B 1 158 ? 13.633 -15.055 1.556 1 98.56 158 VAL B O 1
ATOM 3070 N N . SER B 1 159 ? 15.016 -15.883 0.022 1 98.31 159 SER B N 1
ATOM 3071 C CA . SER B 1 159 ? 13.961 -16.031 -0.975 1 98.31 159 SER B CA 1
ATOM 3072 C C . SER B 1 159 ? 12.883 -16.984 -0.496 1 98.31 159 SER B C 1
ATOM 3074 O O . SER B 1 159 ? 11.688 -16.703 -0.624 1 98.31 159 SER B O 1
ATOM 3076 N N . GLU B 1 160 ? 13.297 -18.062 0.058 1 98.25 160 GLU B N 1
ATOM 3077 C CA . GLU B 1 160 ? 12.352 -19.047 0.599 1 98.25 160 GLU B CA 1
ATOM 3078 C C . GLU B 1 160 ? 11.57 -18.453 1.776 1 98.25 160 GLU B C 1
ATOM 3080 O O . GLU B 1 160 ? 10.359 -18.641 1.875 1 98.25 160 GLU B O 1
ATOM 3085 N N . LYS B 1 161 ? 12.25 -17.797 2.59 1 98.5 161 LYS B N 1
ATOM 3086 C CA . LYS B 1 161 ? 11.617 -17.219 3.775 1 98.5 161 LYS B CA 1
ATOM 3087 C C . LYS B 1 161 ? 10.578 -16.172 3.391 1 98.5 161 LYS B C 1
ATOM 3089 O O . LYS B 1 161 ? 9.492 -16.125 3.971 1 98.5 161 LYS B O 1
ATOM 3094 N N . VAL B 1 162 ? 10.953 -15.305 2.506 1 98.5 162 VAL B N 1
ATOM 3095 C CA . VAL B 1 162 ? 10.016 -14.281 2.045 1 98.5 162 VAL B C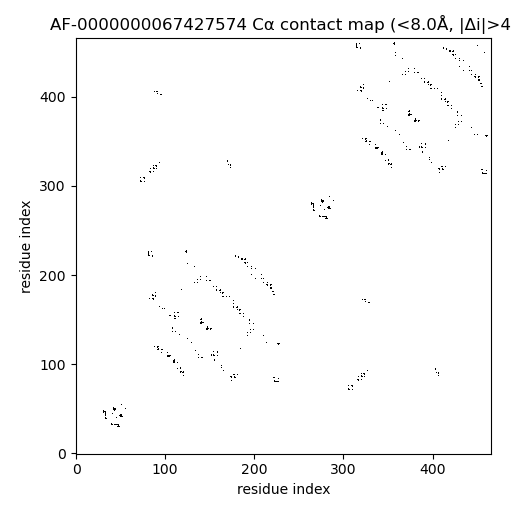A 1
ATOM 3096 C C . VAL B 1 162 ? 8.773 -14.945 1.456 1 98.5 162 VAL B C 1
ATOM 3098 O O . VAL B 1 162 ? 7.648 -14.547 1.761 1 98.5 162 VAL B O 1
ATOM 3101 N N . HIS B 1 163 ? 8.961 -15.906 0.61 1 98 163 HIS B N 1
ATOM 3102 C CA . HIS B 1 163 ? 7.844 -16.656 0.044 1 98 163 HIS B CA 1
ATOM 3103 C C . HIS B 1 163 ? 6.957 -17.234 1.141 1 98 163 HIS B C 1
ATOM 3105 O O . HIS B 1 163 ? 5.73 -17.125 1.074 1 98 163 HIS B O 1
ATOM 3111 N N . GLU B 1 164 ? 7.57 -17.812 2.117 1 97.62 164 GLU B N 1
ATOM 3112 C CA . GLU B 1 164 ? 6.836 -18.406 3.229 1 97.62 164 GLU B CA 1
ATOM 3113 C C . GLU B 1 164 ? 6.008 -17.359 3.965 1 97.62 164 GLU B C 1
ATOM 3115 O O . GLU B 1 164 ? 4.84 -17.594 4.289 1 97.62 164 GLU B O 1
ATOM 3120 N N . ILE B 1 165 ? 6.555 -16.25 4.25 1 97.81 165 ILE B N 1
ATOM 3121 C CA . ILE B 1 165 ? 5.844 -15.18 4.934 1 97.81 165 ILE B CA 1
ATOM 3122 C C . ILE B 1 165 ? 4.625 -14.766 4.109 1 97.81 165 ILE B C 1
ATOM 3124 O O . ILE B 1 165 ? 3.529 -14.602 4.648 1 97.81 165 ILE B O 1
ATOM 3128 N N . LEU B 1 166 ? 4.84 -14.578 2.834 1 97.06 166 LEU B N 1
ATOM 3129 C CA . LEU B 1 166 ? 3.766 -14.109 1.961 1 97.06 166 LEU B CA 1
ATOM 3130 C C . LEU B 1 166 ? 2.643 -15.133 1.885 1 97.06 166 LEU B C 1
ATOM 3132 O O . LEU B 1 166 ? 1.463 -14.773 1.894 1 97.06 166 LEU B O 1
ATOM 3136 N N . VAL B 1 167 ? 2.998 -16.375 1.829 1 94.44 167 VAL B N 1
ATOM 3137 C CA . VAL B 1 167 ? 2.002 -17.438 1.777 1 94.44 167 VAL B CA 1
ATOM 3138 C C . VAL B 1 167 ? 1.21 -17.469 3.082 1 94.44 167 VAL B C 1
ATOM 3140 O O . VAL B 1 167 ? -0.016 -17.594 3.068 1 94.44 167 VAL B O 1
ATOM 3143 N N . LYS B 1 168 ? 1.839 -17.266 4.164 1 94.5 168 LYS B N 1
ATOM 3144 C CA . LYS B 1 168 ? 1.214 -17.344 5.48 1 94.5 168 LYS B CA 1
ATOM 3145 C C . LYS B 1 168 ? 0.422 -16.078 5.793 1 94.5 168 LYS B C 1
ATOM 3147 O O . LYS B 1 168 ? -0.414 -16.078 6.699 1 94.5 168 LYS B O 1
ATOM 3152 N N . SER B 1 169 ? 0.69 -15.094 5.031 1 92.06 169 SER B N 1
ATOM 3153 C CA . SER B 1 169 ? 0.123 -13.797 5.387 1 92.06 169 SER B CA 1
ATOM 3154 C C . SER B 1 169 ? -1.209 -13.57 4.68 1 92.06 169 SER B C 1
ATOM 3156 O O . SER B 1 169 ? -1.713 -12.445 4.648 1 92.06 169 SER B O 1
ATOM 3158 N N . LYS B 1 170 ? -1.708 -14.594 4.203 1 86.38 170 LYS B N 1
ATOM 3159 C CA . LYS B 1 170 ? -3.023 -14.43 3.592 1 86.38 170 LYS B CA 1
ATOM 3160 C C . LYS B 1 170 ? -4.062 -14.008 4.629 1 86.38 170 LYS B C 1
ATOM 3162 O O . LYS B 1 170 ? -4.223 -14.672 5.656 1 86.38 170 LYS B O 1
ATOM 3167 N N . GLY B 1 171 ? -4.688 -12.898 4.633 1 84.44 171 GLY B N 1
ATOM 3168 C CA . GLY B 1 171 ? -5.688 -12.391 5.559 1 84.44 171 GLY B CA 1
ATOM 3169 C C . GLY B 1 171 ? -5.105 -11.5 6.637 1 84.44 171 GLY B C 1
ATOM 3170 O O . GLY B 1 171 ? -5.84 -10.922 7.438 1 84.44 171 GLY B O 1
ATOM 3171 N N . ALA B 1 172 ? -3.77 -11.461 6.664 1 90.38 172 ALA B N 1
ATOM 3172 C CA . ALA B 1 172 ? -3.102 -10.648 7.672 1 90.38 172 ALA B CA 1
ATOM 3173 C C . ALA B 1 172 ? -3.125 -9.172 7.289 1 90.38 172 ALA B C 1
ATOM 3175 O O . ALA B 1 172 ? -3.432 -8.828 6.148 1 90.38 172 ALA B O 1
ATOM 3176 N N . GLU B 1 173 ? -2.807 -8.414 8.281 1 94.12 173 GLU B N 1
ATOM 3177 C CA . GLU B 1 173 ? -2.709 -6.98 8.039 1 94.12 173 GLU B CA 1
ATOM 3178 C C . GLU B 1 173 ? -1.542 -6.656 7.113 1 94.12 173 GLU B C 1
ATOM 3180 O O . GLU B 1 173 ? -0.432 -7.156 7.305 1 94.12 173 GLU B O 1
ATOM 3185 N N . ALA B 1 174 ? -1.843 -5.848 6.203 1 95.19 174 ALA B N 1
ATOM 3186 C CA . ALA B 1 174 ? -0.872 -5.543 5.156 1 95.19 174 ALA B CA 1
ATOM 3187 C C . ALA B 1 174 ? 0.382 -4.898 5.746 1 95.19 174 ALA B C 1
ATOM 3189 O O . ALA B 1 174 ? 1.501 -5.23 5.348 1 95.19 174 ALA B O 1
ATOM 3190 N N . TRP B 1 175 ? 0.191 -3.957 6.648 1 93.88 175 TRP B N 1
ATOM 3191 C CA . TRP B 1 175 ? 1.324 -3.234 7.219 1 93.88 175 TRP B CA 1
ATOM 3192 C C . TRP B 1 175 ? 2.273 -4.188 7.934 1 93.88 175 TRP B C 1
ATOM 3194 O O . TRP B 1 175 ? 3.49 -4.121 7.746 1 93.88 175 TRP B O 1
ATOM 3204 N N . ASP B 1 176 ? 1.769 -5.047 8.719 1 95.44 176 ASP B N 1
ATOM 3205 C CA . ASP B 1 176 ? 2.586 -6.004 9.461 1 95.44 176 ASP B CA 1
ATOM 3206 C C . ASP B 1 176 ? 3.365 -6.914 8.508 1 95.44 176 ASP B C 1
ATOM 3208 O O . ASP B 1 176 ? 4.547 -7.184 8.727 1 95.44 176 ASP B O 1
ATOM 3212 N N . THR B 1 177 ? 2.693 -7.348 7.539 1 97.62 177 THR B N 1
ATOM 3213 C CA . THR B 1 177 ? 3.344 -8.18 6.535 1 97.62 177 THR B CA 1
ATOM 3214 C C . THR B 1 177 ? 4.488 -7.43 5.863 1 97.62 177 THR B C 1
ATOM 3216 O O . THR B 1 177 ? 5.578 -7.98 5.684 1 97.62 177 THR B O 1
ATOM 3219 N N . ALA B 1 178 ? 4.199 -6.199 5.512 1 97.31 178 ALA B N 1
ATOM 3220 C CA . ALA B 1 178 ? 5.215 -5.379 4.855 1 97.31 178 ALA B CA 1
ATOM 3221 C C . ALA B 1 178 ? 6.461 -5.25 5.727 1 97.31 178 ALA B C 1
ATOM 3223 O O . ALA B 1 178 ? 7.582 -5.438 5.246 1 97.31 178 ALA B O 1
ATOM 3224 N N . VAL B 1 179 ? 6.242 -4.953 6.938 1 96.56 179 VAL B N 1
ATOM 3225 C CA . VAL B 1 179 ? 7.355 -4.754 7.859 1 96.56 179 VAL B CA 1
ATOM 3226 C C . VAL B 1 179 ? 8.164 -6.043 7.977 1 96.56 179 VAL B C 1
ATOM 3228 O O . VAL B 1 179 ? 9.398 -6.016 7.902 1 96.56 179 VAL B O 1
ATOM 3231 N N . ASP B 1 180 ? 7.52 -7.121 8.086 1 97.44 180 ASP B N 1
ATOM 3232 C CA . ASP B 1 180 ? 8.188 -8.406 8.258 1 97.44 180 ASP B CA 1
ATOM 3233 C C . ASP B 1 180 ? 9.008 -8.773 7.023 1 97.44 180 ASP B C 1
ATOM 3235 O O . ASP B 1 180 ? 10.164 -9.18 7.137 1 97.44 180 ASP B O 1
ATOM 3239 N N . VAL B 1 181 ? 8.398 -8.672 5.898 1 98.31 181 VAL B N 1
ATOM 3240 C CA . VAL B 1 181 ? 9.062 -9.062 4.66 1 98.31 181 VAL B CA 1
ATOM 3241 C C . VAL B 1 181 ? 10.258 -8.148 4.398 1 98.31 181 VAL B C 1
ATOM 3243 O O . VAL B 1 181 ? 11.344 -8.617 4.055 1 98.31 181 VAL B O 1
ATOM 3246 N N . ILE B 1 182 ? 10.086 -6.863 4.574 1 97.62 182 ILE B N 1
ATOM 3247 C CA . ILE B 1 182 ? 11.156 -5.902 4.301 1 97.62 182 ILE B CA 1
ATOM 3248 C C . ILE B 1 182 ? 12.281 -6.078 5.312 1 97.62 182 ILE B C 1
ATOM 3250 O O . ILE B 1 182 ? 13.461 -6.012 4.957 1 97.62 182 ILE B O 1
ATOM 3254 N N . ARG B 1 183 ? 11.93 -6.293 6.535 1 97.44 183 ARG B N 1
ATOM 3255 C CA . ARG B 1 183 ? 12.938 -6.586 7.551 1 97.44 183 ARG B CA 1
ATOM 3256 C C . ARG B 1 183 ? 13.773 -7.797 7.156 1 97.44 183 ARG B C 1
ATOM 3258 O O . ARG B 1 183 ? 14.992 -7.797 7.336 1 97.44 183 ARG B O 1
ATOM 3265 N N . THR B 1 184 ? 13.141 -8.805 6.715 1 98.44 184 THR B N 1
ATOM 3266 C CA . THR B 1 184 ? 13.812 -10.023 6.27 1 98.44 184 THR B CA 1
ATOM 3267 C C . THR B 1 184 ? 14.773 -9.719 5.125 1 98.44 184 THR B C 1
ATOM 3269 O O . THR B 1 184 ? 15.922 -10.172 5.129 1 98.44 184 THR B O 1
ATOM 3272 N N . LEU B 1 185 ? 14.32 -8.984 4.148 1 98.31 185 LEU B N 1
ATOM 3273 C CA . LEU B 1 185 ? 15.148 -8.609 3.01 1 98.31 185 LEU B CA 1
ATOM 3274 C C . LEU B 1 185 ? 16.312 -7.73 3.451 1 98.31 185 LEU B C 1
ATOM 3276 O O . LEU B 1 185 ? 17.438 -7.895 2.973 1 98.31 185 LEU B O 1
ATOM 3280 N N . ASP B 1 186 ? 16 -6.801 4.332 1 97.12 186 ASP B N 1
ATOM 3281 C CA . ASP B 1 186 ? 17.047 -5.941 4.883 1 97.12 186 ASP B CA 1
ATOM 3282 C C . ASP B 1 186 ? 18.141 -6.766 5.543 1 97.12 186 ASP B C 1
ATOM 3284 O O . ASP B 1 186 ? 19.328 -6.48 5.371 1 97.12 186 ASP B O 1
ATOM 3288 N N . GLY B 1 187 ? 17.734 -7.719 6.309 1 97.62 187 GLY B N 1
ATOM 3289 C CA . GLY B 1 187 ? 18.703 -8.602 6.926 1 97.62 187 GLY B CA 1
ATOM 3290 C C . GLY B 1 187 ? 19.609 -9.281 5.922 1 97.62 187 GLY B C 1
ATOM 3291 O O . GLY B 1 187 ? 20.828 -9.375 6.141 1 97.62 187 GLY B O 1
ATOM 3292 N N . ALA B 1 188 ? 19.062 -9.758 4.879 1 98.25 188 ALA B N 1
ATOM 3293 C CA . ALA B 1 188 ? 19.844 -10.414 3.83 1 98.25 188 ALA B CA 1
ATOM 3294 C C . ALA B 1 188 ? 20.812 -9.43 3.18 1 98.25 188 ALA B C 1
ATOM 3296 O O . ALA B 1 188 ? 21.953 -9.789 2.861 1 98.25 188 ALA B O 1
ATOM 3297 N N . ILE B 1 189 ? 20.359 -8.211 2.941 1 97.25 189 ILE B N 1
ATOM 3298 C CA . ILE B 1 189 ? 21.203 -7.184 2.35 1 97.25 189 ILE B CA 1
ATOM 3299 C C . ILE B 1 189 ? 22.406 -6.926 3.252 1 97.25 189 ILE B C 1
ATOM 3301 O O . ILE B 1 189 ? 23.531 -6.801 2.77 1 97.25 189 ILE B O 1
ATOM 3305 N N . ILE B 1 190 ? 22.156 -6.832 4.488 1 96.75 190 ILE B N 1
ATOM 3306 C CA . ILE B 1 190 ? 23.234 -6.605 5.445 1 96.75 190 ILE B CA 1
ATOM 3307 C C . ILE B 1 190 ? 24.219 -7.77 5.395 1 96.75 190 ILE B C 1
ATOM 3309 O O . ILE B 1 190 ? 25.438 -7.559 5.348 1 96.75 190 ILE B O 1
ATOM 3313 N N . ASP B 1 191 ? 23.719 -8.992 5.438 1 97.19 191 ASP B N 1
ATOM 3314 C CA . ASP B 1 191 ? 24.578 -10.18 5.371 1 97.19 191 ASP B CA 1
ATOM 3315 C C . ASP B 1 191 ? 25.422 -10.18 4.102 1 97.19 191 ASP B C 1
ATOM 3317 O O . ASP B 1 191 ? 26.609 -10.453 4.145 1 97.19 191 ASP B O 1
ATOM 3321 N N . LEU B 1 192 ? 24.797 -9.867 3.025 1 96.69 192 LEU B N 1
ATOM 3322 C CA . LEU B 1 192 ? 25.5 -9.852 1.749 1 96.69 192 LEU B CA 1
ATOM 3323 C C . LEU B 1 192 ? 26.547 -8.742 1.725 1 96.69 192 LEU B C 1
ATOM 3325 O O . LEU B 1 192 ? 27.641 -8.93 1.172 1 96.69 192 LEU B O 1
ATOM 3329 N N . ALA B 1 193 ? 26.172 -7.613 2.229 1 94.38 193 ALA B N 1
ATOM 3330 C CA . ALA B 1 193 ? 27.141 -6.52 2.316 1 94.38 193 ALA B CA 1
ATOM 3331 C C . ALA B 1 193 ? 28.375 -6.941 3.104 1 94.38 193 ALA B C 1
ATOM 3333 O O . ALA B 1 193 ? 29.5 -6.625 2.715 1 94.38 193 ALA B O 1
ATOM 3334 N N . ASP B 1 194 ? 28.188 -7.648 4.176 1 93.62 194 ASP B N 1
ATOM 3335 C CA . ASP B 1 194 ? 29.297 -8.148 4.984 1 93.62 194 ASP B CA 1
ATOM 3336 C C . ASP B 1 194 ? 30.172 -9.102 4.18 1 93.62 194 ASP B C 1
ATOM 3338 O O . ASP B 1 194 ? 31.391 -9.039 4.258 1 93.62 194 ASP B O 1
ATOM 3342 N N . LEU B 1 195 ? 29.547 -9.922 3.457 1 93.31 195 LEU B N 1
ATOM 3343 C CA . LEU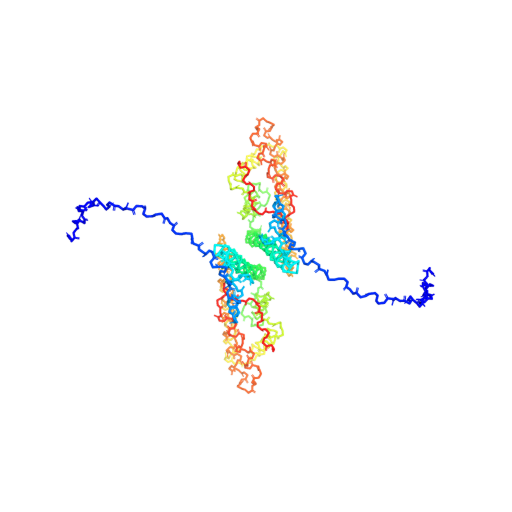 B 1 195 ? 30.281 -10.898 2.656 1 93.31 195 LEU B CA 1
ATOM 3344 C C . LEU B 1 195 ? 31.109 -10.203 1.573 1 93.31 195 LEU B C 1
ATOM 3346 O O . LEU B 1 195 ? 32.25 -10.602 1.291 1 93.31 195 LEU B O 1
ATOM 3350 N N . VAL B 1 196 ? 30.484 -9.195 0.962 1 91.5 196 VAL B N 1
ATOM 3351 C CA . VAL B 1 196 ? 31.203 -8.438 -0.067 1 91.5 196 VAL B CA 1
ATOM 3352 C C . VAL B 1 196 ? 32.406 -7.727 0.549 1 91.5 196 VAL B C 1
ATOM 3354 O O . VAL B 1 196 ? 33.469 -7.703 -0.038 1 91.5 196 VAL B O 1
ATOM 3357 N N . GLU B 1 197 ? 32.188 -7.152 1.654 1 87.69 197 GLU B N 1
ATOM 3358 C CA . GLU B 1 197 ? 33.281 -6.477 2.354 1 87.69 197 GLU B CA 1
ATOM 3359 C C . GLU B 1 197 ? 34.438 -7.441 2.666 1 87.69 197 GLU B C 1
ATOM 3361 O O . GLU B 1 197 ? 35.594 -7.082 2.543 1 87.69 197 GLU B O 1
ATOM 3366 N N . GLU B 1 198 ? 34.062 -8.586 3.035 1 84.56 198 GLU B N 1
ATOM 3367 C CA . GLU B 1 198 ? 35.062 -9.602 3.342 1 84.56 198 GLU B CA 1
ATOM 3368 C C . GLU B 1 198 ? 35.844 -10.023 2.09 1 84.56 198 GLU B C 1
ATOM 3370 O O . GLU B 1 198 ? 37.031 -10.289 2.146 1 84.56 198 GLU B O 1
ATOM 3375 N N . ALA B 1 199 ? 35.156 -10.078 1 1 83.38 199 ALA B N 1
ATOM 3376 C CA . ALA B 1 199 ? 35.75 -10.555 -0.25 1 83.38 199 ALA B CA 1
ATOM 3377 C C . ALA B 1 199 ? 36.625 -9.492 -0.882 1 83.38 199 ALA B C 1
ATOM 3379 O O . ALA B 1 199 ? 37.625 -9.805 -1.51 1 83.38 199 ALA B O 1
ATOM 3380 N N . VAL B 1 200 ? 36.156 -8.219 -1.015 1 75.94 200 VAL B N 1
ATOM 3381 C CA . VAL B 1 200 ? 36.844 -7.145 -1.705 1 75.94 200 VAL B CA 1
ATOM 3382 C C . VAL B 1 200 ? 38.031 -6.656 -0.845 1 75.94 200 VAL B C 1
ATOM 3384 O O . VAL B 1 200 ? 39.031 -6.164 -1.368 1 75.94 200 VAL B O 1
ATOM 3387 N N . GLY B 1 201 ? 38.125 -7.031 0.249 1 67.25 201 GLY B N 1
ATOM 3388 C CA . GLY B 1 201 ? 39.219 -6.555 1.113 1 67.25 201 GLY B CA 1
ATOM 3389 C C . GLY B 1 201 ? 39.062 -5.086 1.475 1 67.25 201 GLY B C 1
ATOM 3390 O O . GLY B 1 201 ? 38.219 -4.379 0.922 1 67.25 201 GLY B O 1
ATOM 3391 N N . GLU B 1 202 ? 39.656 -4.598 2.572 1 61.38 202 GLU B N 1
ATOM 3392 C CA . GLU B 1 202 ? 39.594 -3.271 3.18 1 61.38 202 GLU B CA 1
ATOM 3393 C C . GLU B 1 202 ? 40.156 -2.207 2.242 1 61.38 202 GLU B C 1
ATOM 3395 O O . GLU B 1 202 ? 40.031 -1.011 2.512 1 61.38 202 GLU B O 1
ATOM 3400 N N . ASP B 1 203 ? 40.531 -2.568 1.073 1 63 203 ASP B N 1
ATOM 3401 C CA . ASP B 1 203 ? 41.406 -1.624 0.355 1 63 203 ASP B CA 1
ATOM 3402 C C . ASP B 1 203 ? 40.562 -0.613 -0.424 1 63 203 ASP B C 1
ATOM 3404 O O . ASP B 1 203 ? 41.094 0.369 -0.948 1 63 203 ASP B O 1
ATOM 3408 N N . ASP B 1 204 ? 39.281 -0.837 -0.506 1 70.44 204 ASP B N 1
ATOM 3409 C CA . ASP B 1 204 ? 38.5 0.163 -1.229 1 70.44 204 ASP B CA 1
ATOM 3410 C C . ASP B 1 204 ? 37.656 0.99 -0.27 1 70.44 204 ASP B C 1
ATOM 3412 O O . ASP B 1 204 ? 36.5 0.632 0.016 1 70.44 204 ASP B O 1
ATOM 3416 N N . ASP B 1 205 ? 38.219 2.047 0.234 1 72.44 205 ASP B N 1
ATOM 3417 C CA . ASP B 1 205 ? 37.625 2.914 1.246 1 72.44 205 ASP B CA 1
ATOM 3418 C C . ASP B 1 205 ? 36.25 3.414 0.801 1 72.44 205 ASP B C 1
ATOM 3420 O O . ASP B 1 205 ? 35.312 3.488 1.606 1 72.44 205 ASP B O 1
ATOM 3424 N N . GLY B 1 206 ? 36.188 3.791 -0.442 1 77.06 206 GLY B N 1
ATOM 3425 C CA . GLY B 1 206 ? 34.906 4.301 -0.947 1 77.06 206 GLY B CA 1
ATOM 3426 C C . GLY B 1 206 ? 33.781 3.289 -0.862 1 77.06 206 GLY B C 1
ATOM 3427 O O . GLY B 1 206 ? 32.656 3.627 -0.459 1 77.06 206 GLY B O 1
ATOM 3428 N N . LYS B 1 207 ? 34.094 2.127 -1.149 1 81.19 207 LYS B N 1
ATOM 3429 C CA . LYS B 1 207 ? 33.094 1.069 -1.103 1 81.19 207 LYS B CA 1
ATOM 3430 C C . LYS B 1 207 ? 32.719 0.72 0.338 1 81.19 207 LYS B C 1
ATOM 3432 O O . LYS B 1 207 ? 31.562 0.458 0.645 1 81.19 207 LYS B O 1
ATOM 3437 N N . PHE B 1 208 ? 33.719 0.78 1.116 1 83.06 208 PHE B N 1
ATOM 3438 C CA . PHE B 1 208 ? 33.469 0.476 2.521 1 83.06 208 PHE B CA 1
ATOM 3439 C C . PHE B 1 208 ? 32.469 1.44 3.117 1 83.06 208 PHE B C 1
ATOM 3441 O O . PHE B 1 208 ? 31.5 1.019 3.779 1 83.06 208 PHE B O 1
ATOM 3448 N N . VAL B 1 209 ? 32.625 2.668 2.828 1 83.19 209 VAL B N 1
ATOM 3449 C CA . VAL B 1 209 ? 31.734 3.693 3.354 1 83.19 209 VAL B CA 1
ATOM 3450 C C . VAL B 1 209 ? 30.328 3.494 2.783 1 83.19 209 VAL B C 1
ATOM 3452 O O . VAL B 1 209 ? 29.344 3.641 3.498 1 83.19 209 VAL B O 1
ATOM 3455 N N . MET B 1 210 ? 30.312 3.18 1.584 1 84.56 210 MET B N 1
ATOM 3456 C CA . MET B 1 210 ? 29.031 2.967 0.92 1 84.56 210 MET B CA 1
ATOM 3457 C C . MET B 1 210 ? 28.266 1.813 1.566 1 84.56 210 MET B C 1
ATOM 3459 O O . MET B 1 210 ? 27.078 1.945 1.88 1 84.56 210 MET B O 1
ATOM 3463 N N . TYR B 1 211 ? 28.922 0.75 1.841 1 87.31 211 TYR B N 1
ATOM 3464 C CA . TYR B 1 211 ? 28.266 -0.426 2.404 1 87.31 211 TYR B CA 1
ATOM 3465 C C . TYR B 1 211 ? 27.891 -0.197 3.863 1 87.31 211 TYR B C 1
ATOM 3467 O O . TYR B 1 211 ? 26.859 -0.692 4.336 1 87.31 211 TYR B O 1
ATOM 3475 N N . GLN B 1 212 ? 28.703 0.594 4.477 1 87.56 212 GLN B N 1
ATOM 3476 C CA . GLN B 1 212 ? 28.359 0.958 5.848 1 87.56 212 GLN B CA 1
ATOM 3477 C C . GLN B 1 212 ? 27.062 1.766 5.895 1 87.56 212 GLN B C 1
ATOM 3479 O O . GLN B 1 212 ? 26.234 1.56 6.781 1 87.56 212 GLN B O 1
ATOM 3484 N N . ARG B 1 213 ? 26.922 2.545 4.93 1 84.12 213 ARG B N 1
ATOM 3485 C CA . ARG B 1 213 ? 25.719 3.354 4.852 1 84.12 213 ARG B CA 1
ATOM 3486 C C . ARG B 1 213 ? 24.5 2.484 4.574 1 84.12 213 ARG B C 1
ATOM 3488 O O . ARG B 1 213 ? 23.438 2.688 5.172 1 84.12 213 ARG B O 1
ATOM 3495 N N . ILE B 1 214 ? 24.641 1.584 3.695 1 88.62 214 ILE B N 1
ATOM 3496 C CA . ILE B 1 214 ? 23.562 0.661 3.387 1 88.62 214 ILE B CA 1
ATOM 3497 C C . ILE B 1 214 ? 23.172 -0.124 4.641 1 88.62 214 ILE B C 1
ATOM 3499 O O . ILE B 1 214 ? 21.984 -0.25 4.965 1 88.62 214 ILE B O 1
ATOM 3503 N N . LYS B 1 215 ? 24.188 -0.549 5.363 1 93.06 215 LYS B N 1
ATOM 3504 C CA . LYS B 1 215 ? 23.938 -1.363 6.547 1 93.06 215 LYS B CA 1
ATOM 3505 C C . LYS B 1 215 ? 23.266 -0.545 7.645 1 93.06 215 LYS B C 1
ATOM 3507 O O . LYS B 1 215 ? 22.344 -1.031 8.312 1 93.06 215 LYS B O 1
ATOM 3512 N N . GLU B 1 216 ? 23.641 0.654 7.762 1 87.94 216 GLU B N 1
ATOM 3513 C CA . GLU B 1 216 ? 23.047 1.533 8.758 1 87.94 216 GLU B CA 1
ATOM 3514 C C . GLU B 1 216 ? 21.578 1.809 8.438 1 87.94 216 GLU B C 1
ATOM 3516 O O . GLU B 1 216 ? 20.734 1.791 9.336 1 87.94 216 GLU B O 1
ATOM 3521 N N . GLN B 1 217 ? 21.344 2.059 7.238 1 88.06 217 GLN B N 1
ATOM 3522 C CA . GLN B 1 217 ? 19.984 2.332 6.809 1 88.06 217 GLN B CA 1
ATOM 3523 C C . GLN B 1 217 ? 19.094 1.099 6.965 1 88.06 217 GLN B C 1
ATOM 3525 O O . GLN B 1 217 ? 17.984 1.192 7.469 1 88.06 217 GLN B O 1
ATOM 3530 N N . LYS B 1 218 ? 19.641 -0.031 6.605 1 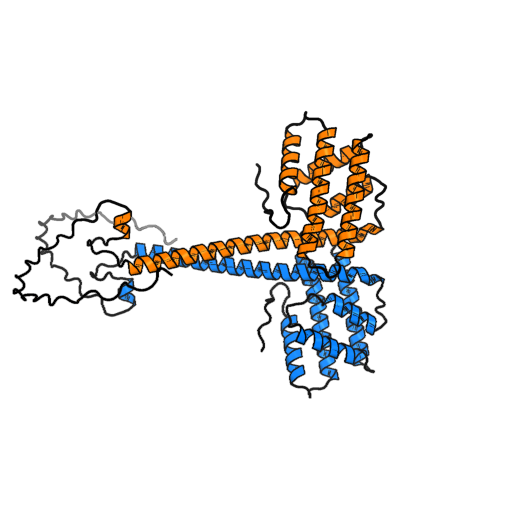93.06 218 LYS B N 1
ATOM 3531 C CA . LYS B 1 218 ? 18.859 -1.268 6.586 1 93.06 218 LYS B CA 1
ATOM 3532 C C . LYS B 1 218 ? 18.734 -1.856 7.988 1 93.06 218 LYS B C 1
ATOM 3534 O O . LYS B 1 218 ? 17.859 -2.703 8.234 1 93.06 218 LYS B O 1
ATOM 3539 N N . ALA B 1 219 ? 19.531 -1.449 8.891 1 92.56 219 ALA B N 1
ATOM 3540 C CA . ALA B 1 219 ? 19.469 -1.929 10.266 1 92.56 219 ALA B CA 1
ATOM 3541 C C . ALA B 1 219 ? 18.312 -1.298 11.023 1 92.56 219 ALA B C 1
ATOM 3543 O O . ALA B 1 219 ? 17.844 -1.835 12.031 1 92.56 219 ALA B O 1
ATOM 3544 N N . LYS B 1 220 ? 17.875 -0.234 10.5 1 90.25 220 LYS B N 1
ATOM 3545 C CA . LYS B 1 220 ? 16.75 0.44 11.141 1 90.25 220 LYS B CA 1
ATOM 3546 C C . LYS B 1 220 ? 15.445 -0.305 10.875 1 90.25 220 LYS B C 1
ATOM 3548 O O . LYS B 1 220 ? 15.281 -0.917 9.82 1 90.25 220 LYS B O 1
ATOM 3553 N N . ASP B 1 221 ? 14.586 -0.098 11.82 1 92.12 221 ASP B N 1
ATOM 3554 C CA . ASP B 1 221 ? 13.289 -0.747 11.68 1 92.12 221 ASP B CA 1
ATOM 3555 C C . ASP B 1 221 ? 12.5 -0.152 10.516 1 92.12 221 ASP B C 1
ATOM 3557 O O . ASP B 1 221 ? 12.289 1.062 10.453 1 92.12 221 ASP B O 1
ATOM 3561 N N . PRO B 1 222 ? 12.086 -1.052 9.641 1 91.75 222 PRO B N 1
ATOM 3562 C CA . PRO B 1 222 ? 11.359 -0.538 8.477 1 91.75 222 PRO B CA 1
ATOM 3563 C C . PRO B 1 222 ? 10.125 0.274 8.859 1 91.75 222 PRO B C 1
ATOM 3565 O O . PRO B 1 222 ? 9.766 1.23 8.172 1 91.75 222 PRO B O 1
ATOM 3568 N N . GLY B 1 223 ? 9.422 -0.058 9.875 1 88.44 223 GLY B N 1
ATOM 3569 C CA . GLY B 1 223 ? 8.195 0.624 10.273 1 88.44 223 GLY B CA 1
ATOM 3570 C C . GLY B 1 223 ? 8.43 2.035 10.773 1 88.44 223 GLY B C 1
ATOM 3571 O O . GLY B 1 223 ? 7.504 2.84 10.844 1 88.44 223 GLY B O 1
ATOM 3572 N N . SER B 1 224 ? 9.672 2.312 11.078 1 83.62 224 SER B N 1
ATOM 3573 C CA . SER B 1 224 ? 9.906 3.605 11.711 1 83.62 224 SER B CA 1
ATOM 3574 C C . SER B 1 224 ? 10.992 4.395 10.984 1 83.62 224 SER B C 1
ATOM 3576 O O . SER B 1 224 ? 11.219 5.566 11.281 1 83.62 224 SER B O 1
ATOM 3578 N N . ARG B 1 225 ? 11.578 3.768 9.984 1 82.19 225 ARG B N 1
ATOM 3579 C CA . ARG B 1 225 ? 12.703 4.445 9.344 1 82.19 225 ARG B CA 1
ATOM 3580 C C . ARG B 1 225 ? 12.211 5.465 8.32 1 82.19 225 ARG B C 1
ATOM 3582 O O . ARG B 1 225 ? 11.141 5.297 7.734 1 82.19 225 ARG B O 1
ATOM 3589 N N . SER B 1 226 ? 12.938 6.594 8.273 1 72 226 SER B N 1
ATOM 3590 C CA . SER B 1 226 ? 12.633 7.59 7.254 1 72 226 SER B CA 1
ATOM 3591 C C . SER B 1 226 ? 13.016 7.094 5.863 1 72 226 SER B C 1
ATOM 3593 O O . SER B 1 226 ? 14.039 6.422 5.699 1 72 226 SER B O 1
ATOM 3595 N N . ASN B 1 227 ? 12.078 7.281 4.988 1 65 227 ASN B N 1
ATOM 3596 C CA . ASN B 1 227 ? 12.352 6.879 3.611 1 65 227 ASN B CA 1
ATOM 3597 C C . ASN B 1 227 ? 13.227 7.902 2.893 1 65 227 ASN B C 1
ATOM 3599 O O . ASN B 1 227 ? 13.578 7.711 1.728 1 65 227 ASN B O 1
ATOM 3603 N N . ASP B 1 228 ? 13.469 9.078 3.463 1 58.59 228 ASP B N 1
ATOM 3604 C CA . ASP B 1 228 ? 14.273 10.117 2.82 1 58.59 228 ASP B CA 1
ATOM 3605 C C . ASP B 1 228 ? 15.758 9.781 2.875 1 58.59 228 ASP B C 1
ATOM 3607 O O . ASP B 1 228 ? 16.25 9.266 3.885 1 58.59 228 ASP B O 1
ATOM 3611 N N . TYR B 1 229 ? 16.328 9.438 1.65 1 49.53 229 TYR B N 1
ATOM 3612 C CA . TYR B 1 229 ? 17.766 9.258 1.636 1 49.53 229 TYR B CA 1
ATOM 3613 C C . TYR B 1 229 ? 18.484 10.438 2.287 1 49.53 229 TYR B C 1
ATOM 3615 O O . TYR B 1 229 ? 18.078 11.594 2.09 1 49.53 229 TYR B O 1
ATOM 3623 N N . ASP B 1 230 ? 18.891 10.336 3.484 1 45.5 230 ASP B N 1
ATOM 3624 C CA . ASP B 1 230 ? 19.844 11.336 3.941 1 45.5 230 ASP B CA 1
ATOM 3625 C C . ASP B 1 230 ? 20.844 11.695 2.838 1 45.5 230 ASP B C 1
ATOM 3627 O O . ASP B 1 230 ? 21.359 10.805 2.152 1 45.5 230 ASP B O 1
ATOM 3631 N N . ILE B 1 231 ? 20.578 12.75 2.1 1 37.53 231 ILE B N 1
ATOM 3632 C CA . ILE B 1 231 ? 21.656 13.227 1.242 1 37.53 231 ILE B CA 1
ATOM 3633 C C . ILE B 1 231 ? 23 12.969 1.916 1 37.53 231 ILE B C 1
ATOM 3635 O O . ILE B 1 231 ? 23.312 13.57 2.945 1 37.53 231 ILE B O 1
ATOM 3639 N N . ILE B 1 232 ? 23.406 11.859 2.07 1 33.97 232 ILE B N 1
ATOM 3640 C CA . ILE B 1 232 ? 24.797 11.664 2.453 1 33.97 232 ILE B CA 1
ATOM 3641 C C . ILE B 1 232 ? 25.703 12.438 1.495 1 33.97 232 ILE B C 1
ATOM 3643 O O . ILE B 1 232 ? 26.922 12.492 1.696 1 33.97 232 ILE B O 1
ATOM 3647 N N . GLY B 1 233 ? 25.312 13.078 0.257 1 29 233 GLY B N 1
ATOM 3648 C CA . GLY B 1 233 ? 26.5 13.781 -0.214 1 29 233 GLY B CA 1
ATOM 3649 C C . GLY B 1 233 ? 26.922 14.906 0.707 1 29 233 GLY B C 1
ATOM 3650 O O . GLY B 1 233 ? 26.109 15.469 1.439 1 29 233 GLY B O 1
#

Foldseek 3Di:
DPDDDPDDDDPPPPPPPPPDPPPPPPPPPQLPAQPPDPVSVVQADRSNHGDDPVVSVVVVVVVVVVVVVVVVVVVVVQLVVLLVLLLVLLVQLVVLLVCVVVFDLVDQVSLLVSLCSSCVSQQLDPPVLVVVLSVLLVVLCPDDDDLNVVLSVLSSVLSVVLNVLVVVCVVHDSSVSSQVNLLSSLVSSLVSLVSSCVVVDPPPVVSVVSSVLSNVQSVDRSSPGGSDHPPPD/DPDDDPDDPDPPPPPPPPPDDPDPPPPPCCLPAQPPDPVSVVQADRSNHGDDPVVSVVVVVVVVVVVVVVVVVVVVVQLVVLLVLLLVLLVQLVVLLVCVVVFDLVDQVSLLVSLCSSCVSQQLDPPVLVVVLSVLLVVLCPDDDDLNVVLSVLSSVLSVVLNVLVVVCVVHDSSVSSQVNLLSSLVSSLVSLVSSCVVVDPPPVVSVVSSVLSNVQSVDRSSPGGSDHPPPD

Nearest PDB structures (foldseek):
  6m6z-assembly1_D  TM=3.415E-01  e=3.101E+00  Escherichia coli
  2l6f-assembly1_A  TM=3.631E-01  e=5.045E+00  unclassified
  5y1i-assembly2_B  TM=3.295E-01  e=3.767E+00  Streptomyces graminofaciens
  7sqc-assembly1_1H  TM=2.314E-01  e=3.955E+00  Chlamydomonas reinhardtii
  6m6z-assembly1_D  TM=3.415E-01  e=3.259E+00  Escherichia coli

Sequence (466 aa):
MLAWRAATRPTSSLSRNFQAPRRRIIHNASFSARPAGLASKFFFRKDGTPRSKVKGLVIGAAAFSTLTLMYAMLDLIHEYDQTNYLLTCLIHIQRADGDFGAVDLLEPSAALSYFRELCSSFTDVPPDVIDNFFQDVTRLVRSQGEPAVKAHTVLREVSEKVHEILVKSKGAEAWDTAVDVIRTLDGAIIDLADLVEEAVGEDDDGKFVMYQRIKEQKAKDPGSRSNDYDIIGMLAWRAATRPTSSLSRNFQAPRRRIIHNASFSARPAGLASKFFFRKDGTPRSKVKGLVIGAAAFSTLTLMYAMLDLIHEYDQTNYLLTCLIHIQRADGDFGAVDLLEPSAALSYFRELCSSFTDVPPDVIDNFFQDVTRLVRSQGEPAVKAHTVLREVSEKVHEILVKSKGAEAWDTAVDVIRTLDGAIIDLADLVEEAVGEDDDGKFVMYQRIKEQKAKDPGSRSNDYDIIG